Protein AF-A0A8T4THW6-F1 (afdb_monomer)

Nearest PDB structures (foldseek):
  7x8k-assembly1_A  TM=8.019E-01  e=1.826E-16  Arabidopsis thaliana
  1tzf-assembly1_A  TM=7.660E-01  e=6.114E-10  Salmonella enterica subsp. enterica serovar Typhi str. CT18
  2xme-assembly2_D  TM=7.269E-01  e=1.442E-10  Archaeoglobus fulgidus
  2xme-assembly5_J  TM=7.214E-01  e=3.238E-10  Archaeoglobus fulgidus
  6pd2-assembly2_B  TM=7.135E-01  e=8.802E-08  Treponema denticola ATCC 35405

Foldseek 3Di:
DDDDDDDDDDDPVVVVVLVVVCVVVVNDDSVVSVVVVVVLVVLVPQQAEEEAEEEPVLLVQQQDDDDPDGLVRQVQVLCVVSNHQAYEYQYADDPVSCVVCVVVVVVGNYHYFHPPDLQEDVVSVVSCLVVDAFKYKYAHSLKDKNFPVVVQSVVCSVVVFQKEFAKDFAPPCQQFWWFDDDPFFTQDTGGGDDPPTRIGTLRMMIGGSCLVVQDDPPPRYCRHRSVRSSSVVSRYTYDHTDIDMDRNVCVVQQPFLLVLLLVLLLLVVCCVPVVDPVSVVVNVVSVVSNVVCVVVVFDDDPVLNVQSNVLSVLLCVLCVCVVVPCPVVDDPVSVVVSVVVNVVSVVSSLVSSQVSCVVRVGDDRDDDDDPDDD

Sequence (374 aa):
MKKVKIAISMDQYLLDCIDNFMEKENISSRSHAIGMLLNKAVKYSPLSQAVLLIKEQHQKFLFQKFGDMTLIEHNLKFLTSNGINEVYLVTKLNDSLIESTANIQNSSKLQLIDEKDSKGTALALLLVKDQLKNTFLVMNADTFNNFNLKNMLKEHIRDDYLATVGLITSTESPNATNVVLDGRIIVDFRRGLVTGSNIINAGVYLFNYEIFDYFHEKTSSIEDDLIPGLVSLNRVQGIFTFGRFIHAPDKFVKVPLSDIIDRLSILKLKIERLGDESLKKEYDSYTFALNEYQKSGVEIKPNWFSDLYSVNKGIWDLEFDIRSGKEGKLGLEEVGRRAIAIRELNKQRVNIKNHIAETTGLGFKDIKVDHASG

Mean predicted aligned error: 15.63 Å

Secondary structure (DSSP, 8-state):
-PPPP------HHHHHHHHHHHHHTT---HHHHHHHHHHHHHHT----EEEEE--GGGGGGTT-EETTEEHHHHHHHHHHHTT--EEEEEE---HHHHHHHHHHHHHS-EEEEE-SS---HHHHHHTTTTT--SEEEEEETTEEE---HHHHHHHHHHTT-SEEEEEEE-SS-TTSEEEEEETTEEEEEEES--TT--EEEEEEEEEEGGGGGG--TT---IIIIIHHHHHTTT-EEEEE--S-EEETGGGGS---HHHHHHHHHHHHHHHHHH--THHHHHHHHHHHHHHHHHHTT----HHHHHHHHHHHHHHHHHHHHHHTT-GGGS-HHHHHHHHHHHHHHHHHHHHHHHHHHHHHT-S-----------

Radius of gyration: 24.93 Å; Cα contacts (8 Å, |Δi|>4): 516; chains: 1; bounding box: 76×44×67 Å

Structure (mmCIF, N/CA/C/O backbone):
data_AF-A0A8T4THW6-F1
#
_entry.id   AF-A0A8T4THW6-F1
#
loop_
_atom_site.group_PDB
_atom_site.id
_atom_site.type_symbol
_atom_site.label_atom_id
_atom_site.label_alt_id
_atom_site.label_comp_id
_atom_site.label_asym_id
_atom_site.label_entity_id
_atom_site.label_seq_id
_atom_site.pdbx_PDB_ins_code
_atom_site.Cartn_x
_atom_site.Cartn_y
_atom_site.Cartn_z
_atom_site.occupancy
_atom_site.B_iso_or_equiv
_atom_site.auth_seq_id
_atom_site.auth_comp_id
_atom_site.auth_asym_id
_atom_site.auth_atom_id
_atom_site.pdbx_PDB_model_num
ATOM 1 N N . MET A 1 1 ? -34.329 -2.506 -0.942 1.00 47.94 1 MET A N 1
ATOM 2 C CA . MET A 1 1 ? -34.292 -1.202 -0.233 1.00 47.94 1 MET A CA 1
ATOM 3 C C . MET A 1 1 ? -35.496 -0.350 -0.608 1.00 47.94 1 MET A C 1
ATOM 5 O O . MET A 1 1 ? -35.878 -0.330 -1.773 1.00 47.94 1 MET A O 1
ATOM 9 N N . LYS A 1 2 ? -36.083 0.360 0.361 1.00 61.62 2 LYS A N 1
ATOM 10 C CA . LYS A 1 2 ? -37.168 1.326 0.131 1.00 61.62 2 LYS A CA 1
ATOM 11 C C . LYS A 1 2 ? -36.588 2.552 -0.592 1.00 61.62 2 LYS A C 1
ATOM 13 O O . LYS A 1 2 ? -35.669 3.175 -0.073 1.00 61.62 2 LYS A O 1
ATOM 18 N N . LYS A 1 3 ? -37.070 2.872 -1.799 1.00 65.94 3 LYS A N 1
ATOM 19 C CA . LYS A 1 3 ? -36.614 4.056 -2.551 1.00 65.94 3 LYS A CA 1
ATOM 20 C C . LYS A 1 3 ? -37.300 5.309 -2.000 1.00 65.94 3 LYS A C 1
ATOM 22 O O . LYS A 1 3 ? -38.527 5.355 -1.945 1.00 65.94 3 LYS A O 1
ATOM 27 N N . VAL A 1 4 ? -36.517 6.310 -1.607 1.00 80.62 4 VAL A N 1
ATOM 28 C CA . VAL A 1 4 ? -37.014 7.636 -1.205 1.00 80.62 4 VAL A CA 1
ATOM 29 C C . VAL A 1 4 ? -37.085 8.521 -2.450 1.00 80.62 4 VAL A C 1
ATOM 31 O O . VAL A 1 4 ? -36.145 8.539 -3.243 1.00 80.62 4 VAL A O 1
ATOM 34 N N . LYS A 1 5 ? -38.207 9.220 -2.656 1.00 84.69 5 LYS A N 1
ATOM 35 C CA . LYS A 1 5 ? -38.355 10.183 -3.756 1.00 84.69 5 LYS A CA 1
ATOM 36 C C . LYS A 1 5 ? -37.821 11.544 -3.316 1.00 84.69 5 LYS A C 1
ATOM 38 O O . LYS A 1 5 ? -38.188 12.021 -2.248 1.00 84.69 5 LYS A O 1
ATOM 43 N N . ILE A 1 6 ? -36.999 12.156 -4.160 1.00 82.88 6 ILE A N 1
ATOM 44 C CA . ILE A 1 6 ? -36.471 13.513 -3.986 1.00 82.88 6 ILE A CA 1
ATOM 45 C C . ILE A 1 6 ? -36.804 14.342 -5.231 1.00 82.88 6 ILE A C 1
ATOM 47 O O . ILE A 1 6 ? -36.885 13.789 -6.328 1.00 82.88 6 ILE A O 1
ATOM 51 N N . ALA A 1 7 ? -37.014 15.647 -5.062 1.00 89.06 7 ALA A N 1
ATOM 52 C CA . ALA A 1 7 ? -37.142 16.601 -6.162 1.00 89.06 7 ALA A CA 1
ATOM 53 C C . ALA A 1 7 ? -35.812 17.348 -6.320 1.00 89.06 7 ALA A C 1
ATOM 55 O O . ALA A 1 7 ? -35.233 17.777 -5.324 1.00 89.06 7 ALA A O 1
ATOM 56 N N . ILE A 1 8 ? -35.318 17.471 -7.551 1.00 85.88 8 ILE A N 1
ATOM 57 C CA . ILE A 1 8 ? -34.019 18.077 -7.857 1.00 85.88 8 ILE A CA 1
ATOM 58 C C . ILE A 1 8 ? -34.223 19.038 -9.027 1.00 85.88 8 ILE A C 1
ATOM 60 O O . ILE A 1 8 ? -34.820 18.651 -10.030 1.00 85.88 8 ILE A O 1
ATOM 64 N N . SER A 1 9 ? -33.731 20.269 -8.902 1.00 90.81 9 SER A N 1
ATOM 65 C CA . SER A 1 9 ? -33.663 21.221 -10.014 1.00 90.81 9 SER A CA 1
ATOM 66 C C . SER A 1 9 ? -32.302 21.102 -10.694 1.00 90.81 9 SER A C 1
ATOM 68 O O . SER A 1 9 ? -31.280 21.019 -10.014 1.00 90.81 9 SER A O 1
ATOM 70 N N . MET A 1 10 ? -32.283 21.092 -12.023 1.00 90.12 10 MET A N 1
ATOM 71 C CA . MET A 1 10 ? -31.072 20.989 -12.839 1.00 90.12 10 MET A CA 1
ATOM 72 C C . MET A 1 10 ? -31.219 21.869 -14.077 1.00 90.12 10 MET A C 1
ATOM 74 O O . MET A 1 10 ? -32.336 22.095 -14.545 1.00 90.12 10 MET A O 1
ATOM 78 N N . ASP A 1 11 ? -30.102 22.404 -14.563 1.00 95.44 11 ASP A N 1
ATOM 79 C CA . ASP A 1 11 ? -30.093 23.185 -15.794 1.00 95.44 11 ASP A CA 1
ATOM 80 C C . ASP A 1 11 ? -30.281 22.292 -17.033 1.00 95.44 11 ASP A C 1
ATOM 82 O O . ASP A 1 11 ? -30.136 21.066 -16.983 1.00 95.44 11 ASP A O 1
ATOM 86 N N . GLN A 1 12 ? -30.638 22.928 -18.151 1.00 94.75 12 GLN A N 1
ATOM 87 C CA . GLN A 1 12 ? -30.925 22.231 -19.403 1.00 94.75 12 GLN A CA 1
ATOM 88 C C . GLN A 1 12 ? -29.701 21.477 -19.934 1.00 94.75 12 GLN A C 1
ATOM 90 O O . GLN A 1 12 ? -29.837 20.356 -20.411 1.00 94.75 12 GLN A O 1
ATOM 95 N N . TYR A 1 13 ? -28.505 22.050 -19.792 1.00 94.19 13 TYR A N 1
ATOM 96 C CA . TYR A 1 13 ? -27.273 21.435 -20.275 1.00 94.19 13 TYR A CA 1
ATOM 97 C C . TYR A 1 13 ? -26.995 20.098 -19.573 1.00 94.19 13 TYR A C 1
ATOM 99 O O . TYR A 1 13 ? -26.689 19.098 -20.223 1.00 94.19 13 TYR A O 1
ATOM 107 N N . LEU A 1 14 ? -27.152 20.049 -18.249 1.00 92.00 14 LEU A N 1
ATOM 108 C CA . LEU A 1 14 ? -26.961 18.828 -17.474 1.00 92.00 14 LEU A CA 1
ATOM 109 C C . LEU A 1 14 ? -27.994 17.753 -17.848 1.00 92.00 14 LEU A C 1
ATOM 111 O O . LEU A 1 14 ? -27.656 16.569 -17.901 1.00 92.00 14 LEU A O 1
ATOM 115 N N . LEU A 1 15 ? -29.238 18.161 -18.123 1.00 94.00 15 LEU A N 1
ATOM 116 C CA . LEU A 1 15 ? -30.296 17.263 -18.585 1.00 94.00 15 LEU A CA 1
ATOM 117 C C . LEU A 1 15 ? -29.948 16.651 -19.951 1.00 94.00 15 LEU A C 1
ATOM 119 O O . LEU A 1 15 ? -30.032 15.433 -20.106 1.00 94.00 15 LEU A O 1
ATOM 123 N N . ASP A 1 16 ? -29.460 17.467 -20.886 1.00 95.56 16 ASP A N 1
ATOM 124 C CA . ASP A 1 16 ? -29.023 17.016 -22.211 1.00 95.56 16 ASP A CA 1
ATOM 125 C C . ASP A 1 16 ? -27.828 16.047 -22.108 1.00 95.56 16 ASP A C 1
ATOM 127 O O . ASP A 1 16 ? -27.741 15.054 -22.835 1.00 95.56 16 ASP A O 1
ATOM 131 N N . CYS A 1 17 ? -26.897 16.279 -21.174 1.00 93.75 17 CYS A N 1
ATOM 132 C CA . CYS A 1 17 ? -25.811 15.336 -20.893 1.00 93.75 17 CYS A CA 1
ATOM 133 C C . CYS A 1 17 ? -26.326 13.977 -20.384 1.00 93.75 17 CYS A C 1
ATOM 135 O O . CYS A 1 17 ? -25.788 12.939 -20.777 1.00 93.75 17 CYS A O 1
ATOM 137 N N . ILE A 1 18 ? -27.346 13.969 -19.518 1.00 94.62 18 ILE A N 1
ATOM 138 C CA . ILE A 1 18 ? -27.959 12.736 -18.998 1.00 94.62 18 ILE A CA 1
ATOM 139 C C . ILE A 1 18 ? -28.659 11.969 -20.123 1.00 94.62 18 ILE A C 1
ATOM 141 O O . ILE A 1 18 ? -28.503 10.752 -20.201 1.00 94.62 18 ILE A O 1
ATOM 145 N N . ASP A 1 19 ? -29.376 12.661 -21.008 1.00 94.06 19 ASP A N 1
ATOM 146 C CA . ASP A 1 19 ? -30.060 12.037 -22.145 1.00 94.06 19 ASP A CA 1
ATOM 147 C C . ASP A 1 19 ? -29.068 11.394 -23.123 1.00 94.06 19 ASP A C 1
ATOM 149 O O . ASP A 1 19 ? -29.221 10.231 -23.492 1.00 94.06 19 ASP A O 1
ATOM 153 N N . ASN A 1 20 ? -27.974 12.088 -23.445 1.00 93.25 20 ASN A N 1
ATOM 154 C CA . ASN A 1 20 ? -26.900 11.523 -24.267 1.00 93.25 20 ASN A CA 1
ATOM 155 C C . ASN A 1 20 ? -26.251 10.283 -23.624 1.00 93.25 20 ASN A C 1
ATOM 157 O O . ASN A 1 20 ? -25.874 9.334 -24.314 1.00 93.25 20 ASN A O 1
ATOM 161 N N . PHE A 1 21 ? -26.083 10.281 -22.298 1.00 88.56 21 PHE A N 1
ATOM 162 C CA . PHE A 1 21 ? -25.602 9.109 -21.565 1.00 88.56 21 PHE A CA 1
ATOM 163 C C . PHE A 1 21 ? -26.609 7.952 -21.630 1.00 88.56 21 PHE A C 1
ATOM 165 O O . PHE A 1 21 ? -26.209 6.809 -21.845 1.00 88.56 21 PHE A O 1
ATOM 172 N N . MET A 1 22 ? -27.906 8.243 -21.495 1.00 94.94 22 MET A N 1
ATOM 173 C CA . MET A 1 22 ? -28.970 7.247 -21.615 1.00 94.94 22 MET A CA 1
ATOM 174 C C . MET A 1 22 ? -28.982 6.566 -22.980 1.00 94.94 22 MET A C 1
ATOM 176 O O . MET A 1 22 ? -29.112 5.345 -23.031 1.00 94.94 22 MET A O 1
ATOM 180 N N . GLU A 1 23 ? -28.818 7.327 -24.064 1.00 91.00 23 GLU A N 1
ATOM 181 C CA . GLU A 1 23 ? -28.744 6.771 -25.419 1.00 91.00 23 GLU A CA 1
ATOM 182 C C . GLU A 1 23 ? -27.534 5.850 -25.591 1.00 91.00 23 GLU A C 1
ATOM 184 O O . GLU A 1 23 ? -27.672 4.740 -26.100 1.00 91.00 23 GLU A O 1
ATOM 189 N N . LYS A 1 24 ? -26.353 6.269 -25.118 1.00 87.94 24 LYS A N 1
ATOM 190 C CA . LYS A 1 24 ? -25.123 5.465 -25.226 1.00 87.94 24 LYS A CA 1
ATOM 191 C C . LYS A 1 24 ? -25.198 4.144 -24.464 1.00 87.94 24 LYS A C 1
ATOM 193 O O . LYS A 1 24 ? -24.703 3.135 -24.953 1.00 87.94 24 LYS A O 1
ATOM 198 N N . GLU A 1 25 ? -25.802 4.157 -23.280 1.00 83.44 25 GLU A N 1
ATOM 199 C CA . GLU A 1 25 ? -25.873 2.997 -22.383 1.00 83.44 25 GLU A CA 1
ATOM 200 C C . GLU A 1 25 ? -27.200 2.219 -22.503 1.00 83.44 25 GLU A C 1
ATOM 202 O O . GLU A 1 25 ? -27.454 1.309 -21.714 1.00 83.44 25 GLU A O 1
ATOM 207 N N . ASN A 1 26 ? -28.066 2.560 -23.470 1.00 90.44 26 ASN A N 1
ATOM 208 C CA . ASN A 1 26 ? -29.398 1.965 -23.664 1.00 90.44 26 ASN A CA 1
ATOM 209 C C . ASN A 1 26 ? -30.291 1.987 -22.400 1.00 90.44 26 ASN A C 1
ATOM 211 O O . ASN A 1 26 ? -30.960 1.007 -22.060 1.00 90.44 26 ASN A O 1
ATOM 215 N N . ILE A 1 27 ? -30.334 3.120 -21.693 1.00 92.12 27 ILE A N 1
ATOM 216 C CA . ILE A 1 27 ? -31.134 3.306 -20.473 1.00 92.12 27 ILE A CA 1
ATOM 217 C C . ILE A 1 27 ? -32.456 4.011 -20.802 1.00 92.12 27 ILE A C 1
ATOM 219 O O . ILE A 1 27 ? -32.475 5.100 -21.360 1.00 92.12 27 ILE A O 1
ATOM 223 N N . SER A 1 28 ? -33.586 3.443 -20.372 1.00 89.75 28 SER A N 1
ATOM 224 C CA . SER A 1 28 ? -34.932 3.959 -20.687 1.00 89.75 28 SER A CA 1
ATOM 225 C C . SER A 1 28 ? -35.497 4.982 -19.692 1.00 89.75 28 SER A C 1
ATOM 227 O O . SER A 1 28 ? -36.567 5.544 -19.917 1.00 89.75 28 SER A O 1
ATOM 229 N N . SER A 1 29 ? -34.820 5.233 -18.567 1.00 93.06 29 SER A N 1
ATOM 230 C CA . SER A 1 29 ? -35.326 6.108 -17.503 1.00 93.06 29 SER A CA 1
ATOM 231 C C . SER A 1 29 ? -34.267 7.084 -17.006 1.00 93.06 29 SER A C 1
ATOM 233 O O . SER A 1 29 ? -33.249 6.664 -16.457 1.00 93.06 29 SER A O 1
ATOM 235 N N . ARG A 1 30 ? -34.569 8.390 -17.071 1.00 90.50 30 ARG A N 1
ATOM 236 C CA . ARG A 1 30 ? -33.738 9.451 -16.474 1.00 90.50 30 ARG A CA 1
ATOM 237 C C . ARG A 1 30 ? -33.507 9.226 -14.987 1.00 90.50 30 ARG A C 1
ATOM 239 O O . ARG A 1 30 ? -32.387 9.353 -14.522 1.00 90.50 30 ARG A O 1
ATOM 246 N N . SER A 1 31 ? -34.528 8.818 -14.228 1.00 88.06 31 SER A N 1
ATOM 247 C CA . SER A 1 31 ? -34.357 8.507 -12.801 1.00 88.06 31 SER A CA 1
ATOM 248 C C . SER A 1 31 ? -33.410 7.328 -12.569 1.00 88.06 31 SER A C 1
ATOM 250 O O . SER A 1 31 ? -32.681 7.321 -11.579 1.00 88.06 31 SER A O 1
ATOM 252 N N . HIS A 1 32 ? -33.400 6.339 -13.467 1.00 87.25 32 HIS A N 1
ATOM 253 C CA . HIS A 1 32 ? -32.441 5.240 -13.404 1.00 87.25 32 HIS A CA 1
ATOM 254 C C . HIS A 1 32 ? -31.028 5.700 -13.773 1.00 87.25 32 HIS A C 1
ATOM 256 O O . HIS A 1 32 ? -30.105 5.428 -13.011 1.00 87.25 32 HIS A O 1
ATOM 262 N N . ALA A 1 33 ? -30.872 6.455 -14.863 1.00 90.25 33 ALA A N 1
ATOM 263 C CA . ALA A 1 33 ? -29.592 7.001 -15.309 1.00 90.25 33 ALA A CA 1
ATOM 264 C C . ALA A 1 33 ? -28.976 7.963 -14.286 1.00 90.25 33 ALA A C 1
ATOM 266 O O . ALA A 1 33 ? -27.819 7.799 -13.916 1.00 90.25 33 ALA A O 1
ATOM 267 N N . ILE A 1 34 ? -29.763 8.901 -13.751 1.00 91.25 34 ILE A N 1
ATOM 268 C CA . ILE A 1 34 ? -29.368 9.781 -12.642 1.00 91.25 34 ILE A CA 1
ATOM 269 C C . ILE A 1 34 ? -28.979 8.938 -11.433 1.00 91.25 34 ILE A C 1
ATOM 271 O O . ILE A 1 34 ? -27.950 9.194 -10.824 1.00 91.25 34 ILE A O 1
ATOM 275 N N . GLY A 1 35 ? -29.755 7.901 -11.107 1.00 84.94 35 GLY A N 1
ATOM 276 C CA . GLY A 1 35 ? -29.409 6.956 -10.051 1.00 84.94 35 GLY A CA 1
ATOM 277 C C . GLY A 1 35 ? -28.045 6.303 -10.277 1.00 84.94 35 GLY A C 1
ATOM 278 O O . GLY A 1 35 ? -27.234 6.303 -9.362 1.00 84.94 35 GLY A O 1
ATOM 279 N N . MET A 1 36 ? -27.762 5.801 -11.482 1.00 80.12 36 MET A N 1
ATOM 280 C CA . MET A 1 36 ? -26.474 5.195 -11.844 1.00 80.12 36 MET A CA 1
ATOM 281 C C . MET A 1 36 ? -25.324 6.201 -11.798 1.00 80.12 36 MET A C 1
ATOM 283 O O . MET A 1 36 ? -24.280 5.893 -11.232 1.00 80.12 36 MET A O 1
ATOM 287 N N . LE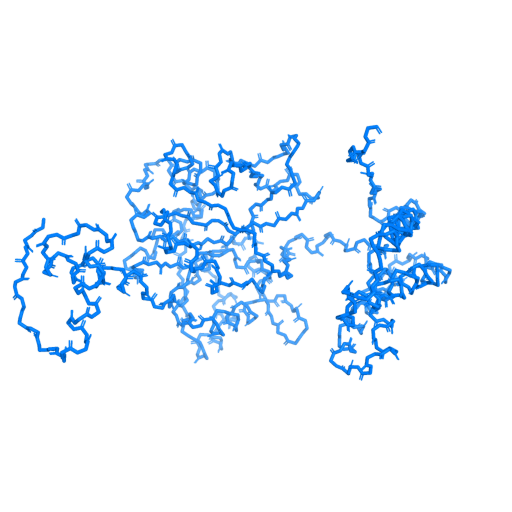U A 1 37 ? -25.515 7.400 -12.352 1.00 86.19 37 LEU A N 1
ATOM 288 C CA . LEU A 1 37 ? -24.521 8.473 -12.352 1.00 86.19 37 LEU A CA 1
ATOM 289 C C . LEU A 1 37 ? -24.228 8.958 -10.935 1.00 86.19 37 LEU A C 1
ATOM 291 O O . LEU A 1 37 ? -23.065 9.102 -10.583 1.00 86.19 37 LEU A O 1
ATOM 295 N N . LEU A 1 38 ? -25.256 9.145 -10.102 1.00 81.62 38 LEU A N 1
ATOM 296 C CA . LEU A 1 38 ? -25.096 9.477 -8.689 1.00 81.62 38 LEU A CA 1
ATOM 297 C C . LEU A 1 38 ? -24.412 8.343 -7.939 1.00 81.62 38 LEU A C 1
ATOM 299 O O . LEU A 1 38 ? -23.506 8.614 -7.169 1.00 81.62 38 LEU A O 1
ATOM 303 N N . ASN A 1 39 ? -24.773 7.082 -8.185 1.00 69.69 39 ASN A N 1
ATOM 304 C CA . ASN A 1 39 ? -24.093 5.955 -7.548 1.00 69.69 39 ASN A CA 1
ATOM 305 C C . ASN A 1 39 ? -22.619 5.908 -7.964 1.00 69.69 39 ASN A C 1
ATOM 307 O O . ASN A 1 39 ? -21.749 5.705 -7.128 1.00 69.69 39 ASN A O 1
ATOM 311 N N . LYS A 1 40 ? -22.323 6.163 -9.243 1.00 69.31 40 LYS A N 1
ATOM 312 C CA . LYS A 1 40 ? -20.958 6.249 -9.765 1.00 69.31 40 LYS A CA 1
ATOM 313 C C . LYS A 1 40 ? -20.204 7.436 -9.173 1.00 69.31 40 LYS A C 1
ATOM 315 O O . LYS A 1 40 ? -19.045 7.273 -8.828 1.00 69.31 40 LYS A O 1
ATOM 320 N N . ALA A 1 41 ? -20.851 8.589 -9.010 1.00 69.56 41 ALA A N 1
ATOM 321 C CA . ALA A 1 41 ? -20.287 9.793 -8.402 1.00 69.56 41 ALA A CA 1
ATOM 322 C C . ALA A 1 41 ? -20.049 9.629 -6.891 1.00 69.56 41 ALA A C 1
ATOM 324 O O . ALA A 1 41 ? -19.021 10.059 -6.384 1.00 69.56 41 ALA A O 1
ATOM 325 N N . VAL A 1 42 ? -20.964 8.961 -6.185 1.00 62.62 42 VAL A N 1
ATOM 326 C CA . VAL A 1 42 ? -20.837 8.605 -4.765 1.00 62.62 42 VAL A CA 1
ATOM 327 C C . VAL A 1 42 ? -19.735 7.563 -4.575 1.00 62.62 42 VAL A C 1
ATOM 329 O O . VAL A 1 42 ? -18.917 7.713 -3.674 1.00 62.62 42 VAL A O 1
ATOM 332 N N . LYS A 1 43 ? -19.634 6.563 -5.462 1.00 56.44 43 LYS A N 1
ATOM 333 C CA . LYS A 1 43 ? -18.475 5.654 -5.534 1.00 56.44 43 LYS A CA 1
ATOM 334 C C . LYS A 1 43 ? -17.180 6.397 -5.889 1.00 56.44 43 LYS A C 1
ATOM 336 O O . LYS A 1 43 ? -16.114 6.017 -5.430 1.00 56.44 43 LYS A O 1
ATOM 341 N N . TYR A 1 44 ? -17.274 7.496 -6.638 1.00 59.78 44 TYR A N 1
ATOM 342 C CA . TYR A 1 44 ? -16.185 8.444 -6.898 1.00 59.78 44 TYR A CA 1
ATOM 343 C C . TYR A 1 44 ? -15.890 9.392 -5.729 1.00 59.78 44 TYR A C 1
ATOM 345 O O . TYR A 1 44 ? -15.131 10.349 -5.914 1.00 59.78 44 TYR A O 1
ATOM 353 N N . SER A 1 45 ? -16.459 9.149 -4.539 1.00 62.72 45 SER A N 1
ATOM 354 C CA . SER A 1 45 ? -16.074 9.870 -3.329 1.00 62.72 45 SER A CA 1
ATOM 355 C C . SER A 1 45 ? -14.546 9.902 -3.241 1.00 62.72 45 SER A C 1
ATOM 357 O O . SER A 1 45 ? -13.912 8.854 -3.400 1.00 62.72 45 SER A O 1
ATOM 359 N N . PRO A 1 46 ? -13.935 11.080 -3.024 1.00 72.06 46 PRO A N 1
ATOM 360 C CA . PRO A 1 46 ? -12.492 11.168 -2.900 1.00 72.06 46 PRO A CA 1
ATOM 361 C C . PRO A 1 46 ? -12.040 10.199 -1.811 1.00 72.06 46 PRO A C 1
ATOM 363 O O . PRO A 1 46 ? -12.621 10.173 -0.725 1.00 72.06 46 PRO A O 1
ATOM 366 N N . LEU A 1 47 ? -11.034 9.386 -2.134 1.00 87.81 47 LEU A N 1
ATOM 367 C CA . LEU A 1 47 ? -10.406 8.463 -1.199 1.00 87.81 47 LEU A CA 1
ATOM 368 C C . LEU A 1 47 ? -9.881 9.278 -0.014 1.00 87.81 47 LEU A C 1
ATOM 370 O O . LEU A 1 47 ? -8.877 9.977 -0.134 1.00 87.81 47 LEU A O 1
ATOM 374 N N . SER A 1 48 ? -10.613 9.243 1.096 1.00 91.06 48 SER A N 1
ATOM 375 C CA . SER A 1 48 ? -10.374 10.103 2.257 1.00 91.06 48 SER A CA 1
ATOM 376 C C . SER A 1 48 ? -9.890 9.329 3.478 1.00 91.06 48 SER A C 1
ATOM 378 O O . SER A 1 48 ? -9.289 9.937 4.366 1.00 91.06 48 SER A O 1
ATOM 380 N N . GLN A 1 49 ? -10.125 8.012 3.503 1.00 95.19 49 GLN A N 1
ATOM 381 C CA . GLN A 1 49 ? -9.844 7.132 4.633 1.00 95.19 49 GLN A CA 1
ATOM 382 C C . GLN A 1 49 ? -8.759 6.106 4.293 1.00 95.19 49 GLN A C 1
ATOM 384 O O . GLN A 1 49 ? -8.784 5.489 3.222 1.00 95.19 49 GLN A O 1
ATOM 389 N N . ALA A 1 50 ? -7.824 5.909 5.221 1.00 97.12 50 ALA A N 1
ATOM 390 C CA . ALA A 1 50 ? -6.821 4.856 5.150 1.00 97.12 50 ALA A CA 1
ATOM 391 C C . ALA A 1 50 ? -6.670 4.106 6.472 1.00 97.12 50 ALA A C 1
ATOM 393 O O . ALA A 1 50 ? -6.697 4.694 7.553 1.00 97.12 50 ALA A O 1
ATOM 394 N N . VAL A 1 51 ? -6.425 2.807 6.360 1.00 98.12 51 VAL A N 1
ATOM 395 C CA . VAL A 1 51 ? -6.051 1.925 7.460 1.00 98.12 51 VAL A CA 1
ATOM 396 C C . VAL A 1 51 ? -4.599 1.513 7.273 1.00 98.12 51 VAL A C 1
ATOM 398 O O . VAL A 1 51 ? -4.231 0.895 6.275 1.00 98.12 51 VAL A O 1
ATOM 401 N N . LEU A 1 52 ? -3.770 1.865 8.243 1.00 97.75 52 LEU A N 1
ATOM 402 C CA . LEU A 1 52 ? -2.393 1.426 8.361 1.00 97.75 52 LEU A CA 1
ATOM 403 C C . LEU A 1 52 ? -2.354 0.224 9.303 1.00 97.75 52 LEU A C 1
ATOM 405 O O . LEU A 1 52 ? -2.729 0.335 10.468 1.00 97.75 52 LEU A O 1
ATOM 409 N N . LEU A 1 53 ? -1.899 -0.920 8.804 1.00 97.12 53 LEU A N 1
ATOM 410 C CA . LEU A 1 53 ? -1.757 -2.146 9.585 1.00 97.12 53 LEU A CA 1
ATOM 411 C C . LEU A 1 53 ? -0.289 -2.368 9.924 1.00 97.12 53 LEU A C 1
ATOM 413 O O . LEU A 1 53 ? 0.571 -2.296 9.043 1.00 97.12 53 LEU A O 1
ATOM 417 N N . ILE A 1 54 ? 0.013 -2.668 11.185 1.00 94.88 54 ILE A N 1
ATOM 418 C CA . ILE A 1 54 ? 1.374 -3.035 11.577 1.00 94.88 54 ILE A CA 1
ATOM 419 C C . ILE A 1 54 ? 1.397 -4.044 12.715 1.00 94.88 54 ILE A C 1
ATOM 421 O O . ILE A 1 54 ? 0.727 -3.895 13.735 1.00 94.88 54 ILE A O 1
ATOM 425 N N . LYS A 1 55 ? 2.223 -5.076 12.546 1.00 91.56 55 LYS A N 1
ATOM 426 C CA . LYS A 1 55 ? 2.459 -6.088 13.578 1.00 91.56 55 LYS A CA 1
ATOM 427 C C . LYS A 1 55 ? 3.289 -5.498 14.717 1.00 91.56 55 LYS A C 1
ATOM 429 O O . LYS A 1 55 ? 4.214 -4.728 14.464 1.00 91.56 55 LYS A O 1
ATOM 434 N N . GLU A 1 56 ? 3.028 -5.936 15.949 1.00 90.12 56 GLU A N 1
ATOM 435 C CA . GLU A 1 56 ? 3.755 -5.513 17.162 1.00 90.12 56 GLU A CA 1
ATOM 436 C C . GLU A 1 56 ? 5.282 -5.541 16.962 1.00 90.12 56 GLU A C 1
ATOM 438 O O . GLU A 1 56 ? 5.967 -4.534 17.136 1.00 90.12 56 GLU A O 1
ATOM 443 N N . GLN A 1 57 ? 5.818 -6.656 16.456 1.00 88.75 57 GLN A N 1
ATOM 444 C CA . GLN A 1 57 ? 7.257 -6.837 16.226 1.00 88.75 57 GLN A CA 1
ATOM 445 C C . GLN A 1 57 ? 7.874 -5.881 15.181 1.00 88.75 57 GLN A C 1
ATOM 447 O O . GLN A 1 57 ? 9.101 -5.757 15.097 1.00 88.75 57 GLN A O 1
ATOM 452 N N . HIS A 1 58 ? 7.043 -5.220 14.368 1.00 90.94 58 HIS A N 1
ATOM 453 C CA . HIS A 1 58 ? 7.460 -4.298 13.310 1.00 90.94 58 HIS A CA 1
ATOM 454 C C . HIS A 1 58 ? 7.283 -2.822 13.694 1.00 90.94 58 HIS A C 1
ATOM 456 O O . HIS A 1 58 ? 7.787 -1.959 12.981 1.00 90.94 58 HIS A O 1
ATOM 462 N N . GLN A 1 59 ? 6.660 -2.499 14.832 1.00 92.06 59 GLN A N 1
ATOM 463 C CA . GLN A 1 59 ? 6.399 -1.108 15.242 1.00 92.06 59 GLN A CA 1
ATOM 464 C C . GLN A 1 59 ? 7.655 -0.230 15.274 1.00 92.06 59 GLN A C 1
ATOM 466 O O . GLN A 1 59 ? 7.609 0.933 14.882 1.00 92.06 59 GLN A O 1
ATOM 471 N N . LYS A 1 60 ? 8.806 -0.803 15.647 1.00 88.56 60 LYS A N 1
ATOM 472 C CA . LYS A 1 60 ? 10.109 -0.117 15.626 1.00 88.56 60 LYS A CA 1
ATOM 473 C C . LYS A 1 60 ? 10.459 0.508 14.268 1.00 88.56 60 LYS A C 1
ATOM 475 O O . LYS A 1 60 ? 11.174 1.505 14.222 1.00 88.56 60 LYS A O 1
ATOM 480 N N . PHE A 1 61 ? 9.961 -0.052 13.164 1.00 90.12 61 PHE A N 1
ATOM 481 C CA . PHE A 1 61 ? 10.238 0.444 11.818 1.00 90.12 61 PHE A CA 1
ATOM 482 C C . PHE A 1 61 ? 9.474 1.728 11.480 1.00 90.12 61 PHE A C 1
ATOM 484 O O . PHE A 1 61 ? 9.950 2.493 10.644 1.00 90.12 61 PHE A O 1
ATOM 491 N N . LEU A 1 62 ? 8.356 2.022 12.160 1.00 91.88 62 LEU A N 1
ATOM 492 C CA . LEU A 1 62 ? 7.608 3.276 11.979 1.00 91.88 62 LEU A CA 1
ATOM 493 C C . LEU A 1 62 ? 8.486 4.500 12.224 1.00 91.88 62 LEU A C 1
ATOM 495 O O . LEU A 1 62 ? 8.394 5.494 11.509 1.00 91.88 62 LEU A O 1
ATOM 499 N N . PHE A 1 63 ? 9.362 4.404 13.221 1.00 89.69 63 PHE A N 1
ATOM 500 C CA . PHE A 1 63 ? 10.224 5.495 13.660 1.00 89.69 63 PHE A CA 1
ATOM 501 C C . PHE A 1 63 ? 11.598 5.477 12.984 1.00 89.69 63 PHE A C 1
ATOM 503 O O . PHE A 1 63 ? 12.446 6.328 13.258 1.00 89.69 63 PHE A O 1
ATOM 510 N N . GLN A 1 64 ? 11.835 4.535 12.066 1.00 83.25 64 GLN A N 1
ATOM 511 C CA . GLN A 1 64 ? 13.055 4.519 11.273 1.00 83.25 64 GLN A CA 1
ATOM 512 C C . GLN A 1 64 ? 13.078 5.722 10.330 1.00 83.25 64 GLN A C 1
ATOM 514 O O . GLN A 1 64 ? 12.109 5.986 9.621 1.00 83.25 64 GLN A O 1
ATOM 519 N N . LYS A 1 65 ? 14.212 6.425 10.272 1.00 77.06 65 LYS A N 1
ATOM 520 C CA . LYS A 1 65 ? 14.381 7.573 9.377 1.00 77.06 65 LYS A CA 1
ATOM 521 C C . LYS A 1 65 ? 14.632 7.161 7.924 1.00 77.06 65 LYS A C 1
ATOM 523 O O . LYS A 1 65 ? 15.437 6.277 7.619 1.00 77.06 65 LYS A O 1
ATOM 528 N N . PHE A 1 66 ? 13.962 7.860 7.020 1.00 67.44 66 PHE A N 1
ATOM 529 C CA . PHE A 1 66 ? 14.148 7.849 5.575 1.00 67.44 66 PHE A CA 1
ATOM 530 C C . PHE A 1 66 ? 14.442 9.292 5.143 1.00 67.44 66 PHE A C 1
ATOM 532 O O . PHE A 1 66 ? 13.545 10.060 4.801 1.00 67.44 66 PHE A O 1
ATOM 539 N N . GLY A 1 67 ? 15.722 9.672 5.206 1.00 70.56 67 GLY A N 1
ATOM 540 C CA . GLY A 1 67 ? 16.132 11.073 5.120 1.00 70.56 67 GLY A CA 1
ATOM 541 C C . GLY A 1 67 ? 15.779 11.814 6.410 1.00 70.56 67 GLY A C 1
ATOM 542 O O . GLY A 1 67 ? 16.143 11.368 7.496 1.00 70.56 67 GLY A O 1
ATOM 543 N N . ASP A 1 68 ? 15.047 12.918 6.281 1.00 77.12 68 ASP A N 1
ATOM 544 C CA . ASP A 1 68 ? 14.724 13.817 7.397 1.00 77.12 68 ASP A CA 1
ATOM 545 C C . ASP A 1 68 ? 13.448 13.413 8.159 1.00 77.12 68 ASP A C 1
ATOM 547 O O . ASP A 1 68 ? 13.175 13.951 9.228 1.00 77.12 68 ASP A O 1
ATOM 551 N N . MET A 1 69 ? 12.675 12.463 7.621 1.00 80.94 69 MET A N 1
ATOM 552 C CA . MET A 1 69 ? 11.391 12.006 8.165 1.00 80.94 69 MET A CA 1
ATOM 553 C C . MET A 1 69 ? 11.478 10.550 8.619 1.00 80.94 69 MET A C 1
ATOM 555 O O . MET A 1 69 ? 12.188 9.742 8.020 1.00 80.94 69 MET A O 1
ATOM 559 N N . THR A 1 70 ? 10.729 10.199 9.654 1.00 88.31 70 THR A N 1
ATOM 560 C CA . THR A 1 70 ? 10.420 8.812 10.013 1.00 88.31 70 THR A CA 1
ATOM 561 C C . THR A 1 70 ? 9.498 8.168 8.971 1.00 88.31 70 THR A C 1
ATOM 563 O O . THR A 1 70 ? 8.858 8.854 8.168 1.00 88.31 70 THR A O 1
ATOM 566 N N . LEU A 1 71 ? 9.422 6.836 8.955 1.00 89.50 71 LEU A N 1
ATOM 567 C CA . LEU A 1 71 ? 8.560 6.107 8.026 1.00 89.50 71 LEU A CA 1
ATOM 568 C C . LEU A 1 71 ? 7.082 6.470 8.204 1.00 89.50 71 LEU A C 1
ATOM 570 O O . LEU A 1 71 ? 6.381 6.679 7.215 1.00 89.50 71 LEU A O 1
ATOM 574 N N . ILE A 1 72 ? 6.613 6.595 9.447 1.00 93.19 72 ILE A N 1
ATOM 575 C CA . ILE A 1 72 ? 5.232 7.000 9.721 1.00 93.19 72 ILE A CA 1
ATOM 576 C C . ILE A 1 72 ? 4.947 8.423 9.226 1.00 93.19 72 ILE A C 1
ATOM 578 O O . ILE A 1 72 ? 3.920 8.645 8.591 1.00 93.19 72 ILE A O 1
ATOM 582 N N . GLU A 1 73 ? 5.870 9.370 9.416 1.00 91.69 73 GLU A N 1
ATOM 583 C CA . GLU A 1 73 ? 5.731 10.734 8.883 1.00 91.69 73 GLU A CA 1
ATOM 584 C C . GLU A 1 73 ? 5.694 10.736 7.353 1.00 91.69 73 GLU A C 1
ATOM 586 O O . GLU A 1 73 ? 4.880 11.440 6.750 1.00 91.69 73 GLU A O 1
ATOM 591 N N . HIS A 1 74 ? 6.531 9.915 6.712 1.00 91.19 74 HIS A N 1
ATOM 592 C CA . HIS A 1 74 ? 6.497 9.743 5.266 1.00 91.19 74 HIS A CA 1
ATOM 593 C C . HIS A 1 74 ? 5.147 9.191 4.795 1.00 91.19 74 HIS A C 1
ATOM 595 O O . HIS A 1 74 ? 4.549 9.745 3.872 1.00 91.19 74 HIS A O 1
ATOM 601 N N . ASN A 1 75 ? 4.648 8.135 5.443 1.00 93.50 75 ASN A N 1
ATOM 602 C CA . ASN A 1 75 ? 3.371 7.516 5.102 1.00 93.50 75 ASN A CA 1
ATOM 603 C C . ASN A 1 75 ? 2.215 8.505 5.276 1.00 93.50 75 ASN A C 1
ATOM 605 O O . ASN A 1 75 ? 1.412 8.661 4.363 1.00 93.50 75 ASN A O 1
ATOM 609 N N . LEU A 1 76 ? 2.169 9.257 6.375 1.00 93.81 76 LEU A N 1
ATOM 610 C CA . LEU A 1 76 ? 1.141 10.279 6.581 1.00 93.81 76 LEU A CA 1
ATOM 611 C C . LEU A 1 76 ? 1.221 11.398 5.543 1.00 93.81 76 LEU A C 1
ATOM 613 O O . LEU A 1 76 ? 0.203 11.773 4.969 1.00 93.81 76 LEU A O 1
ATOM 617 N N . LYS A 1 77 ? 2.423 11.892 5.226 1.00 91.19 77 LYS A N 1
ATOM 618 C CA . LYS A 1 77 ? 2.601 12.902 4.175 1.00 91.19 77 LYS A CA 1
ATOM 619 C C . LYS A 1 77 ? 2.153 12.384 2.806 1.00 91.19 77 LYS A C 1
ATOM 621 O O . LYS A 1 77 ? 1.531 13.131 2.046 1.00 91.19 77 LYS A O 1
ATOM 626 N N . PHE A 1 78 ? 2.460 11.128 2.491 1.00 91.06 78 PHE A N 1
ATOM 627 C CA . PHE A 1 78 ? 2.019 10.457 1.272 1.00 91.06 78 PHE A CA 1
ATOM 628 C C . PHE A 1 78 ? 0.489 10.365 1.191 1.00 91.06 78 PHE A C 1
ATOM 630 O O . PHE A 1 78 ? -0.083 10.719 0.157 1.00 91.06 78 PHE A O 1
ATOM 637 N N . LEU A 1 79 ? -0.173 9.974 2.283 1.00 93.81 79 LEU A N 1
ATOM 638 C CA . LEU A 1 79 ? -1.634 9.904 2.379 1.00 93.81 79 LEU A CA 1
ATOM 639 C C . LEU A 1 79 ? -2.276 11.289 2.201 1.00 93.81 79 LEU A C 1
ATOM 641 O O . LEU A 1 79 ? -3.091 11.472 1.293 1.00 93.81 79 LEU A O 1
ATOM 645 N N . THR A 1 80 ? -1.832 12.291 2.966 1.00 91.31 80 THR A N 1
ATOM 646 C CA . THR A 1 80 ? -2.362 13.663 2.896 1.00 91.31 80 THR A CA 1
ATOM 647 C C . THR A 1 80 ? -2.184 14.269 1.502 1.00 91.31 80 THR A C 1
ATOM 649 O O . THR A 1 80 ? -3.099 14.892 0.967 1.00 91.31 80 THR A O 1
ATOM 652 N N . SER A 1 81 ? -1.037 14.033 0.852 1.00 89.31 81 SER A N 1
ATOM 653 C CA . SER A 1 81 ? -0.775 14.513 -0.518 1.00 89.31 81 SER A CA 1
ATOM 654 C C . SER A 1 81 ? -1.697 13.875 -1.570 1.00 89.31 81 SER A C 1
ATOM 656 O O . SER A 1 81 ? -1.868 14.424 -2.660 1.00 89.31 81 SER A O 1
ATOM 658 N N . ASN A 1 82 ? -2.305 12.728 -1.251 1.00 89.31 82 ASN A N 1
ATOM 659 C CA . ASN A 1 82 ? -3.305 12.052 -2.077 1.00 89.31 82 ASN A CA 1
ATOM 660 C C . ASN A 1 82 ? -4.755 12.351 -1.648 1.00 89.31 82 ASN A C 1
ATOM 662 O O . ASN A 1 82 ? -5.677 11.771 -2.215 1.00 89.31 82 ASN A O 1
ATOM 666 N N . GLY A 1 83 ? -4.971 13.281 -0.710 1.00 89.50 83 GLY A N 1
ATOM 667 C CA . GLY A 1 83 ? -6.302 13.682 -0.239 1.00 89.50 83 GLY A CA 1
ATOM 668 C C . GLY A 1 83 ? -6.878 12.803 0.877 1.00 89.50 83 GLY A C 1
ATOM 669 O O . GLY A 1 83 ? -8.020 13.015 1.284 1.00 89.50 83 GLY A O 1
ATOM 670 N N . ILE A 1 84 ? -6.088 11.859 1.394 1.00 92.88 84 ILE A N 1
ATOM 671 C CA . ILE A 1 84 ? -6.473 10.974 2.491 1.00 92.88 84 ILE A CA 1
ATOM 672 C C . ILE A 1 84 ? -6.137 11.668 3.803 1.00 92.88 84 ILE A C 1
ATOM 674 O O . ILE A 1 84 ? -4.969 11.858 4.135 1.00 92.88 84 ILE A O 1
ATOM 678 N N . ASN A 1 85 ? -7.173 12.026 4.553 1.00 89.44 85 ASN A N 1
ATOM 679 C CA . ASN A 1 85 ? -7.048 12.821 5.767 1.00 89.44 85 ASN A CA 1
ATOM 680 C C . ASN A 1 85 ? -7.619 12.116 6.995 1.00 89.44 85 ASN A C 1
ATOM 682 O O . ASN A 1 85 ? -7.610 12.712 8.054 1.00 89.44 85 ASN A O 1
ATOM 686 N N . GLU A 1 86 ? -8.162 10.910 6.895 1.00 93.94 86 GLU A N 1
ATOM 687 C CA . GLU A 1 86 ? -8.616 10.133 8.050 1.00 93.94 86 GLU A CA 1
ATOM 688 C C . GLU A 1 86 ? -7.814 8.840 8.079 1.00 93.94 86 GLU A C 1
ATOM 690 O O . GLU A 1 86 ? -7.955 7.996 7.195 1.00 93.94 86 GLU A O 1
ATOM 695 N N . VAL A 1 87 ? -6.911 8.716 9.052 1.00 96.75 87 VAL A N 1
ATOM 696 C CA . VAL A 1 87 ? -5.951 7.611 9.090 1.00 96.75 87 VAL A CA 1
ATOM 697 C C . VAL A 1 87 ? -6.108 6.843 10.389 1.00 96.75 87 VAL A C 1
ATOM 699 O O . VAL A 1 87 ? -6.031 7.426 11.468 1.00 96.75 87 VAL A O 1
ATOM 702 N N . TYR A 1 88 ? -6.283 5.532 10.282 1.00 97.50 88 TYR A N 1
ATOM 703 C CA . TYR A 1 88 ? -6.352 4.614 11.414 1.00 97.50 88 TYR A CA 1
ATOM 704 C C . TYR A 1 88 ? -5.095 3.750 11.428 1.00 97.50 88 TYR A C 1
ATOM 706 O O . TYR A 1 88 ? -4.882 2.984 10.494 1.00 97.50 88 TYR A O 1
ATOM 714 N N . LEU A 1 89 ? -4.257 3.858 12.457 1.00 97.19 89 LEU A N 1
ATOM 715 C CA . LEU A 1 89 ? -3.142 2.938 12.675 1.00 97.19 89 LEU A CA 1
ATOM 716 C C . LEU A 1 89 ? -3.588 1.848 13.644 1.00 97.19 89 LEU A C 1
ATOM 718 O O . LEU A 1 89 ? -3.780 2.111 14.831 1.00 97.19 89 LEU A O 1
ATOM 722 N N . VAL A 1 90 ? -3.756 0.636 13.120 1.00 97.19 90 VAL A N 1
ATOM 723 C CA . VAL A 1 90 ? -4.189 -0.532 13.886 1.00 97.19 90 VAL A CA 1
ATOM 724 C C . VAL A 1 90 ? -2.972 -1.360 14.261 1.00 97.19 90 VAL A C 1
ATOM 726 O O . VAL A 1 90 ? -2.235 -1.841 13.392 1.00 97.19 90 VAL A O 1
ATOM 729 N N . THR A 1 91 ? -2.747 -1.484 15.565 1.00 95.38 91 THR A N 1
ATOM 730 C CA . THR A 1 91 ? -1.667 -2.277 16.146 1.00 95.38 91 THR A CA 1
ATOM 731 C C . THR A 1 91 ? -1.880 -2.433 17.647 1.00 95.38 91 THR A C 1
ATOM 733 O O . THR A 1 91 ? -2.653 -1.695 18.252 1.00 95.38 91 THR A O 1
ATOM 736 N N . LYS A 1 92 ? -1.166 -3.358 18.279 1.00 94.44 92 LYS A N 1
ATOM 737 C CA . LYS A 1 92 ? -1.177 -3.487 19.7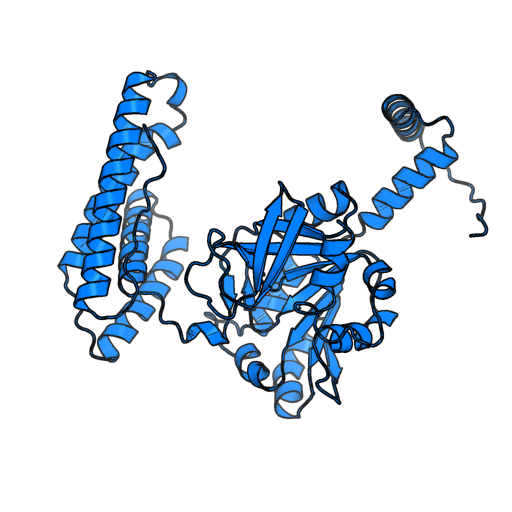37 1.00 94.44 92 LYS A CA 1
ATOM 738 C C . LYS A 1 92 ? -0.498 -2.285 20.391 1.00 94.44 92 LYS A C 1
ATOM 740 O O . LYS A 1 92 ? 0.691 -2.052 20.159 1.00 94.44 92 LYS A O 1
ATOM 745 N N . LEU A 1 93 ? -1.223 -1.515 21.196 1.00 93.12 93 LEU A N 1
ATOM 746 C CA . LEU A 1 93 ? -0.654 -0.302 21.782 1.00 93.12 93 LEU A CA 1
ATOM 747 C C . LEU A 1 93 ? 0.323 -0.622 22.918 1.00 93.12 93 LEU A C 1
ATOM 749 O O . LEU A 1 93 ? 0.155 -1.567 23.685 1.00 93.12 93 LEU A O 1
ATOM 753 N N . ASN A 1 94 ? 1.352 0.211 23.022 1.00 90.38 94 ASN A N 1
ATOM 754 C CA . ASN A 1 94 ? 2.254 0.283 24.163 1.00 90.38 94 ASN A CA 1
ATOM 755 C C . ASN A 1 94 ? 2.643 1.745 24.397 1.00 90.38 94 ASN A C 1
ATOM 757 O O . ASN A 1 94 ? 2.512 2.579 23.495 1.00 90.38 94 ASN A O 1
ATOM 761 N N . ASP A 1 95 ? 3.135 2.036 25.599 1.00 89.69 95 ASP A N 1
ATOM 762 C CA . ASP A 1 95 ? 3.459 3.401 26.026 1.00 89.69 95 ASP A CA 1
ATOM 763 C C . ASP A 1 95 ? 4.446 4.077 25.064 1.00 89.69 95 ASP A C 1
ATOM 765 O O . ASP A 1 95 ? 4.236 5.215 24.654 1.00 89.69 95 ASP A O 1
ATOM 769 N N . SER A 1 96 ? 5.458 3.340 24.592 1.00 88.12 96 SER A N 1
ATOM 770 C CA . SER A 1 96 ? 6.465 3.861 23.660 1.00 88.12 96 SER A CA 1
ATOM 771 C C . SER A 1 96 ? 5.864 4.328 22.328 1.00 88.12 96 SER A C 1
ATOM 773 O O . SER A 1 96 ? 6.233 5.394 21.827 1.00 88.12 96 SER A O 1
ATOM 775 N N . LEU A 1 97 ? 4.931 3.562 21.753 1.00 90.31 97 LEU A N 1
ATOM 776 C CA . LEU A 1 97 ? 4.233 3.927 20.520 1.00 90.31 97 LEU A CA 1
ATOM 777 C C . LEU A 1 97 ? 3.358 5.169 20.729 1.00 90.31 97 LEU A C 1
ATOM 779 O O . LEU A 1 97 ? 3.381 6.076 19.895 1.00 90.31 97 LEU A O 1
ATOM 783 N N . ILE A 1 98 ? 2.603 5.212 21.830 1.00 90.25 98 ILE A N 1
ATOM 784 C CA . ILE A 1 98 ? 1.713 6.332 22.166 1.00 90.25 98 ILE A CA 1
ATOM 785 C C . ILE A 1 98 ? 2.532 7.618 22.329 1.00 90.25 98 ILE A C 1
ATOM 787 O O . ILE A 1 98 ? 2.255 8.615 21.664 1.00 90.25 98 ILE A O 1
ATOM 791 N N . GLU A 1 99 ? 3.592 7.584 23.136 1.00 87.31 99 GLU A N 1
ATOM 792 C CA . GLU A 1 99 ? 4.483 8.730 23.347 1.00 87.31 99 GLU A CA 1
ATOM 793 C C . GLU A 1 99 ? 5.123 9.204 22.037 1.00 87.31 99 GLU A C 1
ATOM 795 O O . GLU A 1 99 ? 5.099 10.394 21.715 1.00 87.31 99 GLU A O 1
ATOM 800 N N . SER A 1 100 ? 5.643 8.270 21.235 1.00 85.94 100 SER A N 1
ATOM 801 C CA . SER A 1 100 ? 6.347 8.589 19.987 1.00 85.94 100 SER A CA 1
ATOM 802 C C . SER A 1 100 ? 5.420 9.120 18.888 1.00 85.94 100 SER A C 1
ATOM 804 O O . SER A 1 100 ? 5.882 9.788 17.961 1.00 85.94 100 SER A O 1
ATOM 806 N N . THR A 1 101 ? 4.114 8.846 18.970 1.00 87.56 101 THR A N 1
ATOM 807 C CA . THR A 1 101 ? 3.113 9.332 18.007 1.00 87.56 101 THR A CA 1
ATOM 808 C C . THR A 1 101 ? 2.306 10.530 18.501 1.00 87.56 101 THR A C 1
ATOM 810 O O . THR A 1 101 ? 1.645 11.161 17.680 1.00 87.56 101 THR A O 1
ATOM 813 N N . ALA A 1 102 ? 2.404 10.929 19.773 1.00 85.50 102 ALA A N 1
ATOM 814 C CA . ALA A 1 102 ? 1.618 12.030 20.338 1.00 85.50 102 ALA A CA 1
ATOM 815 C C . ALA A 1 102 ? 1.719 13.336 19.518 1.00 85.50 102 ALA A C 1
ATOM 817 O O . ALA A 1 102 ? 0.712 13.957 19.175 1.00 85.50 102 ALA A O 1
ATOM 818 N N . ASN A 1 103 ? 2.932 13.726 19.109 1.00 79.44 103 ASN A N 1
ATOM 819 C CA . ASN A 1 103 ? 3.147 14.917 18.271 1.00 79.44 103 ASN A CA 1
ATOM 820 C C . ASN A 1 103 ? 2.568 14.764 16.853 1.00 79.44 103 ASN A C 1
ATOM 822 O O . ASN A 1 103 ? 2.101 15.729 16.241 1.00 79.44 103 ASN A O 1
ATOM 826 N N . ILE A 1 104 ? 2.576 13.538 16.333 1.00 82.50 104 ILE A N 1
ATOM 827 C CA . ILE A 1 104 ? 2.049 13.199 15.013 1.00 82.50 104 ILE A CA 1
ATOM 828 C C . ILE A 1 104 ? 0.515 13.254 15.031 1.00 82.50 104 ILE A C 1
ATOM 830 O O . ILE A 1 104 ? -0.087 13.823 14.123 1.00 82.50 104 ILE A O 1
ATOM 834 N N . GLN A 1 105 ? -0.128 12.741 16.082 1.00 78.38 105 GLN A N 1
ATOM 835 C CA . GLN A 1 105 ? -1.586 12.797 16.251 1.00 78.38 105 GLN A CA 1
ATOM 836 C C . GLN A 1 105 ? -2.116 14.228 16.416 1.00 78.38 105 GLN A C 1
ATOM 838 O O . GLN A 1 105 ? -3.235 14.523 16.019 1.00 78.38 105 GLN A O 1
ATOM 843 N N . ASN A 1 106 ? -1.316 15.142 16.966 1.00 70.31 106 ASN A N 1
ATOM 844 C CA . ASN A 1 106 ? -1.712 16.549 17.080 1.00 70.31 106 ASN A CA 1
ATOM 845 C C . ASN A 1 106 ? -1.643 17.299 15.740 1.00 70.31 106 ASN A C 1
ATOM 847 O O . ASN A 1 106 ? -2.350 18.285 15.540 1.00 70.31 106 ASN A O 1
ATOM 851 N N . SER A 1 107 ? -0.781 16.852 14.824 1.00 68.69 107 SER A N 1
ATOM 852 C CA . SER A 1 107 ? -0.542 17.491 13.521 1.00 68.69 107 SER A CA 1
ATOM 853 C C . SER A 1 107 ? -1.259 16.801 12.357 1.00 68.69 107 SER A C 1
ATOM 855 O O . SER A 1 107 ? -1.348 17.360 11.263 1.00 68.69 107 SER A O 1
ATOM 857 N N . SER A 1 108 ? -1.799 15.603 12.581 1.00 74.62 108 SER A N 1
ATOM 858 C CA . SER A 1 108 ? -2.513 14.798 11.593 1.00 74.62 108 SER A CA 1
ATOM 859 C C . SER A 1 108 ? -3.759 14.172 12.212 1.00 74.62 108 SER A C 1
ATOM 861 O O . SER A 1 108 ? -3.816 13.919 13.405 1.00 74.62 108 SER A O 1
ATOM 863 N N . LYS A 1 109 ? -4.770 13.858 11.405 1.00 84.56 109 LYS A N 1
ATOM 864 C CA . LYS A 1 109 ? -5.963 13.115 11.847 1.00 84.56 109 LYS A CA 1
ATOM 865 C C . LYS A 1 109 ? -5.671 11.604 11.954 1.00 84.56 109 LYS A C 1
ATOM 867 O O . LYS A 1 109 ? -6.367 10.776 11.364 1.00 84.56 109 LYS A O 1
ATOM 872 N N . LEU A 1 110 ? -4.602 11.266 12.674 1.00 93.75 110 LEU A N 1
ATOM 873 C CA . LEU A 1 110 ? -4.177 9.901 12.962 1.00 93.75 110 LEU A CA 1
ATOM 874 C C . LEU A 1 110 ? -4.861 9.394 14.237 1.00 93.75 110 LEU A C 1
ATOM 876 O O . LEU A 1 110 ? -4.667 9.937 15.326 1.00 93.75 110 LEU A O 1
ATOM 880 N N . GLN A 1 111 ? -5.613 8.308 14.107 1.00 95.25 111 GLN A N 1
ATOM 881 C CA . GLN A 1 111 ? -6.229 7.591 15.218 1.00 95.25 111 GLN A CA 1
ATOM 882 C C . GLN A 1 111 ? -5.488 6.277 15.451 1.00 95.25 111 GLN A C 1
ATOM 884 O O . GLN A 1 111 ? -5.278 5.504 14.518 1.00 95.25 111 GLN A O 1
ATOM 889 N N . LEU A 1 112 ? -5.095 6.028 16.697 1.00 95.75 112 LEU A N 1
ATOM 890 C CA . LEU A 1 112 ? -4.503 4.759 17.110 1.00 95.75 112 LEU A CA 1
ATOM 891 C C . LEU A 1 112 ? -5.617 3.809 17.544 1.00 95.75 112 LEU A C 1
ATOM 893 O O . LEU A 1 112 ? -6.485 4.196 18.327 1.00 95.75 112 LEU A O 1
ATOM 897 N N . ILE A 1 113 ? -5.584 2.579 17.045 1.00 95.94 113 ILE A N 1
ATOM 898 C CA . ILE A 1 113 ? -6.583 1.550 17.331 1.00 95.94 113 ILE A CA 1
ATOM 899 C C . ILE A 1 113 ? -5.869 0.355 17.947 1.00 95.94 113 ILE A C 1
ATOM 901 O O . ILE A 1 113 ? -4.991 -0.230 17.317 1.00 95.94 113 ILE A O 1
ATOM 905 N N . ASP A 1 114 ? -6.258 0.018 19.176 1.00 95.19 114 ASP A N 1
ATOM 906 C CA . ASP A 1 114 ? -5.624 -1.036 19.963 1.00 95.19 114 ASP A CA 1
ATOM 907 C C . ASP A 1 114 ? -6.082 -2.436 19.546 1.00 95.19 114 ASP A C 1
ATOM 909 O O . ASP A 1 114 ? -7.220 -2.846 19.790 1.00 95.19 114 ASP A O 1
ATOM 913 N N . GLU A 1 115 ? -5.164 -3.188 18.944 1.00 92.69 115 GLU A N 1
ATOM 914 C CA . GLU A 1 115 ? -5.325 -4.615 18.675 1.00 92.69 115 GLU A CA 1
ATOM 915 C C . GLU A 1 115 ? -4.869 -5.426 19.898 1.00 92.69 115 GLU A C 1
ATOM 917 O O . GLU A 1 115 ? -3.718 -5.850 19.999 1.00 92.69 115 GLU A O 1
ATOM 922 N N . LYS A 1 116 ? -5.787 -5.642 20.848 1.00 83.50 116 LYS A N 1
ATOM 923 C CA . LYS A 1 116 ? -5.486 -6.348 22.110 1.00 83.50 116 LYS A CA 1
ATOM 924 C C . LYS A 1 116 ? -4.977 -7.772 21.899 1.00 83.50 116 LYS A C 1
ATOM 926 O O . LYS A 1 116 ? -4.030 -8.198 22.556 1.00 83.50 116 LYS A O 1
ATOM 931 N N . ASP A 1 117 ? -5.607 -8.483 20.968 1.00 77.25 117 ASP A N 1
ATOM 932 C CA . ASP A 1 117 ? -5.253 -9.846 20.608 1.00 77.25 117 ASP A CA 1
ATOM 933 C C . ASP A 1 117 ? -4.806 -9.843 19.144 1.00 77.25 117 ASP A C 1
ATOM 935 O O . ASP A 1 117 ? -5.658 -9.739 18.262 1.00 77.25 117 ASP A O 1
ATOM 939 N N . SER A 1 118 ? -3.496 -9.954 18.890 1.00 77.25 118 SER A N 1
ATOM 940 C CA . SER A 1 118 ? -2.881 -10.004 17.550 1.00 77.25 118 SER A CA 1
ATOM 941 C C . SER A 1 118 ? -3.337 -11.231 16.743 1.00 77.25 118 SER A C 1
ATOM 943 O O . SER A 1 118 ? -2.578 -12.182 16.542 1.00 77.25 118 SER A O 1
ATOM 945 N N . LYS A 1 119 ? -4.604 -11.251 16.327 1.00 82.62 119 LYS A N 1
ATOM 946 C CA . LYS A 1 119 ? -5.298 -12.412 15.747 1.00 82.62 119 LYS A CA 1
ATOM 947 C C . LYS A 1 119 ? -5.210 -12.460 14.222 1.00 82.62 119 LYS A C 1
ATOM 949 O O . LYS A 1 119 ? -5.629 -13.449 13.628 1.00 82.62 119 LYS A O 1
ATOM 954 N N . GLY A 1 120 ? -4.636 -11.435 13.595 1.00 89.88 120 GLY A N 1
ATOM 955 C CA . GLY A 1 120 ? -4.338 -11.413 12.166 1.00 89.88 120 GLY A CA 1
ATOM 956 C C . GLY A 1 120 ? -4.809 -10.132 11.482 1.00 89.88 120 GLY A C 1
ATOM 957 O O . GLY A 1 120 ? -5.661 -9.405 11.985 1.00 89.88 120 GLY A O 1
ATOM 958 N N . THR A 1 121 ? -4.242 -9.846 10.309 1.00 93.75 121 THR A N 1
ATOM 959 C CA . THR A 1 121 ? -4.427 -8.559 9.619 1.00 93.75 121 THR A CA 1
ATOM 960 C C . THR A 1 121 ? -5.858 -8.311 9.154 1.00 93.75 121 THR A C 1
ATOM 962 O O . THR A 1 121 ? -6.282 -7.159 9.103 1.00 93.75 121 THR A O 1
ATOM 965 N N . ALA A 1 122 ? -6.622 -9.361 8.839 1.00 94.69 122 ALA A N 1
ATOM 966 C CA . ALA A 1 122 ? -8.028 -9.197 8.486 1.00 94.69 122 ALA A CA 1
ATOM 967 C C . ALA A 1 122 ? -8.849 -8.860 9.738 1.00 94.69 122 ALA A C 1
ATOM 969 O O . ALA A 1 122 ? -9.641 -7.922 9.726 1.00 94.69 122 ALA A O 1
ATOM 970 N N . LEU A 1 123 ? -8.614 -9.559 10.851 1.00 94.25 123 LEU A N 1
ATOM 971 C CA . LEU A 1 123 ? -9.311 -9.278 12.109 1.00 94.25 123 LEU A CA 1
ATOM 972 C C . LEU A 1 123 ? -8.966 -7.889 12.663 1.00 94.25 123 LEU A C 1
ATOM 974 O O . LEU A 1 123 ? -9.857 -7.202 13.156 1.00 94.25 123 LEU A O 1
ATOM 978 N N . ALA A 1 124 ? -7.724 -7.429 12.495 1.00 95.00 124 ALA A N 1
ATOM 979 C CA . ALA A 1 124 ? -7.330 -6.053 12.790 1.00 95.00 124 ALA A CA 1
ATOM 980 C C . ALA A 1 124 ? -8.157 -5.034 11.980 1.00 95.00 124 ALA A C 1
ATOM 982 O O . ALA A 1 124 ? -8.623 -4.034 12.523 1.00 95.00 124 ALA A O 1
ATOM 983 N N . LEU A 1 125 ? -8.415 -5.309 10.696 1.00 96.12 125 LEU A N 1
ATOM 984 C CA . LEU A 1 125 ? -9.244 -4.446 9.851 1.00 96.12 125 LEU A CA 1
ATOM 985 C C . LEU A 1 125 ? -10.703 -4.353 10.342 1.00 96.12 125 LEU A C 1
ATOM 987 O O . LEU A 1 125 ? -11.330 -3.306 10.185 1.00 96.12 125 LEU A O 1
ATOM 991 N N . LEU A 1 126 ? -11.248 -5.396 10.983 1.00 95.12 126 LEU A N 1
ATOM 992 C CA . LEU A 1 126 ? -12.603 -5.349 11.553 1.00 95.12 126 LEU A CA 1
ATOM 993 C C . LEU A 1 126 ? -12.742 -4.349 12.707 1.00 95.12 126 LEU A C 1
ATOM 995 O O . LEU A 1 126 ? -13.836 -3.827 12.910 1.00 95.12 126 LEU A O 1
ATOM 999 N N . LEU A 1 127 ? -11.658 -4.040 13.430 1.00 95.75 127 LEU A N 1
ATOM 1000 C CA . LEU A 1 127 ? -11.680 -3.092 14.555 1.00 95.75 127 LEU A CA 1
ATOM 1001 C C . LEU A 1 127 ? -12.055 -1.665 14.132 1.00 95.75 127 LEU A C 1
ATOM 1003 O O . LEU A 1 127 ? -12.459 -0.859 14.969 1.00 95.75 127 LEU A O 1
ATOM 1007 N N . VAL A 1 128 ? -11.914 -1.358 12.840 1.00 96.19 128 VAL A N 1
ATOM 1008 C CA . VAL A 1 128 ? -12.209 -0.044 12.255 1.00 96.19 128 VAL A CA 1
ATOM 1009 C C . VAL A 1 128 ? -13.409 -0.059 11.304 1.00 96.19 128 VAL A C 1
ATOM 1011 O O . VAL A 1 128 ? -13.681 0.935 10.633 1.00 96.19 128 VAL A O 1
ATOM 1014 N N . LYS A 1 129 ? -14.144 -1.177 11.225 1.00 96.19 129 LYS A N 1
ATOM 1015 C CA . LYS A 1 129 ? -15.250 -1.367 10.273 1.00 96.19 129 LYS A CA 1
ATOM 1016 C C . LYS A 1 129 ? -16.312 -0.268 10.359 1.00 96.19 129 LYS A C 1
ATOM 1018 O O . LYS A 1 129 ? -16.767 0.214 9.325 1.00 96.19 129 LYS A O 1
ATOM 1023 N N . ASP A 1 130 ? -16.709 0.121 11.567 1.00 94.88 130 ASP A N 1
ATOM 1024 C CA . ASP A 1 130 ? -17.822 1.057 11.783 1.00 94.88 130 ASP A CA 1
ATOM 1025 C C . ASP A 1 130 ? -17.450 2.514 11.463 1.00 94.88 130 ASP A C 1
ATOM 1027 O O . ASP A 1 130 ? -18.320 3.367 11.269 1.00 94.88 130 ASP A O 1
ATOM 1031 N N . GLN A 1 131 ? -16.152 2.812 11.389 1.00 94.56 131 GLN A N 1
ATOM 1032 C CA . GLN A 1 131 ? -15.620 4.125 11.046 1.00 94.56 131 GLN A CA 1
ATOM 1033 C C . GLN A 1 131 ? -15.410 4.294 9.533 1.00 94.56 131 GLN A C 1
ATOM 1035 O O . GLN A 1 131 ? -15.400 5.425 9.036 1.00 94.56 131 GLN A O 1
ATOM 1040 N N . LEU A 1 132 ? -15.247 3.189 8.803 1.00 94.19 132 LEU A N 1
ATOM 1041 C CA . LEU A 1 132 ? -14.968 3.182 7.370 1.00 94.19 132 LEU A CA 1
ATOM 1042 C C . LEU A 1 132 ? -16.236 3.344 6.530 1.00 94.19 132 LEU A C 1
ATOM 1044 O O . LEU A 1 132 ? -17.326 2.911 6.903 1.00 94.19 132 LEU A O 1
ATOM 1048 N N . LYS A 1 133 ? -16.092 3.981 5.368 1.00 87.50 133 LYS A N 1
ATOM 1049 C CA . LYS A 1 133 ? -17.178 4.265 4.424 1.00 87.50 133 LYS A CA 1
ATOM 1050 C C . LYS A 1 133 ? -16.678 4.125 2.991 1.00 87.50 133 LYS A C 1
ATOM 1052 O O . LYS A 1 133 ? -15.543 4.486 2.698 1.00 87.50 133 LYS A O 1
ATOM 1057 N N . ASN A 1 134 ? -17.568 3.714 2.086 1.00 87.50 134 ASN A N 1
ATOM 1058 C CA . ASN A 1 134 ? -17.302 3.626 0.645 1.00 87.50 134 ASN A CA 1
ATOM 1059 C C . ASN A 1 134 ? -15.992 2.862 0.347 1.00 87.50 134 ASN A C 1
ATOM 1061 O O . ASN A 1 134 ? -15.728 1.830 0.961 1.00 87.50 134 ASN A O 1
ATOM 1065 N N . THR A 1 135 ? -15.185 3.353 -0.596 1.00 92.25 135 THR A N 1
ATOM 1066 C CA . THR A 1 135 ? -13.840 2.845 -0.871 1.00 92.25 135 THR A CA 1
ATOM 1067 C C . THR A 1 135 ? -12.827 3.435 0.108 1.00 92.25 135 THR A C 1
ATOM 1069 O O . THR A 1 135 ? -12.761 4.654 0.281 1.00 92.25 135 THR A O 1
ATOM 1072 N N . PHE A 1 136 ? -11.978 2.588 0.686 1.00 95.88 136 PHE A N 1
ATOM 1073 C CA . PHE A 1 136 ? -10.901 2.995 1.587 1.00 95.88 136 PHE A CA 1
ATOM 1074 C C . PHE A 1 136 ? -9.577 2.313 1.228 1.00 95.88 136 PHE A C 1
ATOM 1076 O O . PHE A 1 136 ? -9.539 1.260 0.584 1.00 95.88 136 PHE A O 1
ATOM 1083 N N . LEU A 1 137 ? -8.473 2.941 1.636 1.00 97.44 137 LEU A N 1
ATOM 1084 C CA . LEU A 1 137 ? -7.127 2.407 1.448 1.00 97.44 137 LEU A CA 1
ATOM 1085 C C . LEU A 1 137 ? -6.752 1.528 2.641 1.00 97.44 137 LEU A C 1
ATOM 1087 O O . LEU A 1 137 ? -6.974 1.910 3.786 1.00 97.44 137 LEU A O 1
ATOM 1091 N N . VAL A 1 138 ? -6.109 0.395 2.389 1.00 98.19 138 VAL A N 1
ATOM 1092 C CA . VAL A 1 138 ? -5.420 -0.391 3.417 1.00 98.19 138 VAL A CA 1
ATOM 1093 C C . VAL A 1 138 ? -3.960 -0.529 3.022 1.00 98.19 138 VAL A C 1
ATOM 1095 O O . VAL A 1 138 ? -3.655 -0.791 1.859 1.00 98.19 138 VAL A O 1
ATOM 1098 N N . MET A 1 139 ? -3.049 -0.342 3.972 1.00 96.56 139 MET A N 1
ATOM 1099 C CA . MET A 1 139 ? -1.617 -0.419 3.711 1.00 96.56 139 MET A CA 1
ATOM 1100 C C . MET A 1 139 ? -0.841 -0.982 4.900 1.00 96.56 139 MET A C 1
ATOM 1102 O O . MET A 1 139 ? -1.126 -0.649 6.050 1.00 96.56 139 MET A O 1
ATOM 1106 N N . ASN A 1 140 ? 0.190 -1.780 4.625 1.00 95.56 140 ASN A N 1
ATOM 1107 C CA . ASN A 1 140 ? 1.177 -2.162 5.633 1.00 95.56 140 ASN A CA 1
ATOM 1108 C C . ASN A 1 140 ? 2.014 -0.933 6.036 1.00 95.56 140 ASN A C 1
ATOM 1110 O O . ASN A 1 140 ? 2.645 -0.287 5.196 1.00 95.56 140 ASN A O 1
ATOM 1114 N N . ALA A 1 141 ? 2.032 -0.586 7.323 1.00 95.19 141 ALA A N 1
ATOM 1115 C CA . ALA A 1 141 ? 2.653 0.654 7.797 1.00 95.19 141 ALA A CA 1
ATOM 1116 C C . ALA A 1 141 ? 4.189 0.577 7.898 1.00 95.19 141 ALA A C 1
ATOM 1118 O O . ALA A 1 141 ? 4.856 1.604 7.996 1.00 95.19 141 ALA A O 1
ATOM 1119 N N . ASP A 1 142 ? 4.750 -0.631 7.850 1.00 92.56 142 ASP A N 1
ATOM 1120 C CA . ASP A 1 142 ? 6.190 -0.918 7.803 1.00 92.56 142 ASP A CA 1
ATOM 1121 C C . ASP A 1 142 ? 6.773 -0.845 6.381 1.00 92.56 142 ASP A C 1
ATOM 1123 O O . ASP A 1 142 ? 7.914 -1.239 6.138 1.00 92.56 142 ASP A O 1
ATOM 1127 N N . THR A 1 143 ? 6.003 -0.320 5.433 1.00 87.69 143 THR A N 1
ATOM 1128 C CA . THR A 1 143 ? 6.398 -0.193 4.037 1.00 87.69 143 THR A CA 1
ATOM 1129 C C . THR A 1 143 ? 6.481 1.275 3.643 1.00 87.69 143 THR A C 1
ATOM 1131 O O . THR A 1 143 ? 5.548 2.049 3.843 1.00 87.69 143 THR A O 1
ATOM 1134 N N . PHE A 1 144 ? 7.601 1.656 3.033 1.00 84.38 144 PHE A N 1
ATOM 1135 C CA . PHE A 1 144 ? 7.744 2.920 2.321 1.00 84.38 144 PHE A CA 1
ATOM 1136 C C . PHE A 1 144 ? 7.252 2.732 0.891 1.00 84.38 144 PHE A C 1
ATOM 1138 O O . PHE A 1 144 ? 7.757 1.864 0.173 1.00 84.38 144 PHE A O 1
ATOM 1145 N N . ASN A 1 145 ? 6.339 3.585 0.441 1.00 79.75 145 ASN A N 1
ATOM 1146 C CA . ASN A 1 145 ? 5.974 3.660 -0.966 1.00 79.75 145 ASN A CA 1
ATOM 1147 C C . ASN A 1 145 ? 5.576 5.078 -1.385 1.00 79.75 145 ASN A C 1
ATOM 1149 O O . ASN A 1 145 ? 5.223 5.911 -0.556 1.00 79.75 145 ASN A O 1
ATOM 1153 N N . ASN A 1 146 ? 5.656 5.356 -2.685 1.00 76.56 146 ASN A N 1
ATOM 1154 C CA . ASN A 1 146 ? 5.180 6.601 -3.297 1.00 76.56 146 ASN A CA 1
ATOM 1155 C C . ASN A 1 146 ? 4.288 6.317 -4.517 1.00 76.56 146 ASN A C 1
ATOM 1157 O O . ASN A 1 146 ? 4.400 6.961 -5.562 1.00 76.56 146 ASN A O 1
ATOM 1161 N N . PHE A 1 147 ? 3.429 5.308 -4.389 1.00 82.56 147 PHE A N 1
ATOM 1162 C CA . PHE A 1 147 ? 2.600 4.813 -5.479 1.00 82.56 147 PHE A CA 1
ATOM 1163 C C . PHE A 1 147 ? 1.614 5.857 -6.007 1.00 82.56 147 PHE A C 1
ATOM 1165 O O . PHE A 1 147 ? 1.093 6.695 -5.272 1.00 82.56 147 PHE A O 1
ATOM 1172 N N . ASN A 1 148 ? 1.299 5.771 -7.301 1.00 83.56 148 ASN A N 1
ATOM 1173 C CA . ASN A 1 148 ? 0.265 6.601 -7.912 1.00 83.56 148 ASN A CA 1
ATOM 1174 C C . ASN A 1 148 ? -1.146 6.115 -7.515 1.00 83.56 148 ASN A C 1
ATOM 1176 O O . ASN A 1 148 ? -1.826 5.437 -8.293 1.00 83.56 148 ASN A O 1
ATOM 1180 N N . LEU A 1 149 ? -1.591 6.479 -6.304 1.00 88.62 149 LEU A N 1
ATOM 1181 C CA . LEU A 1 149 ? -2.909 6.105 -5.771 1.00 88.62 149 LEU A CA 1
ATOM 1182 C C . LEU A 1 149 ? -4.063 6.659 -6.605 1.00 88.62 149 LEU A C 1
ATOM 1184 O O . LEU A 1 149 ? -5.095 6.008 -6.718 1.00 88.62 149 LEU A O 1
ATOM 1188 N N . LYS A 1 150 ? -3.893 7.824 -7.243 1.00 86.31 150 LYS A N 1
ATOM 1189 C CA . LYS A 1 150 ? -4.917 8.396 -8.133 1.00 86.31 150 LYS A CA 1
ATOM 1190 C C . LYS A 1 150 ? -5.215 7.467 -9.306 1.00 86.31 150 LYS A C 1
ATOM 1192 O O . LYS A 1 150 ? -6.378 7.249 -9.636 1.00 86.31 150 LYS A O 1
ATOM 1197 N N . ASN A 1 151 ? -4.171 6.909 -9.923 1.00 85.12 151 ASN A N 1
ATOM 1198 C CA . ASN A 1 151 ? -4.340 5.935 -10.995 1.00 85.12 151 ASN A CA 1
ATOM 1199 C C . ASN A 1 151 ? -4.952 4.631 -10.469 1.00 85.12 151 ASN A C 1
ATOM 1201 O O . ASN A 1 151 ? -5.901 4.130 -11.058 1.00 85.12 151 ASN A O 1
ATOM 1205 N N . MET A 1 152 ? -4.461 4.123 -9.334 1.00 89.94 152 MET A N 1
ATOM 1206 C CA . MET A 1 152 ? -5.001 2.909 -8.712 1.00 89.94 152 MET A CA 1
ATOM 1207 C C . MET A 1 152 ? -6.502 3.045 -8.398 1.00 89.94 152 MET A C 1
ATOM 1209 O O . MET A 1 152 ? -7.278 2.153 -8.728 1.00 89.94 152 MET A O 1
ATOM 1213 N N . LEU A 1 153 ? -6.928 4.188 -7.849 1.00 89.94 153 LEU A N 1
ATOM 1214 C CA . LEU A 1 153 ? -8.329 4.491 -7.550 1.00 89.94 153 LEU A CA 1
ATOM 1215 C C . LEU A 1 153 ? -9.184 4.608 -8.813 1.00 89.94 153 LEU A C 1
ATOM 1217 O O . LEU A 1 153 ? -10.282 4.060 -8.866 1.00 89.94 153 LEU A O 1
ATOM 1221 N N . LYS A 1 154 ? -8.683 5.295 -9.846 1.00 85.88 154 LYS A N 1
ATOM 1222 C CA . LYS A 1 154 ? -9.387 5.430 -11.129 1.00 85.88 154 LYS A CA 1
ATOM 1223 C C . LYS A 1 154 ? -9.730 4.061 -11.719 1.00 85.88 154 LYS A C 1
ATOM 1225 O O . LYS A 1 154 ? -10.849 3.844 -12.174 1.00 85.88 154 LYS A O 1
ATOM 1230 N N . GLU A 1 155 ? -8.763 3.154 -11.719 1.00 85.81 155 GLU A N 1
ATOM 1231 C CA . GLU A 1 155 ? -8.923 1.804 -12.255 1.00 85.81 155 GLU A CA 1
ATOM 1232 C C . GLU A 1 155 ? -9.788 0.922 -11.338 1.00 85.81 155 GLU A C 1
ATOM 1234 O O . GLU A 1 155 ? -10.582 0.132 -11.839 1.00 85.81 155 GLU A O 1
ATOM 1239 N N . HIS A 1 156 ? -9.697 1.087 -10.012 1.00 90.00 156 HIS A N 1
ATOM 1240 C CA . HIS A 1 156 ? -10.582 0.423 -9.047 1.00 90.00 156 HIS A CA 1
ATOM 1241 C C . HIS A 1 156 ? -12.059 0.758 -9.298 1.00 90.00 156 HIS A C 1
ATOM 1243 O O . HIS A 1 156 ? -12.895 -0.138 -9.373 1.00 90.00 156 HIS A O 1
ATOM 1249 N N . ILE A 1 157 ? -12.372 2.043 -9.500 1.00 82.94 157 ILE A N 1
ATOM 1250 C CA . ILE A 1 157 ? -13.749 2.501 -9.732 1.00 82.94 157 ILE A CA 1
ATOM 1251 C C . ILE A 1 157 ? -14.255 2.107 -11.126 1.00 82.94 157 ILE A C 1
ATOM 1253 O O . ILE A 1 157 ? -15.445 1.831 -11.284 1.00 82.94 157 ILE A O 1
ATOM 1257 N N . ARG A 1 158 ? -13.391 2.111 -12.153 1.00 78.19 158 ARG A N 1
ATOM 1258 C CA . ARG A 1 158 ? -13.816 1.829 -13.535 1.00 78.19 158 ARG A CA 1
ATOM 1259 C C . ARG A 1 158 ? -14.413 0.430 -13.678 1.00 78.19 158 ARG A C 1
ATOM 1261 O O . ARG A 1 158 ? -15.424 0.294 -14.361 1.00 78.19 158 ARG A O 1
ATOM 1268 N N . ASP A 1 159 ? -13.797 -0.556 -13.036 1.00 70.62 159 ASP A N 1
ATOM 1269 C CA . ASP A 1 159 ? -14.081 -1.970 -13.286 1.00 70.62 159 ASP A CA 1
ATOM 1270 C C . ASP A 1 159 ? -14.879 -2.643 -12.136 1.00 70.62 159 ASP A C 1
ATOM 1272 O O . ASP A 1 159 ? -15.123 -3.844 -12.177 1.00 70.62 159 ASP A O 1
ATOM 1276 N N . ASP A 1 160 ? -15.313 -1.869 -11.126 1.00 77.25 160 ASP A N 1
ATOM 1277 C CA . ASP A 1 160 ? -16.182 -2.266 -9.992 1.00 77.25 160 ASP A CA 1
ATOM 1278 C C . ASP A 1 160 ? -15.739 -3.536 -9.227 1.00 77.25 160 ASP A C 1
ATOM 1280 O O . ASP A 1 160 ? -16.554 -4.313 -8.713 1.00 77.25 160 ASP A O 1
ATOM 1284 N N . TYR A 1 161 ? -14.425 -3.758 -9.131 1.00 87.50 161 TYR A N 1
ATOM 1285 C CA . TYR A 1 161 ? -13.861 -4.841 -8.325 1.00 87.50 161 TYR A CA 1
ATOM 1286 C C . TYR A 1 161 ? -14.052 -4.578 -6.831 1.00 87.50 161 TYR A C 1
ATOM 1288 O O . TYR A 1 161 ? -14.029 -3.440 -6.369 1.00 87.50 161 TYR A O 1
ATOM 1296 N N . LEU A 1 162 ? -14.187 -5.649 -6.046 1.00 92.12 162 LEU A N 1
ATOM 1297 C CA . LEU A 1 162 ? -14.314 -5.532 -4.592 1.00 92.12 162 LEU A CA 1
ATOM 1298 C C . LEU A 1 162 ? -12.981 -5.140 -3.942 1.00 92.12 162 LEU A C 1
ATOM 1300 O O . LEU A 1 162 ? -12.949 -4.394 -2.963 1.00 92.12 162 LEU A O 1
ATOM 1304 N N . ALA A 1 163 ? -11.888 -5.641 -4.520 1.00 96.94 163 ALA A N 1
ATOM 1305 C CA . ALA A 1 163 ? -10.532 -5.379 -4.082 1.00 96.94 163 ALA A CA 1
ATOM 1306 C C . ALA A 1 163 ? -9.615 -5.064 -5.267 1.00 96.94 163 ALA A C 1
ATOM 1308 O O . ALA A 1 163 ? -9.691 -5.671 -6.338 1.00 96.94 163 ALA A O 1
ATOM 1309 N N . THR A 1 164 ? -8.703 -4.122 -5.061 1.00 96.88 164 THR A N 1
ATOM 1310 C CA . THR A 1 164 ? -7.578 -3.873 -5.963 1.00 96.88 164 THR A CA 1
ATOM 1311 C C . THR A 1 164 ? -6.284 -3.948 -5.181 1.00 96.88 164 THR A C 1
ATOM 1313 O O . THR A 1 164 ? -6.109 -3.210 -4.215 1.00 96.88 164 THR A O 1
ATOM 1316 N N . VAL A 1 165 ? -5.387 -4.832 -5.608 1.00 97.31 165 VAL A N 1
ATOM 1317 C CA . VAL A 1 165 ? -4.084 -5.059 -4.980 1.00 97.31 165 VAL A CA 1
ATOM 1318 C C . VAL A 1 165 ? -3.016 -4.275 -5.737 1.00 97.31 165 VAL A C 1
ATOM 1320 O O . VAL A 1 165 ? -2.928 -4.354 -6.965 1.00 97.31 165 VAL A O 1
ATOM 1323 N N . GLY A 1 166 ? -2.205 -3.514 -5.007 1.00 94.31 166 GLY A N 1
ATOM 1324 C CA . GLY A 1 166 ? -1.003 -2.876 -5.530 1.00 94.31 166 GLY A CA 1
ATOM 1325 C C . GLY A 1 166 ? 0.093 -3.917 -5.736 1.00 94.31 166 GLY A C 1
ATOM 1326 O O . GLY A 1 166 ? 0.416 -4.675 -4.821 1.00 94.31 166 GLY A O 1
ATOM 1327 N N . LEU A 1 167 ? 0.650 -3.959 -6.942 1.00 89.69 167 LEU A N 1
ATOM 1328 C CA . LEU A 1 167 ? 1.623 -4.959 -7.361 1.00 89.69 167 LEU A CA 1
ATOM 1329 C C . LEU A 1 167 ? 2.965 -4.322 -7.693 1.00 89.69 167 LEU A C 1
ATOM 1331 O O . LEU A 1 167 ? 3.039 -3.247 -8.297 1.00 89.69 167 LEU A O 1
ATOM 1335 N N . ILE A 1 168 ? 4.023 -5.053 -7.370 1.00 82.75 168 ILE A N 1
ATOM 1336 C CA . ILE A 1 168 ? 5.389 -4.760 -7.796 1.00 82.75 168 ILE A CA 1
ATOM 1337 C C . ILE A 1 168 ? 6.022 -6.021 -8.377 1.00 82.75 168 ILE A C 1
ATOM 1339 O O . ILE A 1 168 ? 5.542 -7.134 -8.170 1.00 82.75 168 ILE A O 1
ATOM 1343 N N . THR A 1 169 ? 7.127 -5.846 -9.091 1.00 77.50 169 THR A N 1
ATOM 1344 C CA . THR A 1 169 ? 7.974 -6.959 -9.513 1.00 77.50 169 THR A CA 1
ATOM 1345 C C . THR A 1 169 ? 9.159 -7.096 -8.564 1.00 77.50 169 THR A C 1
ATOM 1347 O O . THR A 1 169 ? 9.880 -6.118 -8.359 1.00 77.50 169 THR A O 1
ATOM 1350 N N . SER A 1 170 ? 9.383 -8.289 -8.021 1.00 69.94 170 SER A N 1
ATOM 1351 C CA . SER A 1 170 ? 10.542 -8.618 -7.188 1.00 69.94 170 SER A CA 1
ATOM 1352 C C . SER A 1 170 ? 11.061 -10.006 -7.541 1.00 69.94 170 SER A C 1
ATOM 1354 O O . SER A 1 170 ? 10.284 -10.938 -7.729 1.00 69.94 170 SER A O 1
ATOM 1356 N N . THR A 1 171 ? 12.382 -10.144 -7.608 1.00 55.72 171 THR A N 1
ATOM 1357 C CA . THR A 1 171 ? 13.076 -11.425 -7.805 1.00 55.72 171 THR A CA 1
ATOM 1358 C C . THR A 1 171 ? 13.610 -12.010 -6.493 1.00 55.72 171 THR A C 1
ATOM 1360 O O . THR A 1 171 ? 14.160 -13.106 -6.497 1.00 55.72 171 THR A O 1
ATOM 1363 N N . GLU A 1 172 ? 13.461 -11.301 -5.366 1.00 52.94 172 GLU A N 1
ATOM 1364 C CA . GLU A 1 172 ? 14.167 -11.580 -4.105 1.00 52.94 172 GLU A CA 1
ATOM 1365 C C . GLU A 1 172 ? 13.238 -11.556 -2.886 1.00 52.94 172 GLU A C 1
ATOM 1367 O O . GLU A 1 172 ? 13.456 -10.837 -1.909 1.00 52.94 172 GLU A O 1
ATOM 1372 N N . SER A 1 173 ? 12.136 -12.300 -2.928 1.00 60.88 173 SER A N 1
ATOM 1373 C CA . SER A 1 173 ? 11.231 -12.355 -1.775 1.00 60.88 173 SER A CA 1
ATOM 1374 C C . SER A 1 173 ? 10.562 -13.725 -1.662 1.00 60.88 173 SER A C 1
ATOM 1376 O O . SER A 1 173 ? 9.375 -13.853 -1.956 1.00 60.88 173 SER A O 1
ATOM 1378 N N . PRO A 1 174 ? 11.292 -14.770 -1.219 1.00 56.59 174 PRO A N 1
ATOM 1379 C CA . PRO A 1 174 ? 10.740 -16.123 -1.106 1.00 56.59 174 PRO A CA 1
ATOM 1380 C C . PRO A 1 174 ? 9.553 -16.202 -0.137 1.00 56.59 174 PRO A C 1
ATOM 1382 O O . PRO A 1 174 ? 8.727 -17.096 -0.261 1.00 56.59 174 PRO A O 1
ATOM 1385 N N . ASN A 1 175 ? 9.447 -15.244 0.789 1.00 67.00 175 ASN A N 1
ATOM 1386 C CA . ASN A 1 175 ? 8.357 -15.141 1.760 1.00 67.00 175 ASN A CA 1
ATOM 1387 C C . ASN A 1 175 ? 7.273 -14.124 1.367 1.00 67.00 175 ASN A C 1
ATOM 1389 O O . ASN A 1 175 ? 6.311 -13.954 2.118 1.00 67.00 175 ASN A O 1
ATOM 1393 N N . ALA A 1 176 ? 7.422 -13.432 0.231 1.00 79.69 176 ALA A N 1
ATOM 1394 C CA . ALA A 1 176 ? 6.378 -12.545 -0.261 1.00 79.69 176 ALA A CA 1
ATOM 1395 C C . ALA A 1 176 ? 5.203 -13.346 -0.823 1.00 79.69 176 ALA A C 1
ATOM 1397 O O . ALA A 1 176 ? 5.310 -14.527 -1.172 1.00 79.69 176 ALA A O 1
ATOM 1398 N N . THR A 1 177 ? 4.073 -12.661 -0.919 1.00 86.06 177 THR A N 1
ATOM 1399 C CA . THR A 1 177 ? 2.881 -13.187 -1.566 1.00 86.06 177 THR A CA 1
ATOM 1400 C C . THR A 1 177 ? 2.999 -12.985 -3.067 1.00 86.06 177 THR A C 1
ATOM 1402 O O . THR A 1 177 ? 2.950 -11.851 -3.546 1.00 86.06 177 THR A O 1
ATOM 1405 N N . ASN A 1 178 ? 3.194 -14.086 -3.790 1.00 88.75 178 ASN A N 1
ATOM 1406 C CA . ASN A 1 178 ? 3.251 -14.117 -5.242 1.00 88.75 178 ASN A CA 1
ATOM 1407 C C . ASN A 1 178 ? 1.850 -14.024 -5.839 1.00 88.75 178 ASN A C 1
ATOM 1409 O O . ASN A 1 178 ? 0.865 -14.502 -5.268 1.00 88.75 178 ASN A O 1
ATOM 1413 N N . VAL A 1 179 ? 1.791 -13.398 -7.009 1.00 88.19 179 VAL A N 1
ATOM 1414 C CA . VAL A 1 179 ? 0.557 -13.087 -7.721 1.00 88.19 179 VAL A CA 1
ATOM 1415 C C . VAL A 1 179 ? 0.676 -13.583 -9.157 1.00 88.19 179 VAL A C 1
ATOM 1417 O O . VAL A 1 179 ? 1.690 -13.355 -9.819 1.00 88.19 179 VAL A O 1
ATOM 1420 N N . VAL A 1 180 ? -0.363 -14.244 -9.661 1.00 87.19 180 VAL A N 1
ATOM 1421 C CA . VAL A 1 180 ? -0.507 -14.574 -11.086 1.00 87.19 180 VAL A CA 1
ATOM 1422 C C . VAL A 1 180 ? -1.710 -13.819 -11.632 1.00 87.19 180 VAL A C 1
ATOM 1424 O O . VAL A 1 180 ? -2.750 -13.736 -10.975 1.00 87.19 180 VAL A O 1
ATOM 1427 N N . LEU A 1 181 ? -1.551 -13.251 -12.826 1.00 85.12 181 LEU A N 1
ATOM 1428 C CA . LEU A 1 181 ? -2.555 -12.415 -13.474 1.00 85.12 181 LEU A CA 1
ATOM 1429 C C . LEU A 1 181 ? -3.069 -13.056 -14.764 1.00 85.12 181 LEU A C 1
ATOM 1431 O O . LEU A 1 181 ? -2.279 -13.597 -15.536 1.00 85.12 181 LEU A O 1
ATOM 1435 N N . ASP A 1 182 ? -4.364 -12.890 -15.023 1.00 80.25 182 ASP A N 1
ATOM 1436 C CA . ASP A 1 182 ? -4.965 -12.965 -16.357 1.00 80.25 182 ASP A CA 1
ATOM 1437 C C . ASP A 1 182 ? -5.473 -11.564 -16.734 1.00 80.25 182 ASP A C 1
ATOM 1439 O O . ASP A 1 182 ? -6.442 -11.040 -16.173 1.00 80.25 182 ASP A O 1
ATOM 1443 N N . GLY A 1 183 ? -4.729 -10.880 -17.606 1.00 84.62 183 GLY A N 1
ATOM 1444 C CA . GLY A 1 183 ? -4.904 -9.448 -17.838 1.00 84.62 183 GLY A CA 1
ATOM 1445 C C . GLY A 1 183 ? -4.690 -8.638 -16.552 1.00 84.62 183 GLY A C 1
ATOM 1446 O O . GLY A 1 183 ? -3.561 -8.485 -16.090 1.00 84.62 183 GLY A O 1
ATOM 1447 N N . ARG A 1 184 ? -5.776 -8.089 -15.988 1.00 85.19 184 ARG A N 1
ATOM 1448 C CA . ARG A 1 184 ? -5.770 -7.394 -14.682 1.00 85.19 184 ARG A CA 1
ATOM 1449 C C . ARG A 1 184 ? -6.344 -8.233 -13.544 1.00 85.19 184 ARG A C 1
ATOM 1451 O O . ARG A 1 184 ? -6.212 -7.835 -12.391 1.00 85.19 184 ARG A O 1
ATOM 1458 N N . ILE A 1 185 ? -7.000 -9.348 -13.842 1.00 88.56 185 ILE A N 1
ATOM 1459 C CA . ILE A 1 185 ? -7.635 -10.188 -12.830 1.00 88.56 185 ILE A CA 1
ATOM 1460 C C . ILE A 1 185 ? -6.543 -10.991 -12.133 1.00 88.56 185 ILE A C 1
ATOM 1462 O O . ILE A 1 185 ? -5.659 -11.542 -12.788 1.00 88.56 185 ILE A O 1
ATOM 1466 N N . ILE A 1 186 ? -6.596 -11.052 -10.804 1.00 91.69 186 ILE A N 1
ATOM 1467 C CA . ILE A 1 186 ? -5.725 -11.950 -10.046 1.00 91.69 186 ILE A CA 1
ATOM 1468 C C . ILE A 1 186 ? -6.340 -13.345 -10.087 1.00 91.69 186 ILE A C 1
ATOM 1470 O O . ILE A 1 186 ? -7.474 -13.513 -9.649 1.00 91.69 186 ILE A O 1
ATOM 1474 N N . VAL A 1 187 ? -5.590 -14.322 -10.600 1.00 89.44 187 VAL A N 1
ATOM 1475 C CA . VAL A 1 187 ? -6.028 -15.726 -10.732 1.00 89.44 187 VAL A CA 1
ATOM 1476 C C . VAL A 1 187 ? -5.329 -16.670 -9.752 1.00 89.44 187 VAL A C 1
ATOM 1478 O O . VAL A 1 187 ? -5.842 -17.748 -9.473 1.00 89.44 187 VAL A O 1
ATOM 1481 N N . ASP A 1 188 ? -4.184 -16.264 -9.199 1.00 89.56 188 ASP A N 1
ATOM 1482 C CA . ASP A 1 188 ? -3.504 -16.956 -8.097 1.00 89.56 188 ASP A CA 1
ATOM 1483 C C . ASP A 1 188 ? -2.881 -15.916 -7.159 1.00 89.56 188 ASP A C 1
ATOM 1485 O O . ASP A 1 188 ? -2.340 -14.901 -7.612 1.00 89.56 188 ASP A O 1
ATOM 1489 N N . PHE A 1 189 ? -2.974 -16.163 -5.854 1.00 92.31 189 PHE A N 1
ATOM 1490 C CA . PHE A 1 189 ? -2.487 -15.273 -4.802 1.00 92.31 189 PHE A CA 1
ATOM 1491 C C . PHE A 1 189 ? -2.082 -16.102 -3.583 1.00 92.31 189 PHE A C 1
ATOM 1493 O O . PHE A 1 189 ? -2.941 -16.606 -2.859 1.00 92.31 189 PHE A O 1
ATOM 1500 N N . ARG A 1 190 ? -0.776 -16.280 -3.363 1.00 88.06 190 ARG A N 1
ATOM 1501 C CA . ARG A 1 190 ? -0.264 -17.134 -2.277 1.00 88.06 190 ARG A CA 1
ATOM 1502 C C . ARG A 1 190 ? 1.170 -16.804 -1.889 1.00 88.06 190 ARG A C 1
ATOM 1504 O O . ARG A 1 190 ? 1.964 -16.364 -2.718 1.00 88.06 190 ARG A O 1
ATOM 1511 N N . ARG A 1 191 ? 1.514 -17.032 -0.620 1.00 84.81 191 ARG A N 1
ATOM 1512 C CA . ARG A 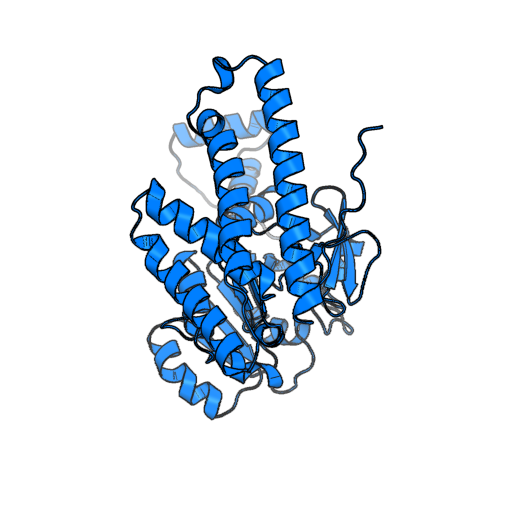1 191 ? 2.901 -16.938 -0.139 1.00 84.81 191 ARG A CA 1
ATOM 1513 C C . ARG A 1 191 ? 3.773 -18.033 -0.740 1.00 84.81 191 ARG A C 1
ATOM 1515 O O . ARG A 1 191 ? 3.306 -19.140 -1.001 1.00 84.81 191 ARG A O 1
ATOM 1522 N N . GLY A 1 192 ? 5.064 -17.739 -0.847 1.00 72.62 192 GLY A N 1
ATOM 1523 C CA . GLY A 1 192 ? 6.051 -18.693 -1.339 1.00 72.62 192 GLY A CA 1
ATOM 1524 C C . GLY A 1 192 ? 6.327 -18.516 -2.824 1.00 72.62 192 GLY A C 1
ATOM 1525 O O . GLY A 1 192 ? 5.574 -17.852 -3.531 1.00 72.62 192 GLY A O 1
ATOM 1526 N N . LEU A 1 193 ? 7.427 -19.100 -3.294 1.00 62.75 193 LEU A N 1
ATOM 1527 C CA . LEU A 1 193 ? 7.858 -18.996 -4.687 1.00 62.75 193 LEU A CA 1
ATOM 1528 C C . LEU A 1 193 ? 6.863 -19.686 -5.629 1.00 62.75 193 LEU A C 1
ATOM 1530 O O . LEU A 1 193 ? 6.548 -20.864 -5.461 1.00 62.75 193 LEU A O 1
ATOM 1534 N N . VAL A 1 194 ? 6.431 -18.963 -6.661 1.00 60.75 194 VAL A N 1
ATOM 1535 C CA . VAL A 1 194 ? 5.660 -19.510 -7.782 1.00 60.75 194 VAL A CA 1
ATOM 1536 C C . VAL A 1 194 ? 6.543 -19.469 -9.023 1.00 60.75 194 VAL A C 1
ATOM 1538 O O . VAL A 1 194 ? 7.056 -18.421 -9.407 1.00 60.75 194 VAL A O 1
ATOM 1541 N N . THR A 1 195 ? 6.745 -20.617 -9.665 1.00 58.28 195 THR A N 1
ATOM 1542 C CA . THR A 1 195 ? 7.536 -20.698 -10.898 1.00 58.28 195 THR A CA 1
ATOM 1543 C C . THR A 1 195 ? 6.881 -19.874 -12.006 1.00 58.28 195 THR A C 1
ATOM 1545 O O . THR A 1 195 ? 5.731 -20.128 -12.356 1.00 58.28 195 THR A O 1
ATOM 1548 N N . GLY A 1 196 ? 7.619 -18.923 -12.582 1.00 58.12 196 GLY A N 1
ATOM 1549 C CA . GLY A 1 196 ? 7.168 -18.139 -13.738 1.00 58.12 196 GLY A CA 1
ATOM 1550 C C . GLY A 1 196 ? 6.462 -16.817 -13.416 1.00 58.12 196 GLY A C 1
ATOM 1551 O O . GLY A 1 196 ? 6.069 -16.125 -14.351 1.00 58.12 196 GLY A O 1
ATOM 1552 N N . SER A 1 197 ? 6.341 -16.426 -12.141 1.00 67.56 197 SER A N 1
ATOM 1553 C CA . SER A 1 197 ? 5.900 -15.078 -11.760 1.00 67.56 197 SER A CA 1
ATOM 1554 C C . SER A 1 197 ? 6.913 -14.418 -10.830 1.00 67.56 197 SER A C 1
ATOM 1556 O O . SER A 1 197 ? 7.322 -15.005 -9.836 1.00 67.56 197 SER A O 1
ATOM 1558 N N . ASN A 1 198 ? 7.288 -13.180 -11.154 1.00 79.19 198 ASN A N 1
ATOM 1559 C CA . ASN A 1 198 ? 8.059 -12.289 -10.278 1.00 79.19 198 ASN A CA 1
ATOM 1560 C C . ASN A 1 198 ? 7.162 -11.188 -9.696 1.00 79.19 198 ASN A C 1
ATOM 1562 O O . ASN A 1 198 ? 7.650 -10.138 -9.281 1.00 79.19 198 ASN A O 1
ATOM 1566 N N . ILE A 1 199 ? 5.841 -11.356 -9.773 1.00 84.88 199 ILE A N 1
ATOM 1567 C CA . ILE A 1 199 ? 4.871 -10.352 -9.350 1.00 84.88 199 ILE A CA 1
ATOM 1568 C C . ILE A 1 199 ? 4.511 -10.646 -7.905 1.00 84.88 199 ILE A C 1
ATOM 1570 O O . ILE A 1 199 ? 4.041 -11.739 -7.589 1.00 84.88 199 ILE A O 1
ATOM 1574 N N . ILE A 1 200 ? 4.695 -9.655 -7.041 1.00 88.12 200 ILE A N 1
ATOM 1575 C CA . ILE A 1 200 ? 4.382 -9.781 -5.625 1.00 88.12 200 ILE A CA 1
ATOM 1576 C C . ILE A 1 200 ? 3.415 -8.693 -5.170 1.00 88.12 200 ILE A C 1
ATOM 1578 O O . ILE A 1 200 ? 3.350 -7.590 -5.725 1.00 88.12 200 ILE A O 1
ATOM 1582 N N . ASN A 1 201 ? 2.670 -9.025 -4.124 1.00 92.19 201 ASN A N 1
ATOM 1583 C CA . ASN A 1 201 ? 1.842 -8.097 -3.378 1.00 92.19 201 ASN A CA 1
ATOM 1584 C C . ASN A 1 201 ? 2.698 -7.004 -2.722 1.00 92.19 201 ASN A C 1
ATOM 1586 O O . ASN A 1 201 ? 3.642 -7.304 -1.992 1.00 92.19 201 ASN A O 1
ATOM 1590 N N . ALA A 1 202 ? 2.330 -5.741 -2.924 1.00 90.25 202 ALA A N 1
ATOM 1591 C CA . ALA A 1 202 ? 2.995 -4.604 -2.298 1.00 90.25 202 ALA A CA 1
ATOM 1592 C C . ALA A 1 202 ? 2.408 -4.231 -0.923 1.00 90.25 202 ALA A C 1
ATOM 1594 O O . ALA A 1 202 ? 2.802 -3.224 -0.341 1.00 90.25 202 ALA A O 1
ATOM 1595 N N . GLY A 1 203 ? 1.426 -4.980 -0.411 1.00 93.62 203 GLY A N 1
ATOM 1596 C CA . GLY A 1 203 ? 0.782 -4.665 0.866 1.00 93.62 203 GLY A CA 1
ATOM 1597 C C . GLY A 1 203 ? 0.002 -3.348 0.831 1.00 93.62 203 GLY A C 1
ATOM 1598 O O . GLY A 1 203 ? -0.111 -2.681 1.856 1.00 93.62 203 GLY A O 1
ATOM 1599 N N . VAL A 1 204 ? -0.494 -2.961 -0.348 1.00 95.81 204 VAL A N 1
ATOM 1600 C CA . VAL A 1 204 ? -1.331 -1.778 -0.582 1.00 95.81 204 VAL A CA 1
ATOM 1601 C C . VAL A 1 204 ? -2.604 -2.236 -1.274 1.00 95.81 204 VAL A C 1
ATOM 1603 O O . VAL A 1 204 ? -2.541 -2.903 -2.306 1.00 95.81 204 VAL A O 1
ATOM 1606 N N . TYR A 1 205 ? -3.756 -1.861 -0.733 1.00 97.38 205 TYR A N 1
ATOM 1607 C CA . TYR A 1 205 ? -5.051 -2.334 -1.199 1.00 97.38 205 TYR A CA 1
ATOM 1608 C C . TYR A 1 205 ? -6.066 -1.199 -1.243 1.00 97.38 205 TYR A C 1
ATOM 1610 O O . TYR A 1 205 ? -6.099 -0.356 -0.350 1.00 97.38 205 TYR A O 1
ATOM 1618 N N . LEU A 1 206 ? -6.934 -1.216 -2.249 1.00 96.50 206 LEU A N 1
ATOM 1619 C CA . LEU A 1 206 ? -8.195 -0.479 -2.227 1.00 96.50 206 LEU A CA 1
ATOM 1620 C C . LEU A 1 206 ? -9.329 -1.477 -2.053 1.00 96.50 206 LEU A C 1
ATOM 1622 O O . LEU A 1 206 ? -9.432 -2.428 -2.836 1.00 96.50 206 LEU A O 1
ATOM 1626 N N . PHE A 1 207 ? -10.163 -1.247 -1.046 1.00 97.12 207 PHE A N 1
ATOM 1627 C CA . PHE A 1 207 ? -11.343 -2.057 -0.778 1.00 97.12 207 PHE A CA 1
ATOM 1628 C C . PHE A 1 207 ? -12.594 -1.203 -0.829 1.00 97.12 207 PHE A C 1
ATOM 1630 O O . PHE A 1 207 ? -12.615 -0.095 -0.293 1.00 97.12 207 PHE A O 1
ATOM 1637 N N . ASN A 1 208 ? -13.644 -1.758 -1.420 1.00 93.31 208 ASN A N 1
ATOM 1638 C CA . ASN A 1 208 ? -14.998 -1.265 -1.217 1.00 93.31 208 ASN A CA 1
ATOM 1639 C C . ASN A 1 208 ? -15.535 -1.751 0.132 1.00 93.31 208 ASN A C 1
ATOM 1641 O O . ASN A 1 208 ? -15.144 -2.815 0.605 1.00 93.31 208 ASN A O 1
ATOM 1645 N N . TYR A 1 209 ? -16.446 -0.995 0.743 1.00 92.81 209 TYR A N 1
ATOM 1646 C CA . TYR A 1 209 ? -17.029 -1.318 2.049 1.00 92.81 209 TYR A CA 1
ATOM 1647 C C . TYR A 1 209 ? -17.642 -2.726 2.106 1.00 92.81 209 TYR A C 1
ATOM 1649 O O . TYR A 1 209 ? -17.531 -3.421 3.113 1.00 92.81 209 TYR A O 1
ATOM 1657 N N . GLU A 1 210 ? -18.218 -3.194 1.001 1.00 93.06 210 GLU A N 1
ATOM 1658 C CA . GLU A 1 210 ? -18.794 -4.533 0.850 1.00 93.06 210 GLU A CA 1
ATOM 1659 C C . GLU A 1 210 ? -17.770 -5.663 1.066 1.00 93.06 210 GLU A C 1
ATOM 1661 O O . GLU A 1 210 ? -18.156 -6.821 1.200 1.00 93.06 210 GLU A O 1
ATOM 1666 N N . ILE A 1 211 ? -16.465 -5.360 1.148 1.00 95.56 211 ILE A N 1
ATOM 1667 C CA . ILE A 1 211 ? -15.422 -6.317 1.541 1.00 95.56 211 ILE A CA 1
ATOM 1668 C C . ILE A 1 211 ? -15.757 -7.020 2.861 1.00 95.56 211 ILE A C 1
ATOM 1670 O O . ILE A 1 211 ? -15.445 -8.198 3.030 1.00 95.56 211 ILE A O 1
ATOM 1674 N N . PHE A 1 212 ? -16.433 -6.322 3.779 1.00 95.75 212 PHE A N 1
ATOM 1675 C CA . PHE A 1 212 ? -16.785 -6.845 5.094 1.00 95.75 212 PHE A CA 1
ATOM 1676 C C . PHE A 1 212 ? -17.821 -7.976 5.057 1.00 95.75 212 PHE A C 1
ATOM 1678 O O . PHE A 1 212 ? -17.913 -8.722 6.030 1.00 95.75 212 PHE A O 1
ATOM 1685 N N . ASP A 1 213 ? -18.552 -8.144 3.952 1.00 93.69 213 ASP A N 1
ATOM 1686 C CA . ASP A 1 213 ? -19.515 -9.241 3.776 1.00 93.69 213 ASP A CA 1
ATOM 1687 C C . ASP A 1 213 ? -18.824 -10.589 3.491 1.00 93.69 213 ASP A C 1
ATOM 1689 O O . ASP A 1 213 ? -19.443 -11.647 3.591 1.00 93.69 213 ASP A O 1
ATOM 1693 N N . TYR A 1 214 ? -17.526 -10.558 3.172 1.00 93.81 214 TYR A N 1
ATOM 1694 C CA . TYR A 1 214 ? -16.703 -11.729 2.842 1.00 93.81 214 TYR A CA 1
ATOM 1695 C C . TYR A 1 214 ? -15.813 -12.174 4.009 1.00 93.81 214 TYR A C 1
ATOM 1697 O O . TYR A 1 214 ? -14.935 -13.023 3.857 1.00 93.81 214 TYR A O 1
ATOM 1705 N N . PHE A 1 215 ? -16.034 -11.597 5.190 1.00 93.62 215 PHE A N 1
ATOM 1706 C CA . PHE A 1 215 ? -15.429 -12.075 6.421 1.00 93.62 215 PHE A CA 1
ATOM 1707 C C . PHE A 1 215 ? -16.226 -13.265 6.948 1.00 93.62 215 PHE A C 1
ATOM 1709 O O . PHE A 1 215 ? -17.432 -13.182 7.187 1.00 93.62 215 PHE A O 1
ATOM 1716 N N . HIS A 1 216 ? -15.536 -14.380 7.152 1.00 88.00 216 HIS A N 1
ATOM 1717 C CA . HIS A 1 216 ? -16.089 -15.607 7.715 1.00 88.00 216 HIS A CA 1
ATOM 1718 C C . HIS A 1 216 ? -15.278 -16.019 8.949 1.00 88.00 216 HIS A C 1
ATOM 1720 O O . HIS A 1 216 ? -14.233 -15.439 9.234 1.00 88.00 216 HIS A O 1
ATOM 1726 N N . GLU A 1 217 ? -15.723 -17.047 9.678 1.00 83.75 217 GLU A N 1
ATOM 1727 C CA . GLU A 1 217 ? -15.080 -17.482 10.934 1.00 83.75 217 GLU A CA 1
ATOM 1728 C C . GLU A 1 217 ? -13.578 -17.787 10.800 1.00 83.75 217 GLU A C 1
ATOM 1730 O O . GLU A 1 217 ? -12.832 -17.646 11.765 1.00 83.75 217 GLU A O 1
ATOM 1735 N N . LYS A 1 218 ? -13.125 -18.189 9.606 1.00 86.88 218 LYS A N 1
ATOM 1736 C CA . LYS A 1 218 ? -11.720 -18.520 9.320 1.00 86.88 218 LYS A CA 1
ATOM 1737 C C . LYS A 1 218 ? -10.898 -17.349 8.772 1.00 86.88 218 LYS A C 1
ATOM 1739 O O . LYS A 1 218 ? -9.705 -17.515 8.559 1.00 86.88 218 LYS A O 1
ATOM 1744 N N . THR A 1 219 ? -11.505 -16.191 8.520 1.00 91.31 219 THR A N 1
ATOM 1745 C CA . THR A 1 219 ? -10.821 -15.047 7.908 1.00 91.31 219 THR A CA 1
ATOM 1746 C C . THR A 1 219 ? -9.940 -14.345 8.941 1.00 91.31 219 THR A C 1
ATOM 1748 O O . THR A 1 219 ? -10.406 -13.481 9.682 1.00 91.31 219 THR A O 1
ATOM 1751 N N . SER A 1 220 ? -8.659 -14.712 8.986 1.00 94.00 220 SER A N 1
ATOM 1752 C CA . SER A 1 220 ? -7.677 -14.167 9.931 1.00 94.00 220 SER A CA 1
ATOM 1753 C C . SER A 1 220 ? -6.684 -13.210 9.263 1.00 94.00 220 SER A C 1
ATOM 1755 O O . SER A 1 220 ? -6.376 -12.140 9.792 1.00 94.00 220 SER A O 1
ATOM 1757 N N . SER A 1 221 ? -6.233 -13.546 8.056 1.00 94.81 221 SER A N 1
ATOM 1758 C CA . SER A 1 221 ? -5.209 -12.841 7.292 1.00 94.81 221 SER A CA 1
ATOM 1759 C C . SER A 1 221 ? -5.795 -12.250 6.016 1.00 94.81 221 SER A C 1
ATOM 1761 O O . SER A 1 221 ? -6.516 -12.919 5.274 1.00 94.81 221 SER A O 1
ATOM 1763 N N . ILE A 1 222 ? -5.445 -10.996 5.716 1.00 95.94 222 ILE A N 1
ATOM 1764 C CA . ILE A 1 222 ? -5.783 -10.394 4.418 1.00 95.94 222 ILE A CA 1
ATOM 1765 C C . ILE A 1 222 ? -5.143 -11.211 3.292 1.00 95.94 222 ILE A C 1
ATOM 1767 O O . ILE A 1 222 ? -5.783 -11.479 2.280 1.00 95.94 222 ILE A O 1
ATOM 1771 N N . GLU A 1 223 ? -3.888 -11.618 3.482 1.00 94.44 223 GLU A N 1
ATOM 1772 C CA . GLU A 1 223 ? -3.087 -12.231 2.426 1.00 94.44 223 GLU A CA 1
ATOM 1773 C C . GLU A 1 223 ? -3.354 -13.725 2.254 1.00 94.44 223 GLU A C 1
ATOM 1775 O O . GLU A 1 223 ? -3.263 -14.235 1.143 1.00 94.44 223 GLU A O 1
ATOM 1780 N N . ASP A 1 224 ? -3.656 -14.421 3.349 1.00 92.81 224 ASP A N 1
ATOM 1781 C CA . ASP A 1 224 ? -3.767 -15.883 3.340 1.00 92.81 224 ASP A CA 1
ATOM 1782 C C . ASP A 1 224 ? -5.225 -16.359 3.276 1.00 92.81 224 ASP A C 1
ATOM 1784 O O . ASP A 1 224 ? -5.473 -17.465 2.804 1.00 92.81 224 ASP A O 1
ATOM 1788 N N . ASP A 1 225 ? -6.188 -15.514 3.672 1.00 94.56 225 ASP A N 1
ATOM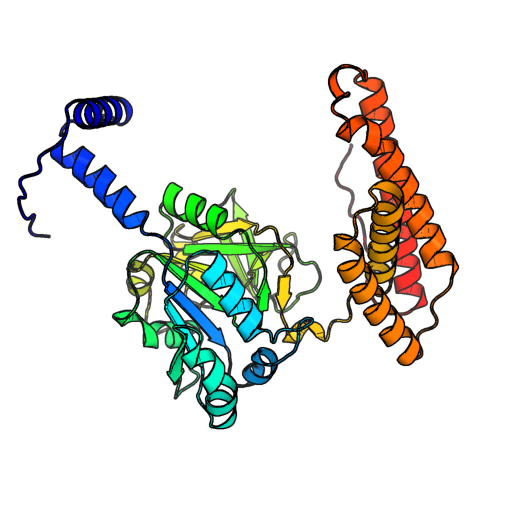 1789 C CA . ASP A 1 225 ? -7.602 -15.898 3.745 1.00 94.56 225 ASP A CA 1
ATOM 1790 C C . ASP A 1 225 ? -8.502 -14.995 2.885 1.00 94.56 225 ASP A C 1
ATOM 1792 O O . ASP A 1 225 ? -9.187 -15.477 1.982 1.00 94.56 225 ASP A O 1
ATOM 1796 N N . LEU A 1 226 ? -8.506 -13.677 3.138 1.00 95.88 226 LEU A N 1
ATOM 1797 C CA . LEU A 1 226 ? -9.471 -12.758 2.517 1.00 95.88 226 LEU A CA 1
ATOM 1798 C C . LEU A 1 226 ? -9.256 -12.628 1.004 1.00 95.88 226 LEU A C 1
ATOM 1800 O O . LEU A 1 226 ? -10.176 -12.881 0.229 1.00 95.88 226 LEU A O 1
ATOM 1804 N N . ILE A 1 227 ? -8.053 -12.239 0.569 1.00 96.69 227 ILE A N 1
ATOM 1805 C CA . ILE A 1 227 ? -7.763 -12.056 -0.859 1.00 96.69 227 ILE A CA 1
ATOM 1806 C C . ILE A 1 227 ? -7.877 -13.381 -1.627 1.00 96.69 227 ILE A C 1
ATOM 1808 O O . ILE A 1 227 ? -8.590 -13.381 -2.631 1.00 96.69 227 ILE A O 1
ATOM 1812 N N . PRO A 1 228 ? -7.287 -14.511 -1.181 1.00 93.88 228 PRO A N 1
ATOM 1813 C CA . PRO A 1 228 ? -7.489 -15.803 -1.842 1.00 93.88 228 PRO A CA 1
ATOM 1814 C C . PRO A 1 228 ? -8.966 -16.197 -1.984 1.00 93.88 228 PRO A C 1
ATOM 1816 O O . PRO A 1 228 ? -9.387 -16.648 -3.052 1.00 93.88 228 PRO A O 1
ATOM 1819 N N . GLY A 1 229 ? -9.783 -15.958 -0.951 1.00 92.69 229 GLY A N 1
ATOM 1820 C CA . GLY A 1 229 ? -11.229 -16.180 -1.014 1.00 92.69 229 GLY A CA 1
ATOM 1821 C C . GLY A 1 229 ? -11.902 -15.363 -2.121 1.00 92.69 229 GLY A C 1
ATOM 1822 O O . GLY A 1 229 ? -12.704 -15.891 -2.887 1.00 92.69 229 GLY A O 1
ATOM 1823 N N . LEU A 1 230 ? -11.528 -14.094 -2.278 1.00 93.62 230 LEU A N 1
ATOM 1824 C CA . LEU A 1 230 ? -12.087 -13.207 -3.305 1.00 93.62 230 LEU A CA 1
ATOM 1825 C C . LEU A 1 230 ? -11.560 -13.484 -4.715 1.00 93.62 230 LEU A C 1
ATOM 1827 O O . LEU A 1 230 ? -12.280 -13.254 -5.691 1.00 93.62 230 LEU A O 1
ATOM 1831 N N . VAL A 1 231 ? -10.323 -13.974 -4.827 1.00 92.94 231 VAL A N 1
ATOM 1832 C CA . VAL A 1 231 ? -9.738 -14.448 -6.089 1.00 92.94 231 VAL A CA 1
ATOM 1833 C C . VAL A 1 231 ? -10.587 -15.586 -6.651 1.00 92.94 231 VAL A C 1
ATOM 1835 O O . VAL A 1 231 ? -10.952 -15.54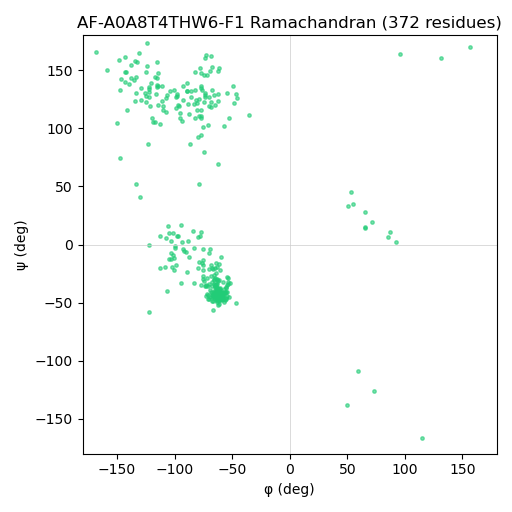0 -7.821 1.00 92.94 231 VAL A O 1
ATOM 1838 N N . SER A 1 232 ? -11.034 -16.525 -5.806 1.00 87.88 232 SER A N 1
ATOM 1839 C CA . SER A 1 232 ? -11.927 -17.619 -6.232 1.00 87.88 232 SER A CA 1
ATOM 1840 C C . SER A 1 232 ? -13.289 -17.154 -6.779 1.00 87.88 232 SER A C 1
ATOM 1842 O O . SER A 1 232 ? -13.974 -17.908 -7.468 1.00 87.88 232 SER A O 1
ATOM 1844 N N . LEU A 1 233 ? -13.671 -15.902 -6.504 1.00 88.25 233 LEU A N 1
ATOM 1845 C CA . LEU A 1 233 ? -14.917 -15.278 -6.951 1.00 88.25 233 LEU A CA 1
ATOM 1846 C C . LEU A 1 233 ? -14.720 -14.311 -8.131 1.00 88.25 233 LEU A C 1
ATOM 1848 O O . LEU A 1 233 ? -15.680 -13.653 -8.533 1.00 88.25 233 LEU A O 1
ATOM 1852 N N . ASN A 1 234 ? -13.498 -14.179 -8.667 1.00 85.88 234 ASN A N 1
ATOM 1853 C CA . ASN A 1 234 ? -13.128 -13.195 -9.695 1.00 85.88 234 ASN A CA 1
ATOM 1854 C C . ASN A 1 234 ? -13.453 -11.739 -9.298 1.00 85.88 234 ASN A C 1
ATOM 1856 O O . ASN A 1 234 ? -13.832 -10.919 -10.134 1.00 85.88 234 ASN A O 1
ATOM 1860 N N . ARG A 1 235 ? -13.328 -11.398 -8.006 1.00 87.19 235 ARG A N 1
ATOM 1861 C CA . ARG A 1 235 ? -13.633 -10.050 -7.474 1.00 87.19 235 ARG A CA 1
ATOM 1862 C C . ARG A 1 235 ? -12.394 -9.218 -7.137 1.00 87.19 235 ARG A C 1
ATOM 1864 O O . ARG A 1 235 ? -12.537 -8.143 -6.548 1.00 87.19 235 ARG A O 1
ATOM 1871 N N . VAL A 1 236 ? -11.205 -9.680 -7.527 1.00 95.00 236 VAL A N 1
ATOM 1872 C CA . VAL A 1 236 ? -9.922 -9.025 -7.242 1.00 95.00 236 VAL A CA 1
ATOM 1873 C C . VAL A 1 236 ? -9.175 -8.717 -8.531 1.00 95.00 236 VAL A C 1
ATOM 1875 O O . VAL A 1 236 ? -8.969 -9.596 -9.367 1.00 95.00 236 VAL A O 1
ATOM 1878 N N . GLN A 1 237 ? -8.702 -7.479 -8.644 1.00 94.81 237 GLN A N 1
ATOM 1879 C CA . GLN A 1 237 ? -7.760 -7.083 -9.686 1.00 94.81 237 GLN A CA 1
ATOM 1880 C C . GLN A 1 237 ? -6.406 -6.666 -9.112 1.00 94.81 237 GLN A C 1
ATOM 1882 O O . GLN A 1 237 ? -6.293 -6.235 -7.961 1.00 94.81 237 GLN A O 1
ATOM 1887 N N . GLY A 1 238 ? -5.382 -6.758 -9.950 1.00 93.81 238 GLY A N 1
ATOM 1888 C CA . GLY A 1 238 ? -4.022 -6.335 -9.678 1.00 93.81 238 GLY A CA 1
ATOM 1889 C C . GLY A 1 238 ? -3.637 -5.118 -10.510 1.00 93.81 238 GLY A C 1
ATOM 1890 O O . GLY A 1 238 ? -3.905 -5.062 -11.711 1.00 93.81 238 GLY A O 1
ATOM 1891 N N . ILE A 1 239 ? -2.980 -4.141 -9.884 1.00 88.88 239 ILE A N 1
ATOM 1892 C CA . ILE A 1 239 ? -2.457 -2.959 -10.572 1.00 88.88 239 ILE A CA 1
ATOM 1893 C C . ILE A 1 239 ? -0.997 -2.770 -10.213 1.00 88.88 239 ILE A C 1
ATOM 1895 O O . ILE A 1 239 ? -0.652 -2.607 -9.045 1.00 88.88 239 ILE A O 1
ATOM 1899 N N . PHE A 1 240 ? -0.147 -2.704 -11.235 1.00 80.19 240 PHE A N 1
ATOM 1900 C CA . PHE A 1 240 ? 1.239 -2.310 -11.048 1.00 80.19 240 PHE A CA 1
ATOM 1901 C C . PHE A 1 240 ? 1.321 -0.865 -10.584 1.00 80.19 240 PHE A C 1
ATOM 1903 O O . PHE A 1 240 ? 0.887 0.070 -11.266 1.00 80.19 240 PHE A O 1
ATOM 1910 N N . THR A 1 241 ? 1.902 -0.684 -9.411 1.00 67.38 241 THR A N 1
ATOM 1911 C CA . THR A 1 241 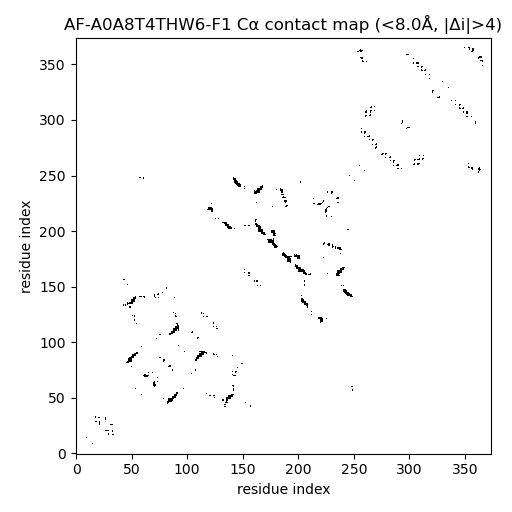? 2.125 0.633 -8.844 1.00 67.38 241 THR A CA 1
ATOM 1912 C C . THR A 1 241 ? 3.531 1.092 -9.189 1.00 67.38 241 THR A C 1
ATOM 1914 O O . THR A 1 241 ? 4.521 0.539 -8.716 1.00 67.38 241 THR A O 1
ATOM 1917 N N . PHE A 1 242 ? 3.630 2.129 -10.018 1.00 56.41 242 PHE A N 1
ATOM 1918 C CA . PHE A 1 242 ? 4.906 2.778 -10.297 1.00 56.41 242 PHE A CA 1
ATOM 1919 C C . PHE A 1 242 ? 5.326 3.616 -9.093 1.00 56.41 242 PHE A C 1
ATOM 1921 O O . PHE A 1 242 ? 4.543 4.423 -8.585 1.00 56.41 242 PHE A O 1
ATOM 1928 N N . GLY A 1 243 ? 6.557 3.410 -8.636 1.00 53.44 243 GLY A N 1
ATOM 1929 C CA . GLY A 1 243 ? 7.102 4.094 -7.477 1.00 53.44 243 GLY A CA 1
ATOM 1930 C C . GLY A 1 243 ? 8.249 3.327 -6.831 1.00 53.44 243 GLY A C 1
ATOM 1931 O O . GLY A 1 243 ? 8.533 2.179 -7.165 1.00 53.44 243 GLY A O 1
ATOM 1932 N N . ARG A 1 244 ? 8.927 3.978 -5.893 1.00 63.66 244 ARG A N 1
ATOM 1933 C CA . ARG A 1 244 ? 9.858 3.346 -4.968 1.00 63.66 244 ARG A CA 1
ATOM 1934 C C . ARG A 1 244 ? 9.048 2.568 -3.937 1.00 63.66 244 ARG A C 1
ATOM 1936 O O . ARG A 1 244 ? 8.149 3.134 -3.331 1.00 63.66 244 ARG A O 1
ATOM 1943 N N . PHE A 1 245 ? 9.420 1.315 -3.718 1.00 74.38 245 PHE A N 1
ATOM 1944 C CA . PHE A 1 245 ? 8.893 0.451 -2.668 1.00 74.38 245 PHE A CA 1
ATOM 1945 C C . PHE A 1 245 ? 10.055 -0.022 -1.795 1.00 74.38 245 PHE A C 1
ATOM 1947 O O . PHE A 1 245 ? 11.099 -0.410 -2.325 1.00 74.38 245 PHE A O 1
ATOM 1954 N N . ILE A 1 246 ? 9.902 0.047 -0.474 1.00 73.75 246 ILE A N 1
ATOM 1955 C CA . ILE A 1 246 ? 10.839 -0.546 0.484 1.00 73.75 246 ILE A CA 1
ATOM 1956 C C . ILE A 1 246 ? 10.027 -1.133 1.633 1.00 73.75 246 ILE A C 1
ATOM 1958 O O . ILE A 1 246 ? 9.420 -0.384 2.395 1.00 73.75 246 ILE A O 1
ATOM 1962 N N . HIS A 1 247 ? 10.084 -2.448 1.806 1.00 80.50 247 HIS A N 1
ATOM 1963 C CA . HIS A 1 247 ? 9.639 -3.092 3.035 1.00 80.50 247 HIS A CA 1
ATOM 1964 C C . HIS A 1 247 ? 10.730 -2.889 4.099 1.00 80.50 247 HIS A C 1
ATOM 1966 O O . HIS A 1 247 ? 11.877 -3.297 3.912 1.00 80.50 247 HIS A O 1
ATOM 1972 N N . ALA A 1 248 ? 10.427 -2.160 5.176 1.00 74.50 248 ALA A N 1
ATOM 1973 C CA . ALA A 1 248 ? 11.429 -1.727 6.151 1.00 74.50 248 ALA A CA 1
ATOM 1974 C C . ALA A 1 248 ? 12.177 -2.882 6.853 1.00 74.50 248 ALA A C 1
ATOM 1976 O O . ALA A 1 248 ? 13.391 -2.748 7.029 1.00 74.50 248 ALA A O 1
ATOM 1977 N N . PRO A 1 249 ? 11.539 -4.024 7.188 1.00 73.44 249 PRO A N 1
ATOM 1978 C CA . PRO A 1 249 ? 12.251 -5.220 7.639 1.00 73.44 249 PRO A CA 1
ATOM 1979 C C . PRO A 1 249 ? 13.260 -5.741 6.605 1.00 73.44 249 PRO A C 1
ATOM 1981 O O . PRO A 1 249 ? 14.398 -6.049 6.956 1.00 73.44 249 PRO A O 1
ATOM 1984 N N . ASP A 1 250 ? 12.886 -5.748 5.323 1.00 62.06 250 ASP A N 1
ATOM 1985 C CA . ASP A 1 250 ? 13.756 -6.187 4.222 1.00 62.06 250 ASP A CA 1
ATOM 1986 C C . ASP A 1 250 ? 14.822 -5.148 3.876 1.00 62.06 250 ASP A C 1
ATOM 1988 O O . ASP A 1 250 ? 15.699 -5.409 3.068 1.00 62.06 250 ASP A O 1
ATOM 1992 N N . LYS A 1 251 ? 14.827 -3.973 4.508 1.00 51.69 251 LYS A N 1
ATOM 1993 C CA . LYS A 1 251 ? 15.912 -2.992 4.381 1.00 51.69 251 LYS A CA 1
ATOM 1994 C C . LYS A 1 251 ? 17.218 -3.469 5.041 1.00 51.69 251 LYS A C 1
ATOM 1996 O O . LYS A 1 251 ? 18.241 -2.799 4.918 1.00 51.69 251 LYS A O 1
ATOM 2001 N N . PHE A 1 252 ? 17.199 -4.633 5.701 1.00 45.38 252 PHE A N 1
ATOM 2002 C CA . PHE A 1 252 ? 18.399 -5.415 6.023 1.00 45.38 252 PHE A CA 1
ATOM 2003 C C . PHE A 1 252 ? 18.876 -6.318 4.867 1.00 45.38 252 PHE A C 1
ATOM 2005 O O . PHE A 1 252 ? 19.966 -6.883 4.946 1.00 45.38 252 PHE A O 1
ATOM 2012 N N . VAL A 1 253 ? 18.147 -6.357 3.749 1.00 40.06 253 VAL A N 1
ATOM 2013 C CA . VAL A 1 253 ? 18.679 -6.659 2.416 1.00 40.06 253 VAL A CA 1
ATOM 2014 C C . VAL A 1 253 ? 19.337 -5.382 1.895 1.00 40.06 253 VAL A C 1
ATOM 2016 O O . VAL A 1 253 ? 18.729 -4.467 1.340 1.00 40.06 253 VAL A O 1
ATOM 2019 N N . LYS A 1 254 ? 20.632 -5.309 2.173 1.00 51.09 254 LYS A N 1
ATOM 2020 C CA . LYS A 1 254 ? 21.624 -4.459 1.521 1.00 51.09 254 LYS A CA 1
ATOM 2021 C C . LYS A 1 254 ? 21.296 -4.334 0.017 1.00 51.09 254 LYS A C 1
ATOM 2023 O O . LYS A 1 254 ? 21.432 -5.319 -0.699 1.00 51.09 254 LYS A O 1
ATOM 2028 N N . VAL A 1 255 ? 20.874 -3.150 -0.470 1.00 56.78 255 VAL A N 1
ATOM 2029 C CA . VAL A 1 255 ? 20.768 -2.888 -1.928 1.00 56.78 255 VAL A CA 1
ATOM 2030 C C . VAL A 1 255 ? 22.088 -3.345 -2.543 1.00 56.78 255 VAL A C 1
ATOM 2032 O O . VAL A 1 255 ? 23.115 -2.834 -2.076 1.00 56.78 255 VAL A O 1
ATOM 2035 N N . PRO A 1 256 ? 22.094 -4.289 -3.505 1.00 68.75 256 PRO A N 1
ATOM 2036 C CA . PRO A 1 256 ? 23.326 -4.879 -4.002 1.00 68.75 256 PRO A CA 1
ATOM 2037 C C . PRO A 1 256 ? 24.338 -3.802 -4.366 1.00 68.75 256 PRO A C 1
ATOM 2039 O O . PRO A 1 256 ? 23.992 -2.789 -4.979 1.00 68.75 256 PRO A O 1
ATOM 2042 N N . LEU A 1 257 ? 25.595 -4.002 -3.979 1.00 78.12 257 LEU A N 1
ATOM 2043 C CA . LEU A 1 257 ? 26.648 -3.020 -4.223 1.00 78.12 257 LEU A CA 1
ATOM 2044 C C . LEU A 1 257 ? 26.748 -2.669 -5.721 1.00 78.12 257 LEU A C 1
ATOM 2046 O O . LEU A 1 257 ? 26.905 -1.501 -6.078 1.00 78.12 257 LEU A O 1
ATOM 2050 N N . SER A 1 258 ? 26.541 -3.659 -6.593 1.00 79.75 258 SER A N 1
ATOM 2051 C CA . SER A 1 258 ? 26.433 -3.494 -8.046 1.00 79.75 258 SER A CA 1
ATOM 2052 C C . SER A 1 258 ? 25.356 -2.490 -8.469 1.00 79.75 258 SER A C 1
ATOM 2054 O O . SER A 1 258 ? 25.582 -1.688 -9.372 1.00 79.75 258 SER A O 1
ATOM 2056 N N . ASP A 1 259 ? 24.198 -2.500 -7.808 1.00 77.50 259 ASP A N 1
ATOM 2057 C CA . ASP A 1 259 ? 23.062 -1.627 -8.114 1.00 77.50 259 ASP A CA 1
ATOM 2058 C C . ASP A 1 259 ? 23.280 -0.207 -7.597 1.00 77.50 259 ASP A C 1
ATOM 2060 O O . ASP A 1 259 ? 22.870 0.756 -8.246 1.00 77.50 259 ASP A O 1
ATOM 2064 N N . ILE A 1 260 ? 23.946 -0.061 -6.448 1.00 80.25 260 ILE A N 1
ATOM 2065 C CA . ILE A 1 260 ? 24.324 1.253 -5.915 1.00 80.25 260 ILE A CA 1
ATOM 2066 C C . ILE A 1 260 ? 25.286 1.944 -6.882 1.00 80.25 260 ILE A C 1
ATOM 2068 O O . ILE A 1 260 ? 25.056 3.095 -7.255 1.00 80.25 260 ILE A O 1
ATOM 2072 N N . ILE A 1 261 ? 26.331 1.239 -7.322 1.00 87.25 261 ILE A N 1
ATOM 2073 C CA . ILE A 1 261 ? 27.338 1.781 -8.245 1.00 87.25 261 ILE A CA 1
ATOM 2074 C C . ILE A 1 261 ? 26.700 2.119 -9.601 1.00 87.25 261 ILE A C 1
ATOM 2076 O O . ILE A 1 261 ? 26.946 3.192 -10.154 1.00 87.25 261 ILE A O 1
ATOM 2080 N N . ASP A 1 262 ? 25.826 1.251 -10.110 1.00 86.44 262 ASP A N 1
ATOM 2081 C CA . ASP A 1 262 ? 25.108 1.470 -11.366 1.00 86.44 262 ASP A CA 1
ATOM 2082 C C . ASP A 1 262 ? 24.197 2.707 -11.298 1.00 86.44 262 ASP A C 1
ATOM 2084 O O . ASP A 1 262 ? 24.284 3.590 -12.156 1.00 86.44 262 ASP A O 1
ATOM 2088 N N . ARG A 1 263 ? 23.400 2.854 -10.232 1.00 83.69 263 ARG A N 1
ATOM 2089 C CA . ARG A 1 263 ? 22.551 4.040 -10.025 1.00 83.69 263 ARG A CA 1
ATOM 2090 C C . ARG A 1 263 ? 23.366 5.319 -9.857 1.00 83.69 263 ARG A C 1
ATOM 2092 O O . ARG A 1 263 ? 22.999 6.335 -10.446 1.00 83.69 263 ARG A O 1
ATOM 2099 N N . LEU A 1 264 ? 24.479 5.271 -9.121 1.00 86.94 264 LEU A N 1
ATOM 2100 C CA . LEU A 1 264 ? 25.404 6.402 -9.006 1.00 86.94 264 LEU A CA 1
ATOM 2101 C C . LEU A 1 264 ? 25.937 6.828 -10.375 1.00 86.94 264 LEU A C 1
ATOM 2103 O O . LEU A 1 264 ? 25.989 8.024 -10.657 1.00 86.94 264 LEU A O 1
ATOM 2107 N N . SER A 1 265 ? 26.284 5.872 -11.240 1.00 93.50 265 SER A N 1
ATOM 2108 C CA . SER A 1 265 ? 26.807 6.171 -12.577 1.00 93.50 265 SER A CA 1
ATOM 2109 C C . SER A 1 265 ? 25.771 6.879 -13.465 1.00 93.50 265 SER A C 1
ATOM 2111 O O . SER A 1 265 ? 26.092 7.860 -14.137 1.00 93.50 265 SER A O 1
ATOM 2113 N N . ILE A 1 266 ? 24.501 6.465 -13.390 1.00 88.00 266 ILE A N 1
ATOM 2114 C CA . ILE A 1 266 ? 23.388 7.092 -14.120 1.00 88.00 266 ILE A CA 1
ATOM 2115 C C . ILE A 1 266 ? 23.095 8.486 -13.564 1.00 88.00 266 ILE A C 1
ATOM 2117 O O . ILE A 1 266 ? 22.900 9.428 -14.331 1.00 88.00 266 ILE A O 1
ATOM 2121 N N . LEU A 1 267 ? 23.046 8.634 -12.238 1.00 85.81 267 LEU A N 1
ATOM 2122 C CA . LEU A 1 267 ? 22.790 9.924 -11.596 1.00 85.81 267 LEU A CA 1
ATOM 2123 C C . LEU A 1 267 ? 23.898 10.925 -11.912 1.00 85.81 267 LEU A C 1
ATOM 2125 O O . LEU A 1 267 ? 23.593 12.065 -12.252 1.00 85.81 267 LEU A O 1
ATOM 2129 N N . LYS A 1 268 ? 25.164 10.490 -11.895 1.00 90.50 268 LYS A N 1
ATOM 2130 C CA . LYS A 1 268 ? 26.300 11.321 -12.306 1.00 90.50 268 LYS A CA 1
ATOM 2131 C C . LYS A 1 268 ? 26.126 11.824 -13.738 1.00 90.50 268 LYS A C 1
ATOM 2133 O O . LYS A 1 268 ? 26.206 13.027 -13.967 1.00 90.50 268 LYS A O 1
ATOM 2138 N N . LEU A 1 269 ? 25.811 10.920 -14.668 1.00 89.94 269 LEU A N 1
ATOM 2139 C CA . LEU A 1 269 ? 25.578 11.254 -16.073 1.00 89.94 269 LEU A CA 1
ATOM 2140 C C . LEU A 1 269 ? 24.420 12.251 -16.246 1.00 89.94 269 LEU A C 1
ATOM 2142 O O . LEU A 1 269 ? 24.523 13.195 -17.029 1.00 89.94 269 LEU A O 1
ATOM 2146 N N . LYS A 1 270 ? 23.320 12.069 -15.504 1.00 85.75 270 LYS A N 1
ATOM 2147 C CA . LYS A 1 270 ? 22.175 12.990 -15.526 1.00 85.75 270 LYS A CA 1
ATOM 2148 C C . LYS A 1 270 ? 22.538 14.370 -14.987 1.00 85.75 270 LYS A C 1
ATOM 2150 O O . LYS A 1 270 ? 22.174 15.357 -15.614 1.00 85.75 270 LYS A O 1
ATOM 2155 N N . ILE A 1 271 ? 23.262 14.445 -13.870 1.00 86.94 271 ILE A N 1
ATOM 2156 C CA . ILE A 1 271 ? 23.714 15.715 -13.283 1.00 86.94 271 ILE A CA 1
ATOM 2157 C C . ILE A 1 271 ? 24.611 16.467 -14.274 1.00 86.94 271 ILE A C 1
ATOM 2159 O O . ILE A 1 271 ? 24.408 17.656 -14.495 1.00 86.94 271 ILE A O 1
ATOM 2163 N N . GLU A 1 272 ? 25.553 15.775 -14.918 1.00 88.75 272 GLU A N 1
ATOM 2164 C CA . GLU A 1 272 ? 26.473 16.379 -15.892 1.00 88.75 272 GLU A CA 1
ATOM 2165 C C . GLU A 1 272 ? 25.775 16.882 -17.161 1.00 88.75 272 GLU A C 1
ATOM 2167 O O . GLU A 1 272 ? 26.204 17.881 -17.734 1.00 88.75 272 GLU A O 1
ATOM 2172 N N . ARG A 1 273 ? 24.710 16.207 -17.616 1.00 84.50 273 ARG A N 1
ATOM 2173 C CA . ARG A 1 273 ? 24.024 16.552 -18.874 1.00 84.50 273 ARG A CA 1
ATOM 2174 C C . ARG A 1 273 ? 22.818 17.466 -18.717 1.00 84.50 273 ARG A C 1
ATOM 2176 O O . ARG A 1 273 ? 22.524 18.225 -19.634 1.00 84.50 273 ARG A O 1
ATOM 2183 N N . LEU A 1 274 ? 22.087 17.347 -17.611 1.00 83.00 274 LEU A N 1
ATOM 2184 C CA . LEU A 1 274 ? 20.844 18.085 -17.372 1.00 83.00 274 LEU A CA 1
ATOM 2185 C C . LEU A 1 274 ? 21.043 19.265 -16.417 1.00 83.00 274 LEU A C 1
ATOM 2187 O O . LEU A 1 274 ? 20.201 20.156 -16.397 1.00 83.00 274 LEU A O 1
ATOM 2191 N N . GLY A 1 275 ? 22.120 19.277 -15.621 1.00 77.56 275 GLY A N 1
ATOM 2192 C CA . GLY A 1 275 ? 22.382 20.338 -14.642 1.00 77.56 275 GLY A CA 1
ATOM 2193 C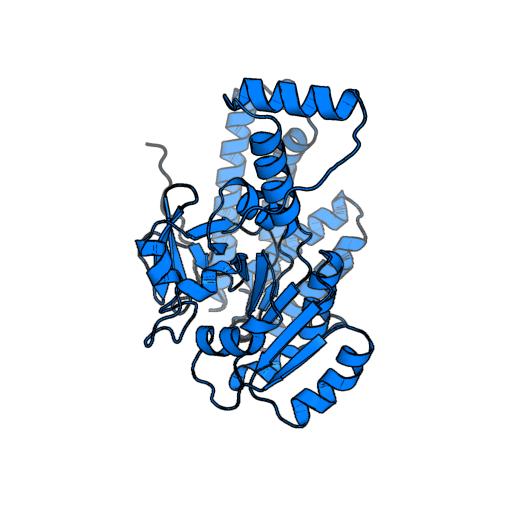 C . GLY A 1 275 ? 21.354 20.417 -13.506 1.00 77.56 275 GLY A C 1
ATOM 2194 O O . GLY A 1 275 ? 21.299 21.422 -12.805 1.00 77.56 275 GLY A O 1
ATOM 2195 N N . ASP A 1 276 ? 20.529 19.383 -13.327 1.00 75.12 276 ASP A N 1
ATOM 2196 C CA . ASP A 1 276 ? 19.433 19.375 -12.360 1.00 75.12 276 ASP A CA 1
ATOM 2197 C C . ASP A 1 276 ? 19.953 19.159 -10.929 1.00 75.12 276 ASP A C 1
ATOM 2199 O O . ASP A 1 276 ? 20.385 18.065 -10.551 1.00 75.12 276 ASP A O 1
ATOM 2203 N N . GLU A 1 277 ? 19.901 20.214 -10.112 1.00 71.00 277 GLU A N 1
ATOM 2204 C CA . GLU A 1 277 ? 20.333 20.171 -8.714 1.00 71.00 277 GLU A CA 1
ATOM 2205 C C . GLU A 1 277 ? 19.457 19.278 -7.829 1.00 71.00 277 GLU A C 1
ATOM 2207 O O . GLU A 1 277 ? 19.937 18.798 -6.799 1.00 71.00 277 GLU A O 1
ATOM 2212 N N . SER A 1 278 ? 18.213 18.982 -8.227 1.00 73.81 278 SER A N 1
ATOM 2213 C CA . SER A 1 278 ? 17.330 18.093 -7.460 1.00 73.81 278 SER A CA 1
ATOM 2214 C C . SER A 1 278 ? 17.868 16.656 -7.389 1.00 73.81 278 SER A C 1
ATOM 2216 O O . SER A 1 278 ? 17.615 15.942 -6.416 1.00 73.81 278 SER A O 1
ATOM 2218 N N . LEU A 1 279 ? 18.704 16.263 -8.359 1.00 74.00 279 LEU A N 1
ATOM 2219 C CA . LEU A 1 279 ? 19.360 14.956 -8.413 1.00 74.00 279 LEU A CA 1
ATOM 2220 C C . LEU A 1 279 ? 20.547 14.832 -7.442 1.00 74.00 279 LEU A C 1
ATOM 2222 O O . LEU A 1 279 ? 20.962 13.711 -7.142 1.00 74.00 279 LEU A O 1
ATOM 2226 N N . LYS A 1 280 ? 21.076 15.947 -6.907 1.00 76.31 280 LYS A N 1
ATOM 2227 C CA . LYS A 1 280 ? 22.193 15.929 -5.940 1.00 76.31 280 LYS A CA 1
ATOM 2228 C C . LYS A 1 280 ? 21.806 15.207 -4.648 1.00 76.31 280 LYS A C 1
ATOM 2230 O O . LYS A 1 280 ? 22.553 14.352 -4.190 1.00 76.31 280 LYS A O 1
ATOM 2235 N N . LYS A 1 281 ? 20.597 15.446 -4.121 1.00 72.81 281 LYS A N 1
ATOM 2236 C CA . LYS A 1 281 ? 20.116 14.783 -2.890 1.00 72.81 281 LYS A CA 1
ATOM 2237 C C . LYS A 1 281 ? 20.033 13.259 -3.050 1.00 72.81 281 LYS A C 1
ATOM 2239 O O . LYS A 1 281 ? 20.343 12.509 -2.121 1.00 72.81 281 LYS A O 1
ATOM 2244 N N . GLU A 1 282 ? 19.622 12.789 -4.229 1.00 68.31 282 GLU A N 1
ATOM 2245 C CA . GLU A 1 282 ? 19.587 11.358 -4.539 1.00 68.31 282 GLU A CA 1
ATOM 2246 C C . GLU A 1 282 ? 21.006 10.783 -4.695 1.00 68.31 282 GLU A C 1
ATOM 2248 O O . GLU A 1 282 ? 21.308 9.734 -4.124 1.00 68.31 282 GLU A O 1
ATOM 2253 N N . TYR A 1 283 ? 21.897 11.497 -5.389 1.00 76.00 283 TYR A N 1
ATOM 2254 C CA . TYR A 1 283 ? 23.306 11.125 -5.538 1.00 76.00 283 TYR A CA 1
ATOM 2255 C C . TYR A 1 283 ? 24.030 11.002 -4.185 1.00 76.00 283 TYR A C 1
ATOM 2257 O O . TYR A 1 283 ? 24.710 10.002 -3.933 1.00 76.00 283 TYR A O 1
ATOM 2265 N N . ASP A 1 284 ? 23.827 11.960 -3.280 1.00 74.62 284 ASP A N 1
ATOM 2266 C CA . ASP A 1 284 ? 24.410 11.951 -1.934 1.00 74.62 284 ASP A CA 1
ATOM 2267 C C . ASP A 1 284 ? 23.907 10.759 -1.111 1.00 74.62 284 ASP A C 1
ATOM 2269 O O . ASP A 1 284 ? 24.677 10.116 -0.398 1.00 74.62 284 ASP A O 1
ATOM 2273 N N . SER A 1 285 ? 22.629 10.397 -1.266 1.00 67.31 285 SER A N 1
ATOM 2274 C CA . SER A 1 285 ? 22.033 9.247 -0.576 1.00 67.31 285 SER A CA 1
ATOM 2275 C C . SER A 1 285 ? 22.674 7.918 -0.996 1.00 67.31 285 SER A C 1
ATOM 2277 O O . SER A 1 285 ? 22.947 7.068 -0.146 1.00 67.31 285 SER A O 1
ATOM 2279 N N . TYR A 1 286 ? 22.944 7.723 -2.292 1.00 74.56 286 TYR A N 1
ATOM 2280 C CA . TYR A 1 286 ? 23.652 6.523 -2.757 1.00 74.56 286 TYR A CA 1
ATOM 2281 C C . TYR A 1 286 ? 25.146 6.561 -2.434 1.00 74.56 286 TYR A C 1
ATOM 2283 O O . TYR A 1 286 ? 25.726 5.514 -2.161 1.00 74.56 286 TYR A O 1
ATOM 2291 N N . THR A 1 287 ? 25.762 7.745 -2.406 1.00 78.50 287 THR A N 1
ATOM 2292 C CA . THR A 1 287 ? 27.160 7.909 -1.980 1.00 78.50 287 THR A CA 1
ATOM 2293 C C . THR A 1 287 ? 27.318 7.528 -0.510 1.00 78.50 287 THR A C 1
ATOM 2295 O O . THR A 1 2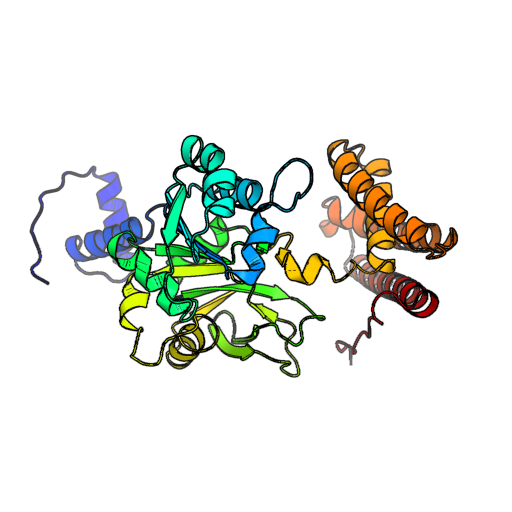87 ? 28.233 6.792 -0.151 1.00 78.50 287 THR A O 1
ATOM 2298 N N . PHE A 1 288 ? 26.378 7.946 0.341 1.00 71.50 288 PHE A N 1
ATOM 2299 C CA . PHE A 1 288 ? 26.321 7.507 1.731 1.00 71.50 288 PHE A CA 1
ATOM 2300 C C . PHE A 1 288 ? 26.193 5.983 1.831 1.00 71.50 288 PHE A C 1
ATOM 2302 O O . PHE A 1 288 ? 26.967 5.355 2.548 1.00 71.50 288 PHE A O 1
ATOM 2309 N N . ALA A 1 289 ? 25.276 5.374 1.068 1.00 68.56 289 ALA A N 1
ATOM 2310 C CA . ALA A 1 289 ? 25.120 3.921 1.050 1.00 68.56 289 ALA A CA 1
ATOM 2311 C C . ALA A 1 289 ? 26.411 3.202 0.616 1.00 68.56 289 ALA A C 1
ATOM 2313 O O . ALA A 1 289 ? 26.797 2.222 1.247 1.00 68.56 289 ALA A O 1
ATOM 2314 N N . LEU A 1 290 ? 27.113 3.712 -0.403 1.00 78.81 290 LEU A N 1
ATOM 2315 C CA . LEU A 1 290 ? 28.406 3.194 -0.861 1.00 78.81 290 LEU A CA 1
ATOM 2316 C C . LEU A 1 290 ? 29.476 3.258 0.247 1.00 78.81 290 LEU A C 1
ATOM 2318 O O . LEU A 1 290 ? 30.196 2.284 0.468 1.00 78.81 290 LEU A O 1
ATOM 2322 N N . ASN A 1 291 ? 29.535 4.368 0.987 1.00 76.88 291 ASN A N 1
ATOM 2323 C CA . ASN A 1 291 ? 30.478 4.556 2.093 1.00 76.88 291 ASN A CA 1
ATOM 2324 C C . ASN A 1 291 ? 30.221 3.580 3.252 1.00 76.88 291 ASN A C 1
ATOM 2326 O O . ASN A 1 291 ? 31.168 3.117 3.887 1.00 76.88 291 ASN A O 1
ATOM 2330 N N . GLU A 1 292 ? 28.963 3.229 3.529 1.00 74.06 292 GLU A N 1
ATOM 2331 C CA . GLU A 1 292 ? 28.634 2.229 4.555 1.00 74.06 292 GLU A CA 1
ATOM 2332 C C . GLU A 1 292 ? 29.172 0.833 4.190 1.00 74.06 292 GLU A C 1
ATOM 2334 O O . GLU A 1 292 ? 29.650 0.108 5.066 1.00 74.06 292 GLU A O 1
ATOM 2339 N N . TYR A 1 293 ? 29.201 0.470 2.900 1.00 71.81 293 TYR A N 1
ATOM 2340 C CA . TYR A 1 293 ? 29.858 -0.764 2.449 1.00 71.81 293 TYR A CA 1
ATOM 2341 C C . TYR A 1 293 ? 31.367 -0.737 2.701 1.00 71.81 293 TYR A C 1
ATOM 2343 O O . TYR A 1 293 ? 31.901 -1.705 3.250 1.00 71.81 293 TYR A O 1
ATOM 2351 N N . GLN A 1 294 ? 32.035 0.375 2.384 1.00 76.50 294 GLN A N 1
ATOM 2352 C CA . GLN A 1 294 ? 33.473 0.538 2.635 1.00 76.50 294 GLN A CA 1
ATOM 2353 C C . GLN A 1 294 ? 33.802 0.444 4.128 1.00 76.50 294 GLN A C 1
ATOM 2355 O O . GLN A 1 294 ? 34.726 -0.269 4.512 1.00 76.50 294 GLN A O 1
ATOM 2360 N N . LYS A 1 295 ? 33.004 1.092 4.990 1.00 72.75 295 LYS A N 1
ATOM 2361 C CA . LYS A 1 295 ? 33.152 0.987 6.453 1.00 72.75 295 LYS A CA 1
ATOM 2362 C C . LYS A 1 295 ? 32.957 -0.438 6.966 1.00 72.75 295 LYS A C 1
ATOM 2364 O O . LYS A 1 295 ? 33.584 -0.814 7.948 1.00 72.75 295 LYS A O 1
ATOM 2369 N N . SER A 1 296 ? 32.121 -1.236 6.298 1.00 71.38 296 SER A N 1
ATOM 2370 C CA . SER A 1 296 ? 31.935 -2.658 6.617 1.00 71.38 296 SER A CA 1
ATOM 2371 C C . SER A 1 296 ? 33.059 -3.575 6.105 1.00 71.38 296 SER A C 1
ATOM 2373 O O . SER A 1 296 ? 32.932 -4.791 6.202 1.00 71.38 296 SER A O 1
ATOM 2375 N N . GLY A 1 297 ? 34.150 -3.010 5.572 1.00 77.81 297 GLY A N 1
ATOM 2376 C CA . GLY A 1 297 ? 35.327 -3.751 5.107 1.00 77.81 297 GLY A CA 1
ATOM 2377 C C . GLY A 1 297 ? 35.241 -4.246 3.663 1.00 77.81 297 GLY A C 1
ATOM 2378 O O . GLY A 1 297 ? 36.075 -5.043 3.246 1.00 77.81 297 GLY A O 1
ATOM 2379 N N . VAL A 1 298 ? 34.246 -3.798 2.891 1.00 81.19 298 VAL A N 1
ATOM 2380 C CA . VAL A 1 298 ? 34.084 -4.198 1.487 1.00 81.19 298 VAL A CA 1
ATOM 2381 C C . VAL A 1 298 ? 34.977 -3.338 0.600 1.00 81.19 298 VAL A C 1
ATOM 2383 O O . VAL A 1 298 ? 34.830 -2.116 0.552 1.00 81.19 298 VAL A O 1
ATOM 2386 N N . GLU A 1 299 ? 35.883 -3.979 -0.133 1.00 88.94 299 GLU A N 1
ATOM 2387 C CA . GLU A 1 299 ? 36.734 -3.307 -1.111 1.00 88.94 299 GLU A CA 1
ATOM 2388 C C . GLU A 1 299 ? 35.931 -2.955 -2.374 1.00 88.94 299 GLU A C 1
ATOM 2390 O O . GLU A 1 299 ? 35.344 -3.823 -3.023 1.00 88.94 299 GLU A O 1
ATOM 2395 N N . ILE A 1 300 ? 35.908 -1.668 -2.732 1.00 88.31 300 ILE A N 1
ATOM 2396 C CA . ILE A 1 300 ? 35.216 -1.165 -3.924 1.00 88.31 300 ILE A CA 1
ATOM 2397 C C . ILE A 1 300 ? 36.254 -0.782 -4.967 1.00 88.31 300 ILE A C 1
ATOM 2399 O O . ILE A 1 300 ? 37.009 0.173 -4.773 1.00 88.31 300 ILE A O 1
ATOM 2403 N N . LYS A 1 301 ? 36.275 -1.502 -6.092 1.00 91.19 301 LYS A N 1
ATOM 2404 C CA . LYS A 1 301 ? 37.246 -1.234 -7.154 1.00 91.19 301 LYS A CA 1
ATOM 2405 C C . LYS A 1 301 ? 36.846 0.012 -7.959 1.00 91.19 301 LYS A C 1
ATOM 2407 O O . LYS A 1 301 ? 35.695 0.100 -8.392 1.00 91.19 301 LYS A O 1
ATOM 2412 N N . PRO A 1 302 ? 37.773 0.954 -8.230 1.00 83.38 302 PRO A N 1
ATOM 2413 C CA . PRO A 1 302 ? 37.466 2.178 -8.976 1.00 83.38 302 PRO A CA 1
ATOM 2414 C C . PRO A 1 302 ? 36.894 1.932 -10.377 1.00 83.38 302 PRO A C 1
ATOM 2416 O O . PRO A 1 302 ? 36.061 2.706 -10.849 1.00 83.38 302 PRO A O 1
ATOM 2419 N N . ASN A 1 303 ? 37.309 0.841 -11.032 1.00 92.00 303 ASN A N 1
ATOM 2420 C CA . ASN A 1 303 ? 36.885 0.538 -12.394 1.00 92.00 303 ASN A CA 1
ATOM 2421 C C . ASN A 1 303 ? 35.396 0.171 -12.491 1.00 92.00 303 ASN A C 1
ATOM 2423 O O . ASN A 1 303 ? 34.767 0.456 -13.500 1.00 92.00 303 ASN A O 1
ATOM 2427 N N . TRP A 1 304 ? 34.788 -0.372 -11.431 1.00 94.06 304 TRP A N 1
ATOM 2428 C CA . TRP A 1 304 ? 33.366 -0.733 -11.442 1.00 94.06 304 TRP A CA 1
ATOM 2429 C C . TRP A 1 304 ? 32.460 0.453 -11.766 1.00 94.06 304 TRP A C 1
ATOM 2431 O O . TRP A 1 304 ? 31.517 0.324 -12.546 1.00 94.06 304 TRP A O 1
ATOM 2441 N N . PHE A 1 305 ? 32.767 1.623 -11.202 1.00 94.31 305 PHE A N 1
ATOM 2442 C CA . PHE A 1 305 ? 32.028 2.842 -11.502 1.00 94.31 305 PHE A CA 1
ATOM 2443 C C . PHE A 1 305 ? 32.295 3.326 -12.928 1.00 94.31 305 PHE A C 1
ATOM 2445 O O . PHE A 1 305 ? 31.344 3.643 -13.640 1.00 94.31 305 PHE A O 1
ATOM 2452 N N . SER A 1 306 ? 33.560 3.380 -13.364 1.00 94.50 306 SER A N 1
ATOM 2453 C CA . SER A 1 306 ? 33.899 3.873 -14.706 1.00 94.50 306 SER A CA 1
ATOM 2454 C C . SER A 1 306 ? 33.338 2.987 -15.817 1.00 94.50 306 SER A C 1
ATOM 2456 O O . SER A 1 306 ? 32.875 3.509 -16.831 1.00 94.50 306 SER A O 1
ATOM 2458 N N . ASP A 1 307 ? 33.322 1.669 -15.612 1.00 94.69 307 ASP A N 1
ATOM 2459 C CA . ASP A 1 307 ? 32.818 0.692 -16.578 1.00 94.69 307 ASP A CA 1
ATOM 2460 C C . ASP A 1 307 ? 31.296 0.845 -16.739 1.00 94.69 307 ASP A C 1
ATOM 2462 O O . ASP A 1 307 ? 30.795 0.999 -17.856 1.00 94.69 307 ASP A O 1
ATOM 2466 N N . LEU A 1 308 ? 30.557 0.914 -15.621 1.00 93.44 308 LEU A N 1
ATOM 2467 C CA . LEU A 1 308 ? 29.109 1.159 -15.631 1.00 93.44 308 LEU A CA 1
ATOM 2468 C C . LEU A 1 308 ? 28.761 2.539 -16.189 1.00 93.44 308 LEU A C 1
ATOM 2470 O O . LEU A 1 308 ? 27.826 2.665 -16.979 1.00 93.44 308 LEU A O 1
ATOM 2474 N N . TYR A 1 309 ? 29.530 3.568 -15.834 1.00 95.44 309 TYR A N 1
ATOM 2475 C CA . TYR A 1 309 ? 29.345 4.917 -16.358 1.00 95.44 309 TYR A CA 1
ATOM 2476 C C . TYR A 1 309 ? 29.534 4.961 -17.880 1.00 95.44 309 TYR A C 1
ATOM 2478 O O . TYR A 1 309 ? 28.710 5.549 -18.579 1.00 95.44 309 TYR A O 1
ATOM 2486 N N . SER A 1 310 ? 30.569 4.300 -18.410 1.00 95.44 310 SER A N 1
ATOM 2487 C CA . SER A 1 310 ? 30.836 4.230 -19.852 1.00 95.44 310 SER A CA 1
ATOM 2488 C C . SER A 1 310 ? 29.691 3.556 -20.616 1.00 95.44 310 SER A C 1
ATOM 2490 O O . SER A 1 310 ? 29.190 4.101 -21.603 1.00 95.44 310 SER A O 1
ATOM 2492 N N . VAL A 1 311 ? 29.200 2.416 -20.115 1.00 91.81 311 VAL A N 1
ATOM 2493 C CA . VAL A 1 311 ? 28.074 1.697 -20.731 1.00 91.81 311 VAL A CA 1
ATOM 2494 C C . VAL A 1 311 ? 26.783 2.518 -20.660 1.00 91.81 311 VAL A C 1
ATOM 2496 O O . VAL A 1 311 ? 26.095 2.672 -21.671 1.00 91.81 311 VAL A O 1
ATOM 2499 N N . ASN A 1 312 ? 26.470 3.104 -19.500 1.00 93.69 312 ASN A N 1
ATOM 2500 C CA . ASN A 1 312 ? 25.284 3.947 -19.330 1.00 93.69 312 ASN A CA 1
ATOM 2501 C C . ASN A 1 312 ? 25.343 5.212 -20.199 1.00 93.69 312 ASN A C 1
ATOM 2503 O O . ASN A 1 312 ? 24.318 5.625 -20.741 1.00 93.69 312 ASN A O 1
ATOM 2507 N N . LYS A 1 313 ? 26.533 5.793 -20.398 1.00 93.12 313 LYS A N 1
ATOM 2508 C CA . LYS A 1 313 ? 26.751 6.899 -21.337 1.00 93.12 313 LYS A CA 1
ATOM 2509 C C . LYS A 1 313 ? 26.427 6.484 -22.773 1.00 93.12 313 LYS A C 1
ATOM 2511 O O . LYS A 1 313 ? 25.677 7.195 -23.436 1.00 93.12 313 LYS A O 1
ATOM 2516 N N . GLY A 1 314 ? 26.913 5.322 -23.216 1.00 90.25 314 GLY A N 1
ATOM 2517 C CA . GLY A 1 314 ? 26.615 4.783 -24.547 1.00 90.25 314 GLY A CA 1
ATOM 2518 C C . GLY A 1 314 ? 25.121 4.530 -24.776 1.00 90.25 314 GLY A C 1
ATOM 2519 O O . GLY A 1 314 ? 24.592 4.893 -25.825 1.00 90.25 314 GLY A O 1
ATOM 2520 N N . ILE A 1 315 ? 24.419 3.975 -23.780 1.00 87.38 315 ILE A N 1
ATOM 2521 C CA . ILE A 1 315 ? 22.958 3.786 -23.838 1.00 87.38 315 ILE A CA 1
ATOM 2522 C C . ILE A 1 315 ? 22.260 5.143 -23.962 1.00 87.38 315 ILE A C 1
ATOM 2524 O O . ILE A 1 315 ? 21.423 5.335 -24.841 1.00 87.38 315 ILE A O 1
ATOM 2528 N N . TRP A 1 316 ? 22.640 6.105 -23.120 1.00 86.44 316 TRP A N 1
ATOM 2529 C CA . TRP A 1 316 ? 22.049 7.440 -23.124 1.00 86.44 316 TRP A CA 1
ATOM 2530 C C . TRP A 1 316 ? 22.257 8.174 -24.454 1.00 86.44 316 TRP A C 1
ATOM 2532 O O . TRP A 1 316 ? 21.340 8.841 -24.925 1.00 86.44 316 TRP A O 1
ATOM 2542 N N . ASP A 1 317 ? 23.435 8.045 -25.069 1.00 87.06 317 ASP A N 1
ATOM 2543 C CA . ASP A 1 317 ? 23.751 8.647 -26.370 1.00 87.06 317 ASP A CA 1
ATOM 2544 C C . ASP A 1 317 ? 22.889 8.066 -27.498 1.00 87.06 317 ASP A C 1
ATOM 2546 O O . ASP A 1 317 ? 22.361 8.814 -28.321 1.00 87.06 317 ASP A O 1
ATOM 2550 N N . LEU A 1 318 ? 22.676 6.747 -27.504 1.00 83.44 318 LEU A N 1
ATOM 2551 C CA . LEU A 1 318 ? 21.809 6.090 -28.487 1.00 83.44 318 LEU A CA 1
ATOM 2552 C C . LEU A 1 318 ? 20.331 6.470 -28.308 1.00 83.44 318 LEU A C 1
ATOM 2554 O O . LEU A 1 318 ? 19.613 6.621 -29.302 1.00 83.44 318 LEU A O 1
ATOM 2558 N N . GLU A 1 319 ? 19.892 6.655 -27.060 1.00 80.38 319 GLU A N 1
ATOM 2559 C CA . GLU A 1 319 ? 18.524 7.051 -26.699 1.00 80.38 319 GLU A CA 1
ATOM 2560 C C . GLU A 1 319 ? 18.250 8.555 -26.859 1.00 80.38 319 GLU A C 1
ATOM 2562 O O . GLU A 1 319 ? 17.088 8.958 -26.953 1.00 80.38 319 GLU A O 1
ATOM 2567 N N . PHE A 1 320 ? 19.283 9.403 -26.896 1.00 70.44 320 PHE A N 1
ATOM 2568 C CA . PHE A 1 320 ? 19.132 10.860 -26.920 1.00 70.44 320 PHE A CA 1
ATOM 2569 C C . PHE A 1 320 ? 18.323 11.354 -28.129 1.00 70.44 320 PHE A C 1
ATOM 2571 O O . PHE A 1 320 ? 17.407 12.164 -27.968 1.00 70.44 320 PHE A O 1
ATOM 2578 N N . ASP A 1 321 ? 18.592 10.835 -29.331 1.00 59.72 321 ASP A N 1
ATOM 2579 C CA . ASP A 1 321 ? 17.857 11.259 -30.534 1.00 59.72 321 ASP A CA 1
ATOM 2580 C C . ASP A 1 321 ? 16.409 10.747 -30.559 1.00 59.72 321 ASP A C 1
ATOM 2582 O O . ASP A 1 321 ? 15.536 11.423 -31.107 1.00 59.72 321 ASP A O 1
ATOM 2586 N N . ILE A 1 322 ? 16.146 9.593 -29.930 1.00 59.72 322 ILE A N 1
ATOM 2587 C CA . ILE A 1 322 ? 14.798 9.024 -29.766 1.00 59.72 322 ILE A CA 1
ATOM 2588 C C . ILE A 1 322 ? 13.983 9.937 -28.837 1.00 59.72 322 ILE A C 1
ATOM 2590 O O . ILE A 1 322 ? 12.900 10.400 -29.190 1.00 59.72 322 ILE A O 1
ATOM 2594 N N . ARG A 1 323 ? 14.561 10.323 -27.691 1.00 56.91 323 ARG A N 1
ATOM 2595 C CA . ARG A 1 323 ? 13.935 11.228 -26.706 1.00 56.91 323 ARG A CA 1
ATOM 2596 C C . ARG A 1 323 ? 13.761 12.669 -27.201 1.00 56.91 323 ARG A C 1
ATOM 2598 O O . ARG A 1 323 ? 12.929 13.395 -26.667 1.00 56.91 323 ARG A O 1
ATOM 2605 N N . SER A 1 324 ? 14.507 13.082 -28.226 1.00 59.44 324 SER A N 1
ATOM 2606 C CA . SER A 1 324 ? 14.427 14.421 -28.830 1.00 59.44 324 SER A CA 1
ATOM 2607 C C . SER A 1 324 ? 13.246 14.603 -29.802 1.00 59.44 324 SER A C 1
ATOM 2609 O O . SER A 1 324 ? 13.183 15.619 -30.495 1.00 59.44 324 SER A O 1
ATOM 2611 N N . GLY A 1 325 ? 12.334 13.625 -29.913 1.00 51.41 325 GLY A N 1
ATOM 2612 C CA . GLY A 1 325 ? 11.134 13.716 -30.759 1.00 51.41 325 GLY A CA 1
ATOM 2613 C C . GLY A 1 325 ? 11.412 13.640 -32.267 1.00 51.41 325 GLY A C 1
ATOM 2614 O O . GLY A 1 325 ? 10.586 14.065 -33.074 1.00 51.41 325 GLY A O 1
ATOM 2615 N N . LYS A 1 326 ? 12.580 13.121 -32.672 1.00 53.53 326 LYS A N 1
ATOM 2616 C CA . LYS A 1 326 ? 12.993 12.975 -34.082 1.00 53.53 326 LYS A CA 1
ATOM 2617 C C . LYS A 1 326 ? 12.684 11.595 -34.676 1.00 53.53 326 LYS A C 1
ATOM 2619 O O . LYS A 1 326 ? 13.221 11.270 -35.730 1.00 53.53 326 LYS A O 1
ATOM 2624 N N . GLU A 1 327 ? 11.814 10.801 -34.056 1.00 52.31 327 GLU A N 1
ATOM 2625 C CA . GLU A 1 327 ? 11.463 9.450 -34.530 1.00 52.31 327 GLU A CA 1
ATOM 2626 C C . GLU A 1 327 ? 10.952 9.455 -35.980 1.00 52.31 327 GLU A C 1
ATOM 2628 O O . GLU A 1 327 ? 11.363 8.620 -36.773 1.00 52.31 327 GLU A O 1
ATOM 2633 N N . GLY A 1 328 ? 10.183 10.473 -36.386 1.00 54.66 328 GLY A N 1
ATOM 2634 C CA . GLY A 1 328 ? 9.732 10.635 -37.777 1.00 54.66 328 GLY A CA 1
ATOM 2635 C C . GLY A 1 328 ? 10.824 11.019 -38.793 1.00 54.66 328 GLY A C 1
ATOM 2636 O O . GLY A 1 328 ? 10.546 11.062 -39.987 1.00 54.66 328 GLY A O 1
ATOM 2637 N N . LYS A 1 329 ? 12.053 11.328 -38.346 1.00 57.75 329 LYS A N 1
ATOM 2638 C CA . LYS A 1 329 ? 13.221 11.639 -39.200 1.00 57.75 329 LYS A CA 1
ATOM 2639 C C . LYS A 1 329 ? 14.239 10.496 -39.263 1.00 57.75 329 LYS A C 1
ATOM 2641 O O . LYS A 1 329 ? 15.149 10.554 -40.088 1.00 57.75 329 LYS A O 1
ATOM 2646 N N . LEU A 1 330 ? 14.121 9.498 -38.389 1.00 62.53 330 LEU A N 1
ATOM 2647 C CA . LEU A 1 330 ? 15.000 8.332 -38.338 1.00 62.53 330 LEU A CA 1
ATOM 2648 C C . LEU A 1 330 ? 14.315 7.192 -39.101 1.00 62.53 330 LEU A C 1
ATOM 2650 O O . LEU A 1 330 ? 13.206 6.793 -38.763 1.00 62.53 330 LEU A O 1
ATOM 2654 N N . GLY A 1 331 ? 14.947 6.680 -40.157 1.00 72.12 331 GLY A N 1
ATOM 2655 C CA . GLY A 1 331 ? 14.418 5.521 -40.881 1.00 72.12 331 GLY A CA 1
ATOM 2656 C C . GLY A 1 331 ? 14.322 4.284 -39.977 1.00 72.12 331 GLY A C 1
ATOM 2657 O O . GLY A 1 331 ? 15.118 4.131 -39.049 1.00 72.12 331 GLY A O 1
ATOM 2658 N N . LEU A 1 332 ? 13.378 3.378 -40.268 1.00 75.81 332 LEU A N 1
ATOM 2659 C CA . LEU A 1 332 ? 13.148 2.141 -39.498 1.00 75.81 332 LEU A CA 1
ATOM 2660 C C . LEU A 1 332 ? 14.418 1.289 -39.325 1.00 75.81 332 LEU A C 1
ATOM 2662 O O . LEU A 1 332 ? 14.600 0.646 -38.294 1.00 75.81 332 LEU A O 1
ATOM 2666 N N . GLU A 1 333 ? 15.315 1.324 -40.308 1.00 79.88 333 GLU A N 1
ATOM 2667 C CA . GLU A 1 333 ? 16.606 0.637 -40.270 1.00 79.88 333 GLU A CA 1
ATOM 2668 C C . GLU A 1 333 ? 17.535 1.184 -39.172 1.00 79.88 333 GLU A C 1
ATOM 2670 O O . GLU A 1 333 ? 18.112 0.415 -38.404 1.00 79.88 333 GLU A O 1
ATOM 2675 N N . GLU A 1 334 ? 17.627 2.509 -39.024 1.00 80.56 334 GLU A N 1
ATOM 2676 C CA . GLU A 1 334 ? 18.456 3.138 -37.988 1.00 80.56 334 GLU A CA 1
ATOM 2677 C C . GLU A 1 334 ? 17.856 2.930 -36.592 1.00 80.56 334 GLU A C 1
ATOM 2679 O O . GLU A 1 334 ? 18.589 2.702 -35.627 1.00 80.56 334 GLU A O 1
ATOM 2684 N N . VAL A 1 335 ? 16.523 2.932 -36.484 1.00 77.81 335 VAL A N 1
ATOM 2685 C CA . VAL A 1 335 ? 15.824 2.564 -35.243 1.00 77.81 335 VAL A CA 1
ATOM 2686 C C . VAL A 1 335 ? 16.154 1.118 -34.855 1.00 77.81 335 VAL A C 1
ATOM 2688 O O . VAL A 1 335 ? 16.538 0.863 -33.711 1.00 77.81 335 VAL A O 1
ATOM 2691 N N . GLY A 1 336 ? 16.093 0.183 -35.810 1.00 78.62 336 GLY A N 1
ATOM 2692 C CA . GLY A 1 336 ? 16.469 -1.218 -35.603 1.00 78.62 336 GLY A CA 1
ATOM 2693 C C . GLY A 1 336 ? 17.930 -1.386 -35.174 1.00 78.62 336 GLY A C 1
ATOM 2694 O O . GLY A 1 336 ? 18.211 -2.065 -34.182 1.00 78.62 336 GLY A O 1
ATOM 2695 N N . ARG A 1 337 ? 18.866 -0.707 -35.853 1.00 86.38 337 ARG A N 1
ATOM 2696 C CA . ARG A 1 337 ? 20.303 -0.734 -35.524 1.00 86.38 337 ARG A CA 1
ATOM 2697 C C . ARG A 1 337 ? 20.571 -0.257 -34.096 1.00 86.38 337 ARG A C 1
ATOM 2699 O O . ARG A 1 337 ? 21.327 -0.892 -33.359 1.00 86.38 337 ARG A O 1
ATOM 2706 N N . ARG A 1 338 ? 19.933 0.842 -33.685 1.00 83.38 338 ARG A N 1
ATOM 2707 C CA . ARG A 1 338 ? 20.070 1.397 -32.330 1.00 83.38 338 ARG A CA 1
ATOM 2708 C C . ARG A 1 338 ? 19.460 0.490 -31.270 1.00 83.38 338 ARG A C 1
ATOM 2710 O O . ARG A 1 338 ? 20.086 0.294 -30.233 1.00 83.38 338 ARG A O 1
ATOM 2717 N N . ALA A 1 339 ? 18.293 -0.102 -31.529 1.00 80.38 339 ALA A N 1
ATOM 2718 C CA . ALA A 1 339 ? 17.666 -1.047 -30.606 1.00 80.38 339 ALA A CA 1
ATOM 2719 C C . ALA A 1 339 ? 18.576 -2.257 -30.323 1.00 80.38 339 ALA A C 1
ATOM 2721 O O . ALA A 1 339 ? 18.746 -2.651 -29.167 1.00 80.38 339 ALA A O 1
ATOM 2722 N N . ILE A 1 340 ? 19.229 -2.795 -31.360 1.00 82.25 340 ILE A N 1
ATOM 2723 C CA . ILE A 1 340 ? 20.217 -3.875 -31.218 1.00 82.25 340 ILE A CA 1
ATOM 2724 C C . ILE A 1 340 ? 21.428 -3.398 -30.404 1.00 82.25 340 ILE A C 1
ATOM 2726 O O . ILE A 1 340 ? 21.834 -4.072 -29.458 1.00 82.25 340 ILE A O 1
ATOM 2730 N N . ALA A 1 341 ? 21.973 -2.217 -30.702 1.00 85.12 341 ALA A N 1
ATOM 2731 C CA . ALA A 1 341 ? 23.114 -1.669 -29.966 1.00 85.12 341 ALA A CA 1
ATOM 2732 C C . ALA A 1 341 ? 22.803 -1.434 -28.472 1.00 85.12 341 ALA A C 1
ATOM 2734 O O . ALA A 1 341 ? 23.603 -1.792 -27.608 1.00 85.12 341 ALA A O 1
ATOM 2735 N N . ILE A 1 342 ? 21.615 -0.909 -28.150 1.00 82.69 342 ILE A N 1
ATOM 2736 C CA . ILE A 1 342 ? 21.142 -0.743 -26.767 1.00 82.69 342 ILE A CA 1
ATOM 2737 C C . ILE A 1 342 ? 20.989 -2.106 -26.079 1.00 82.69 342 ILE A C 1
ATOM 2739 O O . ILE A 1 342 ? 21.345 -2.247 -24.906 1.00 82.69 342 ILE A O 1
ATOM 2743 N N . ARG A 1 343 ? 20.488 -3.133 -26.783 1.00 81.12 343 ARG A N 1
ATOM 2744 C CA . ARG A 1 343 ? 20.390 -4.503 -26.246 1.00 81.12 343 ARG A CA 1
ATOM 2745 C C . ARG A 1 343 ? 21.767 -5.046 -25.861 1.00 81.12 343 ARG A C 1
ATOM 2747 O O . ARG A 1 343 ? 21.901 -5.593 -24.765 1.00 81.12 343 ARG A O 1
ATOM 2754 N N . GLU A 1 344 ? 22.774 -4.869 -26.713 1.00 83.94 344 GLU A N 1
ATOM 2755 C CA . GLU A 1 344 ? 24.145 -5.324 -26.446 1.00 83.94 344 GLU A CA 1
ATOM 2756 C C . GLU A 1 344 ? 24.806 -4.550 -25.297 1.00 83.94 344 GLU A C 1
ATOM 2758 O O . GLU A 1 344 ? 25.368 -5.163 -24.388 1.00 83.94 344 GLU A O 1
ATOM 2763 N N . LEU A 1 345 ? 24.650 -3.225 -25.242 1.00 84.50 345 LEU A N 1
ATOM 2764 C CA . LEU A 1 345 ? 25.134 -2.427 -24.109 1.00 84.50 345 LEU A CA 1
ATOM 2765 C C . LEU A 1 345 ? 24.453 -2.829 -22.794 1.00 84.50 345 LEU A C 1
ATOM 2767 O O . LEU A 1 345 ? 25.107 -2.955 -21.762 1.00 84.50 345 LEU A O 1
ATOM 2771 N N . ASN A 1 346 ? 23.153 -3.127 -22.816 1.00 79.25 346 ASN A N 1
ATOM 2772 C CA . ASN A 1 346 ? 22.459 -3.642 -21.637 1.00 79.25 346 ASN A CA 1
ATOM 2773 C C . ASN A 1 346 ? 22.952 -5.034 -21.213 1.00 79.25 346 ASN A C 1
ATOM 2775 O O . ASN A 1 346 ? 22.904 -5.348 -20.025 1.00 79.25 346 ASN A O 1
ATOM 2779 N N . LYS A 1 347 ? 23.415 -5.889 -22.137 1.00 79.81 347 LYS A N 1
ATOM 2780 C CA . LYS A 1 347 ? 24.090 -7.149 -21.769 1.00 79.81 347 LYS A CA 1
ATOM 2781 C C . LYS A 1 347 ? 25.428 -6.870 -21.084 1.00 79.81 347 LYS A C 1
ATOM 2783 O O . LYS A 1 347 ? 25.702 -7.462 -20.046 1.00 79.81 347 LYS A O 1
ATOM 2788 N N . GLN A 1 348 ? 26.221 -5.932 -21.603 1.00 86.94 348 GLN A N 1
ATOM 2789 C CA . GLN A 1 348 ? 27.488 -5.529 -20.980 1.00 86.94 348 GLN A CA 1
ATOM 2790 C C . GLN A 1 348 ? 27.277 -4.957 -19.572 1.00 86.94 348 GLN A C 1
ATOM 2792 O O . GLN A 1 348 ? 27.958 -5.375 -18.639 1.00 86.94 348 GLN A O 1
ATOM 2797 N N . ARG A 1 349 ? 26.285 -4.075 -19.394 1.00 85.81 349 ARG A N 1
ATOM 2798 C CA . ARG A 1 349 ? 25.904 -3.518 -18.085 1.00 85.81 349 ARG A CA 1
ATOM 2799 C C . ARG A 1 349 ? 25.587 -4.619 -17.074 1.00 85.81 349 ARG A C 1
ATOM 2801 O O . ARG A 1 349 ? 26.096 -4.591 -15.960 1.00 85.81 349 ARG A O 1
ATOM 2808 N N . VAL A 1 350 ? 24.784 -5.605 -17.478 1.00 77.25 350 VAL A N 1
ATOM 2809 C CA . VAL A 1 350 ? 24.438 -6.762 -16.639 1.00 77.25 350 VAL A CA 1
ATOM 2810 C C . VAL A 1 350 ? 25.672 -7.598 -16.299 1.00 77.25 350 VAL A C 1
ATOM 2812 O O . VAL A 1 350 ? 25.864 -7.946 -15.138 1.00 77.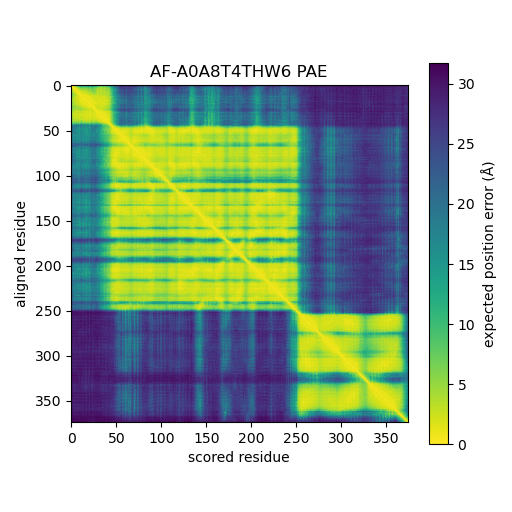25 350 VAL A O 1
ATOM 2815 N N . ASN A 1 351 ? 26.556 -7.857 -17.263 1.00 83.00 351 ASN A N 1
ATOM 2816 C CA . ASN A 1 351 ? 27.791 -8.604 -17.013 1.00 83.00 351 ASN A CA 1
ATOM 2817 C C . ASN A 1 351 ? 28.700 -7.903 -15.995 1.00 83.00 351 ASN A C 1
ATOM 2819 O O . ASN A 1 351 ? 29.243 -8.563 -15.111 1.00 83.00 351 ASN A O 1
ATOM 2823 N N . ILE A 1 352 ? 28.829 -6.574 -16.072 1.00 86.94 352 ILE A N 1
ATOM 2824 C CA . ILE A 1 352 ? 29.602 -5.798 -15.091 1.00 86.94 352 ILE A CA 1
ATOM 2825 C C . ILE A 1 352 ? 28.968 -5.921 -13.701 1.00 86.94 352 ILE A C 1
ATOM 2827 O O . ILE A 1 352 ? 29.666 -6.206 -12.730 1.00 86.94 352 ILE A O 1
ATOM 2831 N N . LYS A 1 353 ? 27.642 -5.772 -13.598 1.00 83.38 353 LYS A N 1
ATOM 2832 C CA . LYS A 1 353 ? 26.923 -5.928 -12.324 1.00 83.38 353 LYS A CA 1
ATOM 2833 C C . LYS A 1 353 ? 27.105 -7.322 -11.719 1.00 83.38 353 LYS A C 1
ATOM 2835 O O . LYS A 1 353 ? 27.395 -7.429 -10.531 1.00 83.38 353 LYS A O 1
ATOM 2840 N N . ASN A 1 354 ? 27.008 -8.365 -12.541 1.00 78.50 354 ASN A N 1
ATOM 2841 C CA . ASN A 1 354 ? 27.232 -9.748 -12.122 1.00 78.50 354 ASN A CA 1
ATOM 2842 C C . ASN A 1 354 ? 28.664 -9.962 -11.632 1.00 78.50 354 ASN A C 1
ATOM 2844 O O . ASN A 1 354 ? 28.861 -10.584 -10.595 1.00 78.50 354 ASN A O 1
ATOM 2848 N N . HIS A 1 355 ? 29.657 -9.393 -12.319 1.00 88.38 355 HIS A N 1
ATOM 2849 C CA . HIS A 1 355 ? 31.051 -9.476 -11.892 1.00 88.38 355 HIS A CA 1
ATOM 2850 C C . HIS A 1 355 ? 31.293 -8.796 -10.533 1.00 88.38 355 HIS A C 1
ATOM 2852 O O . HIS A 1 355 ? 32.040 -9.320 -9.704 1.00 88.38 355 HIS A O 1
ATOM 2858 N N . ILE A 1 356 ? 30.644 -7.655 -10.272 1.00 84.12 356 ILE A N 1
ATOM 2859 C CA . ILE A 1 356 ? 30.699 -6.973 -8.967 1.00 84.12 356 ILE A CA 1
ATOM 2860 C C . ILE A 1 356 ? 30.090 -7.864 -7.876 1.00 84.12 356 ILE A C 1
ATOM 2862 O O . ILE A 1 356 ? 30.705 -8.047 -6.823 1.00 84.12 356 ILE A O 1
ATOM 2866 N N . ALA A 1 357 ? 28.912 -8.440 -8.130 1.00 78.31 357 ALA A N 1
ATOM 2867 C CA . ALA A 1 357 ? 28.243 -9.334 -7.185 1.00 78.31 357 ALA A CA 1
ATOM 2868 C C . ALA A 1 357 ? 29.087 -10.589 -6.892 1.00 78.31 357 ALA A C 1
ATOM 2870 O O . ALA A 1 357 ? 29.294 -10.927 -5.728 1.00 78.31 357 ALA A O 1
ATOM 2871 N N . GLU A 1 358 ? 29.654 -11.223 -7.925 1.00 81.75 358 GLU A N 1
ATOM 2872 C CA . GLU A 1 358 ? 30.543 -12.388 -7.798 1.00 81.75 358 GLU A CA 1
ATOM 2873 C C . GLU A 1 358 ? 31.825 -12.054 -7.019 1.00 81.75 358 GLU A C 1
ATOM 2875 O O . GLU A 1 358 ? 32.248 -12.832 -6.168 1.00 81.75 358 GLU A O 1
ATOM 2880 N N . THR A 1 359 ? 32.429 -10.886 -7.262 1.00 84.94 359 THR A N 1
ATOM 2881 C CA . THR A 1 359 ? 33.679 -10.483 -6.591 1.00 84.94 359 THR A CA 1
ATOM 2882 C C . THR A 1 359 ? 33.469 -10.164 -5.111 1.00 84.94 359 THR A C 1
ATOM 2884 O O . THR A 1 359 ? 34.364 -10.376 -4.298 1.00 84.94 359 THR A O 1
ATOM 2887 N N . THR A 1 360 ? 32.309 -9.615 -4.757 1.00 77.19 360 THR A N 1
ATOM 2888 C CA . THR A 1 360 ? 32.045 -9.101 -3.404 1.00 77.19 360 THR A CA 1
ATOM 2889 C C . THR A 1 360 ? 31.263 -10.078 -2.537 1.00 77.19 360 THR A C 1
ATOM 2891 O O . THR A 1 360 ? 31.237 -9.917 -1.320 1.00 77.19 360 THR A O 1
ATOM 2894 N N . GLY A 1 361 ? 30.604 -11.070 -3.145 1.00 69.31 361 GLY A N 1
ATOM 2895 C CA . GLY A 1 361 ? 29.622 -11.917 -2.468 1.00 69.31 361 GLY A CA 1
ATOM 2896 C C . GLY A 1 361 ? 28.368 -11.150 -2.025 1.00 69.31 361 GLY A C 1
ATOM 2897 O O . GLY A 1 361 ? 27.615 -11.646 -1.191 1.00 69.31 361 GLY A O 1
ATOM 2898 N N . LEU A 1 362 ? 28.160 -9.928 -2.535 1.00 63.69 362 LEU A N 1
ATOM 2899 C CA . LEU A 1 362 ? 27.086 -9.017 -2.138 1.00 63.69 362 LEU A CA 1
ATOM 2900 C C . LEU A 1 362 ? 26.195 -8.721 -3.349 1.00 63.69 362 LEU A C 1
ATOM 2902 O O . LEU A 1 362 ? 26.563 -7.948 -4.233 1.00 63.69 362 LEU A O 1
ATOM 2906 N N . GLY A 1 363 ? 25.005 -9.319 -3.362 1.00 57.31 363 GLY A N 1
ATOM 2907 C CA . GLY A 1 363 ? 24.063 -9.268 -4.482 1.00 57.31 363 GLY A CA 1
ATOM 2908 C C . GLY A 1 363 ? 23.852 -10.639 -5.117 1.00 57.31 363 GLY A C 1
ATOM 2909 O O . GLY A 1 363 ? 24.236 -11.662 -4.555 1.00 57.31 363 GLY A O 1
ATOM 2910 N N . PHE A 1 364 ? 23.241 -10.659 -6.297 1.00 48.25 364 PHE A N 1
ATOM 2911 C CA . PHE A 1 364 ? 22.874 -11.875 -7.018 1.00 48.25 364 PHE A CA 1
ATOM 2912 C C . PHE A 1 364 ? 23.266 -11.774 -8.492 1.00 48.25 364 PHE A C 1
ATOM 2914 O O . PHE A 1 364 ? 23.448 -10.685 -9.037 1.00 48.25 364 PHE A O 1
ATOM 2921 N N . LYS A 1 365 ? 23.404 -12.935 -9.136 1.00 47.28 365 LYS A N 1
ATOM 2922 C CA . LYS A 1 365 ? 23.686 -13.038 -10.566 1.00 47.28 365 LYS A CA 1
ATOM 2923 C C . LYS A 1 365 ? 22.391 -12.855 -11.351 1.00 47.28 365 LYS A C 1
ATOM 2925 O O . LYS A 1 365 ? 21.482 -13.673 -11.263 1.00 47.28 365 LYS A O 1
ATOM 2930 N N . ASP A 1 366 ? 22.328 -11.794 -12.133 1.00 45.22 366 ASP A N 1
ATOM 2931 C CA . ASP A 1 366 ? 21.247 -11.502 -13.061 1.00 45.22 366 ASP A CA 1
ATOM 2932 C C . ASP A 1 366 ? 21.389 -12.431 -14.284 1.00 45.22 366 ASP A C 1
ATOM 2934 O O . ASP A 1 366 ? 22.279 -12.263 -15.128 1.00 45.22 366 ASP A O 1
ATOM 2938 N N . ILE A 1 367 ? 20.576 -13.493 -14.319 1.00 43.34 367 ILE A N 1
ATOM 2939 C CA . ILE A 1 367 ? 20.520 -14.462 -15.418 1.00 43.34 367 ILE A CA 1
ATOM 2940 C C . ILE A 1 367 ? 19.411 -14.010 -16.367 1.00 43.34 367 ILE A C 1
ATOM 2942 O O . ILE A 1 367 ? 18.227 -14.181 -16.080 1.00 43.34 367 ILE A O 1
ATOM 2946 N N . LYS A 1 368 ? 19.780 -13.470 -17.533 1.00 43.66 368 LYS A N 1
ATOM 2947 C CA . LYS A 1 368 ? 18.812 -13.274 -18.618 1.00 43.66 368 LYS A CA 1
ATOM 2948 C C . LYS A 1 368 ? 18.440 -14.638 -19.191 1.00 43.66 368 LYS A C 1
ATOM 2950 O O . LYS A 1 368 ? 19.216 -15.217 -19.943 1.00 43.66 368 LYS A O 1
ATOM 2955 N N . VAL A 1 369 ? 17.261 -15.139 -18.833 1.00 34.28 369 VAL A N 1
ATOM 2956 C CA . VAL A 1 369 ? 16.608 -16.220 -19.576 1.00 34.28 369 VAL A CA 1
ATOM 2957 C C . VAL A 1 369 ? 16.151 -15.628 -20.907 1.00 34.28 369 VAL A C 1
ATOM 2959 O O . VAL A 1 369 ? 15.521 -14.568 -20.930 1.00 34.28 369 VAL A O 1
ATOM 2962 N N . ASP A 1 370 ? 16.539 -16.261 -22.010 1.00 34.00 370 ASP A N 1
ATOM 2963 C CA . ASP A 1 370 ? 16.266 -15.797 -23.366 1.00 34.00 370 ASP A CA 1
ATOM 2964 C C . ASP A 1 370 ? 14.774 -15.508 -23.584 1.00 34.00 370 ASP A C 1
ATOM 2966 O O . ASP A 1 370 ? 13.949 -16.412 -23.708 1.00 34.00 370 ASP A O 1
ATOM 2970 N N . HIS A 1 371 ? 14.421 -14.226 -23.692 1.00 31.14 371 HIS A N 1
ATOM 2971 C CA . HIS A 1 371 ? 13.207 -13.838 -24.394 1.00 31.14 371 HIS A CA 1
ATOM 2972 C C . HIS A 1 371 ? 13.490 -13.927 -25.894 1.00 31.14 371 HIS A C 1
ATOM 2974 O O . HIS A 1 371 ? 14.304 -13.179 -26.442 1.00 31.14 371 HIS A O 1
ATOM 2980 N N . ALA A 1 372 ? 12.838 -14.914 -26.501 1.00 29.56 372 ALA A N 1
ATOM 2981 C CA . ALA A 1 372 ? 12.983 -15.364 -27.871 1.00 29.56 372 ALA A CA 1
ATOM 2982 C C . ALA A 1 372 ? 13.025 -14.230 -28.908 1.00 29.56 372 ALA A C 1
ATOM 2984 O O . ALA A 1 372 ? 12.097 -13.438 -29.054 1.00 29.56 372 ALA A O 1
ATOM 2985 N N . SER A 1 373 ? 14.080 -14.251 -29.710 1.00 26.72 373 SER A N 1
ATOM 2986 C CA . SER A 1 373 ? 13.972 -14.079 -31.156 1.00 26.72 373 SER A CA 1
ATOM 2987 C C . SER A 1 373 ? 14.420 -15.425 -31.720 1.00 26.72 373 SER A C 1
ATOM 2989 O O . SER A 1 373 ? 15.500 -15.877 -31.338 1.00 26.72 373 SER A O 1
ATOM 2991 N N . GLY A 1 374 ? 13.525 -16.091 -32.458 1.00 29.50 374 GLY A N 1
ATOM 2992 C CA . GLY A 1 374 ? 13.736 -17.439 -32.995 1.00 29.50 374 GLY A CA 1
ATOM 2993 C C . GLY A 1 374 ? 14.869 -17.553 -34.001 1.00 29.50 374 GLY A C 1
ATOM 2994 O O . GLY A 1 374 ? 15.491 -16.515 -34.327 1.00 29.50 374 GLY A O 1
#

pLDDT: mean 82.32, std 14.01, range [26.72, 98.19]

Solvent-accessible surface area (backbone atoms only — not comparable to full-atom values): 21011 Å² total; per-residue (Å²): 132,89,82,81,90,82,89,81,90,77,58,70,68,62,52,54,53,51,52,56,50,22,65,76,69,74,50,94,39,68,73,55,49,51,48,51,52,48,50,52,51,60,67,58,49,76,51,32,38,35,40,31,41,45,55,68,95,47,54,74,43,28,69,38,67,65,82,97,36,28,38,46,58,48,51,51,52,53,36,46,76,66,57,25,60,41,37,37,42,36,28,51,76,49,71,68,58,52,64,73,37,49,71,53,41,76,77,38,59,52,41,82,38,71,34,87,69,89,68,34,63,35,48,51,53,57,79,47,50,91,80,58,62,61,51,31,40,39,30,44,46,46,44,51,65,62,52,55,57,70,59,54,48,54,55,39,63,73,71,70,44,44,32,33,37,31,26,42,80,50,94,84,54,63,78,36,36,27,42,41,68,58,90,47,36,35,76,43,56,39,68,33,81,50,93,96,49,46,34,29,61,62,54,33,35,42,34,35,56,73,53,67,77,70,62,52,100,80,42,26,30,44,68,78,33,42,50,41,57,36,31,77,68,71,32,28,32,51,42,79,47,63,59,64,77,43,51,51,81,56,61,75,56,68,77,28,59,35,57,46,42,42,52,45,28,52,47,50,53,45,39,76,74,68,67,47,68,80,53,49,65,56,43,52,52,44,51,51,54,52,49,54,44,44,74,72,69,48,86,78,66,74,61,62,41,55,53,39,29,52,40,50,48,54,43,49,59,66,45,46,56,58,76,66,73,41,56,93,77,50,53,71,66,57,53,51,54,46,53,52,50,43,52,52,41,54,50,52,46,48,52,53,33,28,51,44,10,68,75,67,74,40,61,66,76,81,75,85,72,83,79,83,78,133